Protein AF-A0A6M3JNZ2-F1 (afdb_monomer_lite)

Radius of gyration: 52.89 Å; chains: 1; bounding box: 114×83×171 Å

Secondary structure (DSSP, 8-state):
-HHHHHHHHHHHHHS---------TTHHHHHHHHHHTT--SS-SS-EEEEEEEEESS-B-TTSEE--HHHHHHHGGGGTT-EEEETTEEEEEEEEEEEEEEETTEEEEEEEE-TTT-HHHHHHHHHHHHTT--EEEEEEEEEEEE-TTS-EEEEEEEEEEEEEESSS--SSTT-BEEEEE----TTHHHHHHHHHTT------------PPEEEEEEEEEEEEE---TT---EEEEEEEEEEEEETTS-EEEEEEEEEEEE---HHHHHHHHHHHHHHHHHHHHHSS--S-HHHHHHHHHHHHHH---HHHHHHHHHHHHHHHHHHHHTPPPPHHHHHHS-GGGEEEEEEEE-TTT--EEEEEEEE-SSHHHHHHHHHHSGGGHHHHHHTT--HHHHHHHHHHHHHHTT-HHHHHHHHHHHHHHHHHHHHHHHHS-HHHHHHHHHHHHHHHHHHHHHHHHHHHHHHHHHHHHHHHHHHHHHHHHHHHHHHHHHHHHHHHHHHHHHHHHHHHHHHHHHHHHHHHHHHHHHHHHHHHHHGGGGTT--HHHHHSHHHHHHHHHHHHHHHHHHHHHH-TT-----------HHHHHHHHHHHHHHH--

Sequence (604 aa):
MQNRVKLFFEEMSVKSDYEILDYGKNKNEMEEIAKKRGLKIPSKDIAMFKCKYAMVNQTNLNGCVLPKEEVEKSLETLNLKAIDKDHLRQSAVGMWLDSKLVGDDIVAYGGFWKSNFPEEYEEIKNRMKEGKMKISFEAWGDREFNKDGSYNLKNIEFAGGALLFDTEPAFPNAEVMTFSNRTLEFAKVIEDTKLIKGCGDIASPAVSLKLIKKITEETYSTVEIPNDKGYDVEFKRHTKKISYFSDGSESVEESDSISTDRYTSAQIEDIINEEIDVFFSSIIEGEDLVDETMSIEKMEVLMNDMSDEVAKKKMMVKIDELKKKKEQCKKLDYKERQSLSDNDFAIVANVENKKTGKPRKIRMFPIKDPVNIANALVRLPQAIETLKKLDISIDTVKNKILKKARELNMTDLLKSHEEEANTLMDELLKKYSKASIEEMAKFLDVELETIKASIVTKDQELAAKVQEITTKDTELATLKTEKETILKTIEESKLIVENSKIELEKVKAELAVFQAERDKKLNEEKAVFIKSRKDEIGEYAKDMSDEDILNELKFENAKLKKERDEAVKKASEHKGLDAGAVIITEDSTTKTRKVVQEKAWQTK

Foldseek 3Di:
DVVVVVVVVVCVVPPDPDDPFDPPPCPVVLCVLCVVVVHDPPDPFKKKFKWQADFAQDQFLVLEHEHPVQCVVAVQLQAQAFAAAAPPPVRGQWGWRHWDDDPGTIMTMIIGGCVVPVPVVVVLVVCVVVQNWFKEWDWDADWDADPVRHTYGHPIRTRYIYGYDPDQYSHNRIHIDGIDDDPPPPVVVVVVVVVVVPDDDDDDDDPPPFDWDDKDKDKDWDWDDDDDPDDKTKIKMKMKMWIATPVGDIDIDIDIDIDIDDDDPVNVVVVVVVVVVVVVVCVVPVDDCPDPPVVLVVLVVVLVVDPDPVVSVVSVVVSVVSVVLVVLLDDDDPVRVVPDDLLQALDWAWDQDPVPRDIDIDGDQGQNDPSSLVNSVVCLVVCVVVCVVRVHDSVSSNVSSVVSCVVRVVPVVNVVVVVVVVVVVVVVVVVVVPDDPVRVVVVVVVVVVVVVVVVVVVVVVVVVVVVVVVVVVVVVVVVVVVVVVVVVVVVVVVVVVVVVVVVVVVVVVVVVVVVVVVVVVVVVVLVVQLVVLCVQLPPLCPPADSVLSVDPVSSVVSNVVSVVVVVVVVVVVPPDDDDDDPPPPPDPVVVVVVVVVVVVVVPD

Structure (mmCIF, N/CA/C/O backbone):
data_AF-A0A6M3JNZ2-F1
#
_entry.id   AF-A0A6M3JNZ2-F1
#
loop_
_atom_site.group_PDB
_atom_site.id
_atom_site.type_symbol
_atom_site.label_atom_id
_atom_site.label_alt_id
_atom_site.label_comp_id
_atom_site.label_asym_id
_atom_site.label_entity_id
_atom_site.label_seq_id
_atom_site.pdbx_PDB_ins_code
_atom_site.Cartn_x
_atom_site.Cartn_y
_atom_site.Cartn_z
_atom_site.occupancy
_atom_site.B_iso_or_equiv
_atom_site.auth_seq_id
_atom_site.auth_comp_id
_atom_site.auth_asym_id
_atom_site.auth_atom_id
_atom_site.pdbx_PDB_model_num
ATOM 1 N N . MET A 1 1 ? 2.707 37.950 20.168 1.00 48.12 1 MET A N 1
ATOM 2 C CA . MET A 1 1 ? 2.069 36.635 19.912 1.00 48.12 1 MET A CA 1
ATOM 3 C C . MET A 1 1 ? 0.612 36.778 19.471 1.00 48.12 1 MET A C 1
ATOM 5 O O . MET A 1 1 ? 0.292 36.301 18.394 1.00 48.12 1 MET A O 1
ATOM 9 N N . GLN A 1 2 ? -0.235 37.509 20.207 1.00 48.34 2 GLN A N 1
ATOM 10 C CA . GLN A 1 2 ? -1.659 37.703 19.870 1.00 48.34 2 GLN A CA 1
ATOM 11 C C . GLN A 1 2 ? -1.920 38.294 18.465 1.00 48.34 2 GLN A C 1
ATOM 13 O O . GLN A 1 2 ? -2.787 37.792 17.759 1.00 48.34 2 GLN A O 1
ATOM 18 N N . ASN A 1 3 ? -1.121 39.263 17.994 1.00 55.53 3 ASN A N 1
ATOM 19 C CA . ASN A 1 3 ? -1.269 39.804 16.627 1.00 55.53 3 ASN A CA 1
ATOM 20 C C . ASN A 1 3 ? -0.887 38.816 15.510 1.00 55.53 3 ASN A C 1
ATOM 22 O O . ASN A 1 3 ? -1.471 38.868 14.436 1.00 55.53 3 ASN A O 1
ATOM 26 N N . ARG A 1 4 ? 0.054 37.893 15.758 1.00 52.16 4 ARG A N 1
ATOM 27 C CA . ARG A 1 4 ? 0.423 36.844 14.789 1.00 52.16 4 ARG A CA 1
ATOM 28 C C . ARG A 1 4 ? -0.677 35.795 14.659 1.00 52.16 4 ARG A C 1
ATOM 30 O O . ARG A 1 4 ? -0.981 35.369 13.556 1.00 52.16 4 ARG A O 1
ATOM 37 N N . VAL A 1 5 ? -1.290 35.434 15.784 1.00 58.62 5 VAL A N 1
ATOM 38 C CA . VAL A 1 5 ? -2.439 34.522 15.824 1.00 58.62 5 VAL A CA 1
ATOM 39 C C . VAL A 1 5 ? -3.638 35.146 15.103 1.00 58.62 5 VAL A C 1
ATOM 41 O O . VAL A 1 5 ? -4.285 34.479 14.307 1.00 58.62 5 VAL A O 1
ATOM 44 N N . LYS A 1 6 ? -3.889 36.447 15.302 1.00 63.06 6 LYS A N 1
ATOM 45 C CA . LYS A 1 6 ? -4.979 37.163 14.627 1.00 63.06 6 LYS A CA 1
ATOM 46 C C . LYS A 1 6 ? -4.789 37.252 13.106 1.00 63.06 6 LYS A C 1
ATOM 48 O O . LYS A 1 6 ? -5.715 36.921 12.378 1.00 63.06 6 LYS A O 1
ATOM 53 N N . LEU A 1 7 ? -3.591 37.618 12.640 1.00 59.97 7 LEU A N 1
ATOM 54 C CA . LEU A 1 7 ? -3.259 37.662 11.208 1.00 59.97 7 LEU A CA 1
ATOM 55 C C . LEU A 1 7 ? -3.348 36.280 10.546 1.00 59.97 7 LEU A C 1
ATOM 57 O O . LEU A 1 7 ? -3.873 36.171 9.445 1.00 59.97 7 LEU A O 1
ATOM 61 N N . PHE A 1 8 ? -2.918 35.225 11.243 1.00 57.03 8 PHE A N 1
ATOM 62 C CA . PHE A 1 8 ? -3.055 33.844 10.774 1.00 57.03 8 PHE A CA 1
ATOM 63 C C . PHE A 1 8 ? -4.528 33.439 10.581 1.00 57.03 8 PHE A C 1
ATOM 65 O O . PHE A 1 8 ? -4.879 32.832 9.571 1.00 57.03 8 PHE A O 1
ATOM 72 N N . PHE A 1 9 ? -5.412 33.819 11.511 1.00 52.69 9 PHE A N 1
ATOM 73 C CA . PHE A 1 9 ? -6.849 33.557 11.383 1.00 52.69 9 PHE A CA 1
ATOM 74 C C . PHE A 1 9 ? -7.531 34.423 10.314 1.00 52.69 9 PHE A C 1
ATOM 76 O O . PHE A 1 9 ? -8.408 33.927 9.607 1.00 52.69 9 PHE A O 1
ATOM 83 N N . GLU A 1 10 ? -7.127 35.686 10.157 1.00 54.44 10 GLU A N 1
ATOM 84 C CA . GLU A 1 10 ? -7.645 36.570 9.105 1.00 54.44 10 GLU A CA 1
ATOM 85 C C . GLU A 1 10 ? -7.238 36.064 7.708 1.00 54.44 10 GLU A C 1
ATOM 87 O O . GLU A 1 10 ? -8.107 35.943 6.843 1.00 54.44 10 GLU A O 1
ATOM 92 N N . GLU A 1 11 ? -5.983 35.640 7.505 1.00 48.00 11 GLU A N 1
ATOM 93 C CA . GLU A 1 11 ? -5.529 35.026 6.244 1.00 48.00 11 GLU A CA 1
ATOM 94 C C . GLU A 1 11 ? -6.228 33.694 5.938 1.00 48.00 11 GLU A C 1
ATOM 96 O O . GLU A 1 11 ? -6.614 33.463 4.791 1.00 48.00 11 GLU A O 1
ATOM 101 N N . MET A 1 12 ? -6.467 32.846 6.948 1.00 44.47 12 MET A N 1
ATOM 102 C CA . MET A 1 12 ? -7.251 31.616 6.776 1.00 44.47 12 MET A CA 1
ATOM 103 C C . MET A 1 12 ? -8.710 31.890 6.391 1.00 44.47 12 MET A C 1
ATOM 105 O O . MET A 1 12 ? -9.288 31.130 5.613 1.00 44.47 12 MET A O 1
ATOM 109 N N . SER A 1 13 ? -9.319 32.950 6.932 1.00 41.31 13 SER A N 1
ATOM 110 C CA . SER A 1 13 ? -10.742 33.251 6.714 1.00 41.31 13 SER A CA 1
ATOM 111 C C . SER A 1 13 ? -11.036 33.948 5.382 1.00 41.31 13 SER A C 1
ATOM 113 O O . SER A 1 13 ? -12.140 33.807 4.866 1.00 41.31 13 SER A O 1
ATOM 115 N N . VAL A 1 14 ? -10.065 34.678 4.820 1.00 38.75 14 VAL A N 1
ATOM 116 C CA . VAL A 1 14 ? -10.251 35.494 3.604 1.00 38.75 14 VAL A CA 1
ATOM 117 C C . VAL A 1 14 ? -9.784 34.773 2.328 1.00 38.75 14 VAL A C 1
ATOM 119 O O . VAL A 1 14 ? -10.202 35.156 1.242 1.00 38.75 14 VAL A O 1
ATOM 122 N N . LYS A 1 15 ? -8.956 33.719 2.429 1.00 36.38 15 LYS A N 1
ATOM 123 C CA . LYS A 1 15 ? -8.407 32.983 1.265 1.00 36.38 15 LYS A CA 1
ATOM 124 C C . LYS A 1 15 ? -8.803 31.504 1.169 1.00 36.38 15 LYS A C 1
ATOM 126 O O . LYS A 1 15 ? -8.253 30.785 0.338 1.00 36.38 15 LYS A O 1
ATOM 131 N N . SER A 1 16 ? -9.721 31.021 2.004 1.00 30.59 16 SER A N 1
ATOM 132 C CA . SER A 1 16 ? -10.257 29.665 1.846 1.00 30.59 16 SER A CA 1
ATOM 133 C C . SER A 1 16 ? -11.454 29.685 0.896 1.00 30.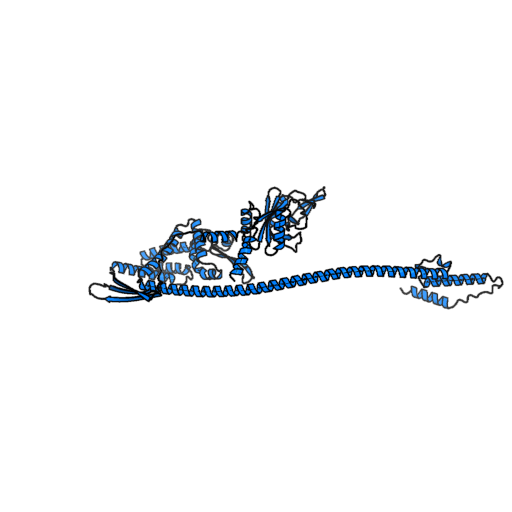59 16 SER A C 1
ATOM 135 O O . SER A 1 16 ? -12.600 29.810 1.320 1.00 30.59 16 SER A O 1
ATOM 137 N N . ASP A 1 17 ? -11.190 29.553 -0.404 1.00 28.36 17 ASP A N 1
ATOM 138 C CA . ASP A 1 17 ? -12.231 29.182 -1.361 1.00 28.36 17 ASP A CA 1
ATOM 139 C C . ASP A 1 17 ? -12.660 27.739 -1.050 1.00 28.36 17 ASP A C 1
ATOM 141 O O . ASP A 1 17 ? -11.948 26.767 -1.314 1.00 28.36 17 ASP A O 1
ATOM 145 N N . TYR A 1 18 ? -13.811 27.593 -0.391 1.00 30.05 18 TYR A N 1
ATOM 146 C CA . TYR A 1 18 ? -14.403 26.290 -0.110 1.00 30.05 18 TYR A CA 1
ATOM 147 C C . TYR A 1 18 ? -15.086 25.780 -1.368 1.00 30.05 18 TYR A C 1
ATOM 149 O O . TYR A 1 18 ? -16.200 26.180 -1.700 1.00 30.05 18 TYR A O 1
ATOM 157 N N . GLU A 1 19 ? -14.430 24.854 -2.050 1.00 36.34 19 GLU A N 1
ATOM 158 C CA . GLU A 1 19 ? -15.009 24.199 -3.210 1.00 36.34 19 GLU A CA 1
ATOM 159 C C . GLU A 1 19 ? -15.608 22.855 -2.796 1.00 36.34 19 GLU A C 1
ATOM 161 O O . GLU A 1 19 ? -14.914 21.908 -2.408 1.00 36.34 19 GLU A O 1
ATOM 166 N N . ILE A 1 20 ? -16.936 22.788 -2.833 1.00 33.81 20 ILE A N 1
ATOM 167 C CA . ILE A 1 20 ? -17.683 21.553 -2.626 1.00 33.81 20 ILE A CA 1
ATOM 168 C C . ILE A 1 20 ? -17.549 20.746 -3.917 1.00 33.81 20 ILE A C 1
ATOM 170 O O . ILE A 1 20 ? -18.271 20.979 -4.883 1.00 33.81 20 ILE A O 1
ATOM 174 N N . LEU A 1 21 ? -16.608 19.800 -3.936 1.00 43.44 21 LEU A N 1
ATOM 175 C CA . LEU A 1 21 ? -16.631 18.721 -4.919 1.00 43.44 21 LEU A CA 1
ATOM 176 C C . LEU A 1 21 ? -17.942 17.957 -4.719 1.00 43.44 21 LEU A C 1
ATOM 178 O O . LEU A 1 21 ? -18.271 17.577 -3.594 1.00 43.44 21 LEU A O 1
ATOM 182 N N . ASP A 1 22 ? -18.692 17.829 -5.809 1.00 42.56 22 ASP A N 1
ATOM 183 C CA . ASP A 1 22 ? -20.081 17.383 -5.869 1.00 42.56 22 ASP A CA 1
ATOM 184 C C . ASP A 1 22 ? -20.395 16.266 -4.855 1.00 42.56 22 ASP A C 1
ATOM 186 O O . ASP A 1 22 ? -19.725 15.227 -4.807 1.00 42.56 22 ASP A O 1
ATOM 190 N N . TYR A 1 23 ? -21.399 16.501 -4.002 1.00 41.75 23 TYR A N 1
ATOM 191 C CA . TYR A 1 23 ? -21.854 15.546 -2.993 1.00 41.75 23 TYR A CA 1
ATOM 192 C C . TYR A 1 23 ? -22.420 14.319 -3.707 1.00 41.75 23 TYR A C 1
ATOM 194 O O . TYR A 1 23 ? -23.610 14.235 -4.013 1.00 41.75 23 TYR A O 1
ATOM 202 N N . GLY A 1 24 ? -21.558 13.341 -3.976 1.00 49.06 24 GLY A N 1
ATOM 203 C CA . GLY A 1 24 ? -21.961 12.126 -4.661 1.00 49.06 24 GLY A CA 1
ATOM 204 C C . GLY A 1 24 ? -23.118 11.459 -3.916 1.00 49.06 24 GLY A C 1
ATOM 205 O O . GLY A 1 24 ? -22.983 11.092 -2.746 1.00 49.06 24 GLY A O 1
ATOM 206 N N . LYS A 1 25 ? -24.226 11.207 -4.627 1.00 57.91 25 LYS A N 1
ATOM 207 C CA . LYS A 1 25 ? -25.376 10.371 -4.206 1.00 57.91 25 LYS A CA 1
ATOM 208 C C . LYS A 1 25 ? -24.977 8.990 -3.638 1.00 57.91 25 LYS A C 1
ATOM 210 O O . LYS A 1 25 ? -25.812 8.281 -3.094 1.00 57.91 25 LYS A O 1
ATOM 215 N N . ASN A 1 26 ? -23.697 8.630 -3.740 1.00 67.50 26 ASN A N 1
ATOM 216 C CA . ASN A 1 26 ? -23.082 7.368 -3.347 1.00 67.50 26 ASN A CA 1
ATOM 217 C C . ASN A 1 26 ? -22.233 7.462 -2.061 1.00 67.50 26 ASN A C 1
ATOM 219 O O . ASN A 1 26 ? -21.418 6.578 -1.810 1.00 67.50 26 ASN A O 1
ATOM 223 N N . LYS A 1 27 ? -22.360 8.523 -1.250 1.00 75.31 27 LYS A N 1
ATOM 224 C CA . LYS A 1 27 ? -21.559 8.673 -0.020 1.00 75.31 27 LYS A CA 1
ATOM 225 C C . LYS A 1 27 ? -21.684 7.466 0.921 1.00 75.31 27 LYS A C 1
ATOM 227 O O . LYS A 1 27 ? -20.666 6.951 1.373 1.00 75.31 27 LYS A O 1
ATOM 232 N N . ASN A 1 28 ? -22.909 6.991 1.151 1.00 85.38 28 ASN A N 1
ATOM 233 C CA . ASN A 1 28 ? -23.168 5.841 2.024 1.00 85.38 28 ASN A CA 1
ATOM 234 C C . ASN A 1 28 ? -22.472 4.575 1.506 1.00 85.38 28 ASN A C 1
ATOM 236 O O . ASN A 1 28 ? -21.870 3.842 2.278 1.00 85.38 28 ASN A O 1
ATOM 240 N N . GLU A 1 29 ? -22.481 4.371 0.187 1.00 89.81 29 GLU A N 1
ATOM 241 C CA . GLU A 1 29 ? -21.832 3.227 -0.455 1.00 89.81 29 GLU A CA 1
ATOM 242 C C . GLU A 1 29 ? -20.307 3.238 -0.244 1.00 89.81 29 GLU A C 1
ATOM 244 O O . GLU A 1 29 ? -19.720 2.217 0.110 1.00 89.81 29 GLU A O 1
ATOM 249 N N . MET A 1 30 ? -19.649 4.393 -0.403 1.00 90.00 30 MET A N 1
ATOM 250 C CA . MET A 1 30 ? -18.206 4.507 -0.147 1.00 90.00 30 MET A CA 1
ATOM 251 C C . MET A 1 30 ? -17.863 4.340 1.340 1.00 90.00 30 MET A C 1
ATOM 253 O O . MET A 1 30 ? -16.862 3.701 1.661 1.00 90.00 30 MET A O 1
ATOM 257 N N . GLU A 1 31 ? -18.688 4.869 2.250 1.00 91.06 31 GLU A N 1
ATOM 258 C CA . GLU A 1 31 ? -18.511 4.689 3.698 1.00 91.06 31 GLU A CA 1
ATOM 259 C C . GLU A 1 31 ? -18.674 3.220 4.122 1.00 91.06 31 GLU A C 1
ATOM 261 O O . GLU A 1 31 ? -17.903 2.730 4.950 1.00 91.06 31 GLU A O 1
ATOM 266 N N . GLU A 1 32 ? -19.622 2.491 3.531 1.00 94.50 32 GLU A N 1
ATOM 267 C CA . GLU A 1 32 ? -19.810 1.055 3.760 1.00 94.50 32 GLU A CA 1
ATOM 268 C C . GLU A 1 32 ? -18.610 0.236 3.279 1.00 94.50 32 GLU A C 1
ATOM 270 O O . GLU A 1 32 ? -18.102 -0.606 4.026 1.00 94.50 32 GLU A O 1
ATOM 275 N N . ILE A 1 33 ? -18.107 0.520 2.073 1.00 94.88 33 ILE A N 1
ATOM 276 C CA . ILE A 1 33 ? -16.908 -0.127 1.523 1.00 94.88 33 ILE A CA 1
ATOM 277 C C . ILE A 1 33 ? -15.689 0.159 2.405 1.00 94.88 33 ILE A C 1
ATOM 279 O O . ILE A 1 33 ? -14.959 -0.764 2.775 1.00 94.88 33 ILE A O 1
ATOM 283 N N . ALA A 1 34 ? -15.489 1.416 2.805 1.00 93.19 34 ALA A N 1
ATOM 284 C CA . ALA A 1 34 ? -14.406 1.798 3.704 1.00 93.19 34 ALA A CA 1
ATOM 285 C C . ALA A 1 34 ? -14.488 1.044 5.034 1.00 93.19 34 ALA A C 1
ATOM 287 O O . ALA A 1 34 ? -13.511 0.431 5.467 1.00 93.19 34 ALA A O 1
ATOM 288 N N . LYS A 1 35 ? -15.677 1.006 5.645 1.00 94.56 35 LYS A N 1
ATOM 289 C CA . LYS A 1 35 ? -15.926 0.305 6.907 1.00 94.56 35 LYS A CA 1
ATOM 290 C C . LYS A 1 35 ? -15.675 -1.199 6.785 1.00 94.56 35 LYS A C 1
ATOM 292 O O . LYS A 1 35 ? -15.032 -1.768 7.665 1.00 94.56 35 LYS A O 1
ATOM 297 N N . LYS A 1 36 ? -16.113 -1.833 5.690 1.00 96.38 36 LYS A N 1
ATOM 298 C CA . LYS A 1 36 ? -15.844 -3.251 5.374 1.00 96.38 36 LYS A CA 1
ATOM 299 C C . LYS A 1 36 ? -14.341 -3.545 5.294 1.00 96.38 36 LYS A C 1
ATOM 301 O O . LYS A 1 36 ? -13.918 -4.644 5.642 1.00 96.38 36 LYS A O 1
ATOM 306 N N . ARG A 1 37 ? -13.531 -2.564 4.881 1.00 95.06 37 ARG A N 1
ATOM 307 C CA . ARG A 1 37 ? -12.061 -2.650 4.809 1.00 95.06 37 ARG A CA 1
ATOM 308 C C . ARG A 1 37 ? -11.335 -2.118 6.050 1.00 95.06 37 ARG A C 1
ATOM 310 O O . ARG A 1 37 ? -10.110 -2.083 6.057 1.00 95.06 37 ARG A O 1
ATOM 317 N N . GLY A 1 38 ? -12.056 -1.724 7.102 1.00 94.94 38 GLY A N 1
ATOM 318 C CA . GLY A 1 38 ? -11.458 -1.178 8.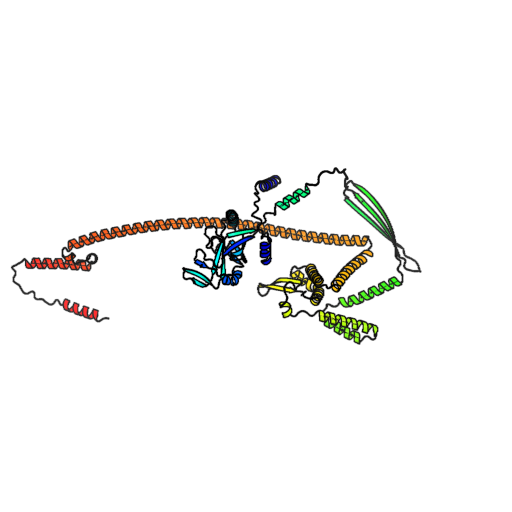325 1.00 94.94 38 GLY A CA 1
ATOM 319 C C . GLY A 1 38 ? -10.870 0.230 8.165 1.00 94.94 38 GLY A C 1
ATOM 320 O O . GLY A 1 38 ? -10.067 0.655 8.991 1.00 94.94 38 GLY A O 1
ATOM 321 N N . LEU A 1 39 ? -11.261 0.961 7.119 1.00 91.81 39 LEU A N 1
ATOM 322 C CA . LEU A 1 39 ? -10.834 2.333 6.870 1.00 91.81 39 LEU A CA 1
ATOM 323 C C . LEU A 1 39 ? -11.817 3.319 7.511 1.00 91.81 39 LEU A C 1
ATOM 325 O O . LEU A 1 39 ? -13.031 3.233 7.323 1.00 91.81 39 LEU A O 1
ATOM 329 N N . LYS A 1 40 ? -11.285 4.291 8.257 1.00 89.56 40 LYS A N 1
ATOM 330 C CA . LYS A 1 40 ? -12.068 5.389 8.836 1.00 89.56 40 LYS A CA 1
ATOM 331 C C . LYS A 1 40 ? -12.185 6.525 7.824 1.00 89.56 40 LYS A C 1
ATOM 333 O O . LYS A 1 40 ? -11.166 7.050 7.386 1.00 89.56 40 LYS A O 1
ATOM 338 N N . ILE A 1 41 ? -13.413 6.930 7.496 1.00 86.56 41 ILE A N 1
ATOM 339 C CA . ILE A 1 41 ? -13.698 8.071 6.611 1.00 86.56 41 ILE A CA 1
ATOM 340 C C . ILE A 1 41 ? -14.579 9.093 7.349 1.00 86.56 41 ILE A C 1
ATOM 342 O O . ILE A 1 41 ? -15.489 8.679 8.068 1.00 86.56 41 ILE A O 1
ATOM 346 N N . PRO A 1 42 ? -14.324 10.414 7.223 1.00 88.38 42 PRO A N 1
ATOM 347 C CA . PRO A 1 42 ? -13.234 11.027 6.458 1.00 88.38 42 PRO A CA 1
ATOM 348 C C . PRO A 1 42 ? -11.850 10.663 7.011 1.00 88.38 42 PRO A C 1
ATOM 350 O O . PRO A 1 42 ? -11.667 10.528 8.220 1.00 88.38 42 PRO A O 1
ATOM 353 N N . SER A 1 43 ? -10.894 10.472 6.099 1.00 87.06 43 SER A N 1
ATOM 354 C CA . SER A 1 43 ? -9.490 10.215 6.422 1.00 87.06 43 SER A CA 1
ATOM 355 C C . SER A 1 43 ? -8.644 11.437 6.074 1.00 87.06 43 SER A C 1
ATOM 357 O O . SER A 1 43 ? -8.899 12.127 5.078 1.00 87.06 43 SER A O 1
ATOM 359 N N . LYS A 1 44 ? -7.629 11.701 6.902 1.00 88.06 44 LYS A N 1
ATOM 360 C CA . LYS A 1 44 ? -6.604 12.715 6.624 1.00 88.06 44 LYS A CA 1
ATOM 361 C C . LYS A 1 44 ? -5.605 12.235 5.569 1.00 88.06 44 LYS A C 1
ATOM 363 O O . LYS A 1 44 ? -5.103 13.058 4.816 1.00 88.06 44 LYS A O 1
ATOM 368 N N . ASP A 1 45 ? -5.415 10.924 5.452 1.00 91.69 45 ASP A N 1
ATOM 369 C CA . ASP A 1 45 ? -4.396 10.318 4.587 1.00 91.69 45 ASP A CA 1
ATOM 370 C C . ASP A 1 45 ? -4.962 9.733 3.300 1.00 91.69 45 ASP A C 1
ATOM 372 O O . ASP A 1 45 ? -4.295 9.715 2.269 1.00 91.69 45 ASP A O 1
ATOM 376 N N . ILE A 1 46 ? -6.208 9.257 3.355 1.00 94.75 46 ILE A N 1
ATOM 377 C CA . ILE A 1 46 ? -6.841 8.535 2.254 1.00 94.75 46 ILE A CA 1
ATOM 378 C C . ILE A 1 46 ? -8.005 9.342 1.703 1.00 94.75 46 ILE A C 1
ATOM 380 O O . ILE A 1 46 ? -8.783 9.972 2.425 1.00 94.75 46 ILE A O 1
ATOM 384 N N . ALA A 1 47 ? -8.113 9.306 0.391 1.00 94.38 47 ALA A N 1
ATOM 385 C CA . ALA A 1 47 ? -9.076 10.036 -0.387 1.00 94.38 47 ALA A CA 1
ATOM 386 C C . ALA A 1 47 ? -9.790 9.008 -1.283 1.00 94.38 47 ALA A C 1
ATOM 388 O O . ALA A 1 47 ? -9.155 8.364 -2.113 1.00 94.38 47 ALA A O 1
ATOM 389 N N . MET A 1 48 ? -11.077 8.752 -1.034 1.00 94.50 48 MET A N 1
ATOM 390 C CA . MET A 1 48 ? -11.809 7.690 -1.736 1.00 94.50 48 MET A CA 1
ATOM 391 C C . MET A 1 48 ? -12.481 8.200 -3.002 1.00 94.50 48 MET A C 1
ATOM 393 O O . MET A 1 48 ? -13.005 9.314 -3.029 1.00 94.50 48 MET A O 1
ATOM 397 N N . PHE A 1 49 ? -12.521 7.347 -4.021 1.00 94.31 49 PHE A N 1
ATOM 398 C CA . PHE A 1 49 ? -13.180 7.640 -5.283 1.00 94.31 49 PHE A CA 1
ATOM 399 C C . PHE A 1 49 ? -13.883 6.419 -5.871 1.00 94.31 49 PHE A C 1
ATOM 401 O O . PHE A 1 49 ? -13.575 5.272 -5.546 1.00 94.31 49 PHE A O 1
ATOM 408 N N . LYS A 1 50 ? -14.837 6.692 -6.758 1.00 95.44 50 LYS A N 1
ATOM 409 C CA . LYS A 1 50 ? -15.591 5.707 -7.535 1.00 95.44 50 LYS A CA 1
ATOM 410 C C . LYS A 1 50 ? -15.364 5.991 -9.014 1.00 95.44 50 LYS A C 1
ATOM 412 O O . LYS A 1 50 ? -15.476 7.145 -9.426 1.00 95.44 50 LYS A O 1
ATOM 417 N N . CYS A 1 51 ? -15.089 4.968 -9.811 1.00 95.44 51 CYS A N 1
ATOM 418 C CA . CYS A 1 51 ? -14.842 5.119 -11.244 1.00 95.44 51 CYS A CA 1
ATOM 419 C C . CYS A 1 51 ? -15.542 4.044 -12.078 1.00 95.44 51 CYS A C 1
ATOM 421 O O . CYS A 1 51 ? -15.899 2.974 -11.575 1.00 95.44 51 CYS A O 1
ATOM 423 N N . LYS A 1 52 ? -15.735 4.350 -13.364 1.00 96.94 52 LYS A N 1
ATOM 424 C CA . LYS A 1 52 ? -15.960 3.336 -14.391 1.00 96.94 52 LYS A CA 1
ATOM 425 C C . LYS A 1 52 ? -14.585 2.817 -14.800 1.00 96.94 52 LYS A C 1
ATOM 427 O O . LYS A 1 52 ? -13.812 3.532 -15.424 1.00 96.94 52 LYS A O 1
ATOM 432 N N . TYR A 1 53 ? -14.271 1.603 -14.376 1.00 97.50 53 TYR A N 1
ATOM 433 C CA . TYR A 1 53 ? -12.943 1.011 -14.488 1.00 97.50 53 TYR A CA 1
ATOM 434 C C . TYR A 1 53 ? -12.701 0.388 -15.871 1.00 97.50 53 TYR A C 1
ATOM 436 O O . TYR A 1 53 ? -11.645 0.590 -16.462 1.00 97.50 53 TYR A O 1
ATOM 444 N N . ALA A 1 54 ? -13.690 -0.333 -16.404 1.00 97.75 54 ALA A N 1
ATOM 445 C CA . ALA A 1 54 ? -13.675 -0.931 -17.741 1.00 97.75 54 ALA A CA 1
ATOM 446 C C . ALA A 1 54 ? -15.107 -1.323 -18.166 1.00 97.75 54 ALA A C 1
ATOM 448 O O . ALA A 1 54 ? -16.051 -1.141 -17.396 1.00 97.75 54 ALA A O 1
ATOM 449 N N . MET A 1 55 ? -15.276 -1.851 -19.382 1.00 97.88 55 MET A N 1
ATOM 450 C CA . MET A 1 55 ? -16.563 -2.330 -19.912 1.00 97.88 55 MET A CA 1
ATOM 451 C C . MET A 1 55 ? -16.433 -3.787 -20.372 1.00 97.88 55 MET A C 1
ATOM 453 O O . MET A 1 55 ? -15.399 -4.174 -20.923 1.00 97.88 55 MET A O 1
ATOM 457 N N . VAL A 1 56 ? -17.462 -4.600 -20.128 1.00 98.31 56 VAL A N 1
ATOM 458 C CA . VAL A 1 56 ? -17.501 -6.005 -20.573 1.00 98.31 56 VAL A CA 1
ATOM 459 C C . VAL A 1 56 ? -18.063 -6.121 -21.983 1.00 98.31 56 VAL A C 1
ATOM 461 O O . VAL A 1 56 ? -18.833 -5.275 -22.427 1.00 98.31 56 VAL A O 1
ATOM 464 N N . ASN A 1 57 ? -17.687 -7.187 -22.691 1.00 97.88 57 ASN A N 1
ATOM 465 C CA . ASN A 1 57 ? -18.162 -7.517 -24.040 1.00 97.88 57 ASN A CA 1
ATOM 466 C C . ASN A 1 57 ? -17.958 -6.401 -25.089 1.00 97.88 57 ASN A C 1
ATOM 468 O O . ASN A 1 57 ? -18.580 -6.429 -26.148 1.00 97.88 57 ASN A O 1
ATOM 472 N N . GLN A 1 58 ? -17.074 -5.440 -24.814 1.00 97.25 58 GLN A N 1
ATOM 473 C CA . GLN A 1 58 ? -16.714 -4.357 -25.720 1.00 97.25 58 GLN A CA 1
ATOM 474 C C . GLN A 1 58 ? -15.220 -4.418 -26.035 1.00 97.25 58 GLN A C 1
ATOM 476 O O . GLN A 1 58 ? -14.391 -4.508 -25.130 1.00 97.25 58 GLN A O 1
ATOM 481 N N . THR A 1 59 ? -14.881 -4.331 -27.320 1.00 97.62 59 THR A N 1
ATOM 482 C CA . THR A 1 59 ? -13.492 -4.247 -27.782 1.00 97.62 59 THR A CA 1
ATOM 483 C C . THR A 1 59 ? -12.903 -2.886 -27.420 1.00 97.62 59 THR A C 1
ATOM 485 O O . THR A 1 59 ? -13.448 -1.848 -27.798 1.00 97.62 59 THR A O 1
ATOM 488 N N . ASN A 1 60 ? -11.792 -2.882 -26.685 1.00 97.00 60 ASN A N 1
ATOM 489 C CA . ASN A 1 60 ? -11.049 -1.666 -26.359 1.00 97.00 60 ASN A CA 1
ATOM 490 C C . ASN A 1 60 ? -10.100 -1.248 -27.502 1.00 97.00 60 ASN A C 1
ATOM 492 O O . ASN A 1 60 ? -9.958 -1.958 -28.498 1.00 97.00 60 ASN A O 1
ATOM 496 N N . LEU A 1 61 ? -9.403 -0.117 -27.351 1.00 95.81 61 LEU A N 1
ATOM 497 C CA . LEU A 1 61 ? -8.461 0.386 -28.366 1.00 95.81 61 LEU A CA 1
ATOM 498 C C . LEU A 1 61 ? -7.276 -0.560 -28.650 1.00 95.81 61 LEU A C 1
ATOM 500 O O . LEU A 1 61 ? -6.645 -0.449 -29.695 1.00 95.81 61 LEU A O 1
ATOM 504 N N . ASN A 1 62 ? -7.008 -1.522 -27.761 1.00 96.31 62 ASN A N 1
ATOM 505 C CA . ASN A 1 62 ? -5.968 -2.542 -27.917 1.00 96.31 62 ASN A CA 1
ATOM 506 C C . ASN A 1 62 ? -6.501 -3.865 -28.502 1.00 96.31 62 ASN A C 1
ATOM 508 O O . ASN A 1 62 ? -5.788 -4.869 -28.490 1.00 96.31 62 ASN A O 1
ATOM 512 N N . GLY A 1 63 ? -7.760 -3.908 -28.953 1.00 97.38 63 GLY A N 1
ATOM 513 C CA . GLY A 1 63 ? -8.390 -5.123 -29.472 1.00 97.38 63 GLY A CA 1
ATOM 514 C C . GLY A 1 63 ? -8.791 -6.141 -28.397 1.00 97.38 63 GLY A C 1
ATOM 515 O O . GLY A 1 63 ? -9.188 -7.247 -28.743 1.00 97.38 63 GLY A O 1
ATOM 516 N N . CYS A 1 64 ? -8.694 -5.807 -27.108 1.00 98.06 64 CYS A N 1
ATOM 517 C CA . CYS A 1 64 ? -9.076 -6.696 -26.011 1.00 98.06 64 CYS A CA 1
ATOM 518 C C . CYS A 1 64 ? -10.579 -6.598 -25.734 1.00 98.06 64 CYS A C 1
ATOM 520 O O . CYS A 1 64 ? -11.112 -5.497 -25.586 1.00 98.06 64 CYS A O 1
ATOM 522 N N . VAL A 1 65 ? -11.236 -7.747 -25.607 1.00 98.38 65 VAL A N 1
ATOM 523 C CA . VAL A 1 65 ? -12.607 -7.898 -25.116 1.00 98.38 65 VAL A CA 1
ATOM 524 C C . VAL A 1 65 ? -12.547 -8.598 -23.763 1.00 98.38 65 VAL A C 1
ATOM 526 O O . VAL A 1 65 ? -11.875 -9.620 -23.622 1.00 98.38 65 VAL A O 1
ATOM 529 N N . LEU A 1 66 ? -13.266 -8.065 -22.774 1.00 98.25 66 LEU A N 1
ATOM 530 C CA . LEU A 1 66 ? -13.437 -8.680 -21.456 1.00 98.25 66 LEU A CA 1
ATOM 531 C C . LEU A 1 66 ? -14.788 -9.413 -21.415 1.00 98.25 66 LEU A C 1
ATOM 533 O O . LEU A 1 66 ? -15.814 -8.747 -21.249 1.00 98.25 66 LEU A O 1
ATOM 537 N N . PRO A 1 67 ? -14.850 -10.749 -21.589 1.00 98.50 67 PRO A N 1
ATOM 538 C CA . PRO A 1 67 ? -16.119 -11.466 -21.556 1.00 98.50 67 PRO A CA 1
ATOM 539 C C . PRO A 1 67 ? -16.770 -11.341 -20.178 1.00 98.50 67 PRO A C 1
ATOM 541 O O . PRO A 1 67 ? -16.122 -11.583 -19.159 1.00 98.50 67 PRO A O 1
ATOM 544 N N . LYS A 1 68 ? -18.061 -10.998 -20.141 1.00 98.50 68 LYS A N 1
ATOM 545 C CA . LYS A 1 68 ? -18.800 -10.754 -18.890 1.00 98.50 68 LYS A CA 1
ATOM 546 C C . LYS A 1 68 ? -18.682 -11.894 -17.877 1.00 98.50 68 LYS A C 1
ATOM 548 O O . LYS A 1 68 ? -18.374 -11.645 -16.717 1.00 98.50 68 LYS A O 1
ATOM 553 N N . GLU A 1 69 ? -18.849 -13.132 -18.333 1.00 98.25 69 GLU A N 1
ATOM 554 C CA . GLU A 1 69 ? -18.763 -14.329 -17.484 1.00 98.25 69 GLU A CA 1
ATOM 555 C C . GLU A 1 69 ? -17.373 -14.527 -16.866 1.00 98.25 69 GLU A C 1
ATOM 557 O O . GLU A 1 69 ? -17.249 -15.031 -15.752 1.00 98.25 69 GLU A O 1
ATOM 562 N N . GLU A 1 70 ? -16.315 -14.140 -17.580 1.00 98.38 70 GLU A N 1
ATOM 563 C CA . GLU A 1 70 ? -14.945 -14.231 -17.073 1.00 98.38 70 GLU A CA 1
ATOM 564 C C . GLU A 1 70 ? -14.666 -13.119 -16.061 1.00 98.38 70 GLU A C 1
ATOM 566 O O . GLU A 1 70 ? -14.031 -13.356 -15.033 1.00 98.38 70 GLU A O 1
ATOM 571 N N . VAL A 1 71 ? -15.196 -11.917 -16.305 1.00 98.31 71 VAL A N 1
ATOM 572 C CA . VAL A 1 71 ? -15.115 -10.799 -15.358 1.00 98.31 71 VAL A CA 1
ATOM 573 C C . VAL A 1 71 ? -15.856 -11.116 -14.064 1.00 98.31 71 VAL A C 1
ATOM 575 O O . VAL A 1 71 ? -15.282 -10.938 -12.999 1.00 98.31 71 VAL A O 1
ATOM 578 N N . GLU A 1 72 ? -17.080 -11.641 -14.112 1.00 98.19 72 GLU A N 1
ATOM 579 C CA . GLU A 1 72 ? -17.852 -11.981 -12.904 1.00 98.19 72 GLU A CA 1
ATOM 580 C C . GLU A 1 72 ? -17.109 -12.957 -11.975 1.00 98.19 72 GLU A C 1
ATOM 582 O O . GLU A 1 72 ? -17.158 -12.799 -10.756 1.00 98.19 72 GLU A O 1
ATOM 587 N N . LYS A 1 73 ? -16.360 -13.917 -12.535 1.00 98.12 73 LYS A N 1
ATOM 588 C CA . LYS A 1 73 ? -15.541 -14.871 -11.763 1.00 98.12 73 LYS A CA 1
ATOM 589 C C . LYS A 1 73 ? -14.271 -14.248 -11.180 1.00 98.12 73 LYS A C 1
ATOM 591 O O . LYS A 1 73 ? -13.782 -14.702 -10.150 1.00 98.12 73 LYS A O 1
ATOM 596 N N . SER A 1 74 ? -13.705 -13.260 -11.868 1.00 98.12 74 SER A N 1
ATOM 597 C CA . SER A 1 74 ? -12.369 -12.722 -11.589 1.00 98.12 74 SER A CA 1
ATOM 598 C C . SER A 1 74 ? -12.381 -11.376 -10.879 1.00 98.12 74 SER A C 1
ATOM 600 O O . SER A 1 74 ? -11.347 -10.963 -10.360 1.00 98.12 74 SER A O 1
ATOM 602 N N . LEU A 1 75 ? -13.515 -10.679 -10.827 1.00 97.75 75 LEU A N 1
ATOM 603 C CA . LEU A 1 75 ? -13.583 -9.289 -10.382 1.00 97.75 75 LEU A CA 1
ATOM 604 C C . LEU A 1 75 ? -13.051 -9.088 -8.956 1.00 97.75 75 LEU A C 1
ATOM 606 O O . LEU A 1 75 ? -12.363 -8.107 -8.681 1.00 97.75 75 LEU A O 1
ATOM 610 N N . GLU A 1 76 ? -13.261 -10.061 -8.066 1.00 97.62 76 GLU A N 1
ATOM 611 C CA . GLU A 1 76 ? -12.734 -10.010 -6.698 1.00 97.62 76 GLU A CA 1
ATOM 612 C C . GLU A 1 76 ? -11.199 -9.955 -6.629 1.00 97.62 76 GLU A C 1
ATOM 614 O O . GLU A 1 76 ? -10.661 -9.452 -5.640 1.00 97.62 76 GLU A O 1
ATOM 619 N N . THR A 1 77 ? -10.490 -10.408 -7.672 1.00 98.38 77 THR A N 1
ATOM 620 C CA . THR A 1 77 ? -9.017 -10.364 -7.747 1.00 98.38 77 THR A CA 1
ATOM 621 C C . THR A 1 77 ? -8.464 -8.942 -7.842 1.00 98.38 77 THR A C 1
ATOM 623 O O . THR A 1 77 ? -7.308 -8.727 -7.486 1.00 98.38 77 THR A O 1
ATOM 626 N N . LEU A 1 78 ? -9.280 -7.958 -8.247 1.00 98.31 78 LEU A N 1
ATOM 627 C CA . LEU A 1 78 ? -8.893 -6.543 -8.283 1.00 98.31 78 LEU A CA 1
ATOM 628 C C . LEU A 1 78 ? -8.717 -5.957 -6.874 1.00 98.31 78 LEU A C 1
ATOM 630 O O . LEU A 1 78 ? -7.975 -4.994 -6.678 1.00 98.31 78 LEU A O 1
ATOM 634 N N . ASN A 1 79 ? -9.390 -6.528 -5.875 1.00 97.75 79 ASN A N 1
ATOM 635 C CA . ASN A 1 79 ? -9.388 -5.996 -4.520 1.00 97.75 79 ASN A CA 1
ATOM 636 C C . ASN A 1 79 ? -7.974 -5.992 -3.925 1.00 97.75 79 ASN A C 1
ATOM 638 O O . ASN A 1 79 ? -7.278 -7.004 -3.926 1.00 97.75 79 ASN A O 1
ATOM 642 N N . LEU A 1 80 ? -7.588 -4.855 -3.343 1.00 97.38 80 LEU A N 1
ATOM 643 C CA . LEU A 1 80 ? -6.279 -4.583 -2.740 1.00 97.38 80 LEU A CA 1
ATOM 644 C C . LEU A 1 80 ? -5.102 -4.549 -3.728 1.00 97.38 80 LEU A C 1
ATOM 646 O O . LEU A 1 80 ? -3.954 -4.455 -3.292 1.00 97.38 80 LEU A O 1
ATOM 650 N N . LYS A 1 81 ? -5.356 -4.588 -5.041 1.00 98.31 81 LYS A N 1
ATOM 651 C CA . LYS A 1 81 ? -4.317 -4.340 -6.047 1.00 98.31 81 LYS A CA 1
ATOM 652 C C . LYS A 1 81 ? -3.962 -2.849 -6.080 1.00 98.31 81 LYS A C 1
ATOM 654 O O . LYS A 1 81 ? -4.771 -1.995 -5.702 1.00 98.31 81 LYS A O 1
ATOM 659 N N . ALA A 1 82 ? -2.744 -2.551 -6.517 1.00 98.00 82 ALA A N 1
ATOM 660 C CA . ALA A 1 82 ? -2.234 -1.189 -6.581 1.00 98.00 82 ALA A CA 1
ATOM 661 C C . ALA A 1 82 ? -2.985 -0.344 -7.624 1.00 98.00 82 ALA A C 1
ATOM 663 O O . ALA A 1 82 ? -3.495 -0.854 -8.629 1.00 98.00 82 ALA A O 1
ATOM 664 N N . ILE A 1 83 ? -3.046 0.956 -7.345 1.00 98.38 83 ILE A N 1
ATOM 665 C CA . ILE A 1 83 ? -3.400 1.993 -8.310 1.00 98.38 83 ILE A CA 1
ATOM 666 C C . ILE A 1 83 ? -2.106 2.706 -8.676 1.00 98.38 83 ILE A C 1
ATOM 668 O O . ILE A 1 83 ? -1.516 3.351 -7.811 1.00 98.38 83 ILE A O 1
ATOM 672 N N . ASP A 1 84 ? -1.689 2.613 -9.930 1.00 98.00 84 ASP A N 1
ATOM 673 C CA . ASP A 1 84 ? -0.452 3.206 -10.432 1.00 98.00 84 ASP A CA 1
ATOM 674 C C . ASP A 1 84 ? -0.701 4.574 -11.085 1.00 98.00 84 ASP A C 1
ATOM 676 O O . ASP A 1 84 ? -1.811 4.890 -11.521 1.00 98.00 84 ASP A O 1
ATOM 680 N N . LYS A 1 85 ? 0.340 5.402 -11.167 1.00 97.19 85 LYS A N 1
ATOM 681 C CA . LYS A 1 85 ? 0.358 6.620 -11.989 1.00 97.19 85 LYS A CA 1
ATOM 682 C C . LYS A 1 85 ? 0.798 6.253 -13.409 1.00 97.19 85 LYS A C 1
ATOM 684 O O . LYS A 1 85 ? 1.900 5.741 -13.573 1.00 97.19 85 LYS A O 1
ATOM 689 N N . ASP A 1 86 ? -0.058 6.461 -14.413 1.00 96.50 86 ASP A N 1
ATOM 690 C CA . ASP A 1 86 ? 0.249 6.221 -15.841 1.00 96.50 86 ASP A CA 1
ATOM 691 C C . ASP A 1 86 ? 0.908 4.858 -16.146 1.00 96.50 86 ASP A C 1
ATOM 693 O O . ASP A 1 86 ? 1.872 4.768 -16.904 1.00 96.50 86 ASP A O 1
ATOM 697 N N . HIS A 1 87 ? 0.414 3.775 -15.534 1.00 95.25 87 HIS A N 1
ATOM 698 C CA . HIS A 1 87 ? 0.958 2.410 -15.681 1.00 95.25 87 HIS A CA 1
ATOM 699 C C . HIS A 1 87 ? 2.419 2.226 -15.230 1.00 95.25 87 HIS A C 1
ATOM 701 O O . HIS A 1 87 ? 3.053 1.200 -15.498 1.00 95.25 87 HIS A O 1
ATOM 707 N N . LEU A 1 88 ? 2.975 3.190 -14.497 1.00 95.38 88 LEU A N 1
ATOM 708 C CA . LEU A 1 88 ? 4.283 3.066 -13.875 1.00 95.38 88 LEU A CA 1
ATOM 709 C C . LEU A 1 88 ? 4.130 2.305 -12.556 1.00 95.38 88 LEU A C 1
ATOM 711 O O . LEU A 1 88 ? 3.904 2.900 -11.509 1.00 95.38 88 LEU A O 1
ATOM 715 N N . ARG A 1 89 ? 4.318 0.979 -12.584 1.00 90.06 89 ARG A N 1
ATOM 716 C CA . ARG A 1 89 ? 4.208 0.093 -11.398 1.00 90.06 89 ARG A CA 1
ATOM 717 C C . ARG A 1 89 ? 5.102 0.467 -10.208 1.00 90.06 89 ARG A C 1
ATOM 719 O O . ARG A 1 89 ? 4.901 -0.015 -9.099 1.00 90.06 89 ARG A O 1
ATOM 726 N N . GLN A 1 90 ? 6.133 1.283 -10.432 1.00 92.69 90 GLN A N 1
ATOM 727 C CA . GLN A 1 90 ? 6.994 1.817 -9.367 1.00 92.69 90 GLN A CA 1
ATOM 728 C C . GLN A 1 90 ? 6.387 3.049 -8.672 1.00 92.69 90 GLN A C 1
ATOM 730 O O . GLN A 1 90 ? 6.907 3.505 -7.657 1.00 92.69 90 GLN A O 1
ATOM 735 N N . SER A 1 91 ? 5.286 3.573 -9.205 1.00 95.12 91 SER A N 1
ATOM 736 C CA . SER A 1 91 ? 4.602 4.795 -8.790 1.00 95.12 91 SER A CA 1
ATOM 737 C C . SER A 1 91 ? 3.163 4.483 -8.378 1.00 95.12 91 SER A C 1
ATOM 739 O O . SER A 1 91 ? 2.211 5.063 -8.899 1.00 95.12 91 SER A O 1
ATOM 741 N N . ALA A 1 92 ? 3.006 3.553 -7.433 1.00 97.50 92 ALA A N 1
ATOM 742 C CA . ALA A 1 92 ? 1.718 3.258 -6.820 1.00 97.50 92 ALA A CA 1
ATOM 743 C C . ALA A 1 92 ? 1.255 4.445 -5.956 1.00 97.50 92 ALA A C 1
ATOM 745 O O . ALA A 1 92 ? 1.937 4.850 -5.013 1.00 97.50 92 ALA A O 1
ATOM 746 N N . VAL A 1 93 ? 0.077 4.978 -6.265 1.00 97.75 93 VAL A N 1
ATOM 747 C CA . VAL A 1 93 ? -0.536 6.150 -5.619 1.00 97.75 93 VAL A CA 1
ATOM 748 C C . VAL A 1 93 ? -1.772 5.800 -4.785 1.00 97.75 93 VAL A C 1
ATOM 750 O O . VAL A 1 93 ? -2.332 6.646 -4.081 1.00 97.75 93 VAL A O 1
ATOM 753 N N . GLY A 1 94 ? -2.208 4.542 -4.830 1.00 97.81 94 GLY A N 1
ATOM 754 C CA . GLY A 1 94 ? -3.354 4.077 -4.064 1.00 97.81 94 GLY A CA 1
ATOM 755 C C . GLY A 1 94 ? -3.577 2.573 -4.132 1.00 97.81 94 GLY A C 1
ATOM 756 O O . GLY A 1 94 ? -2.726 1.805 -4.582 1.00 97.81 94 GLY A O 1
ATOM 757 N N . MET A 1 95 ? -4.764 2.157 -3.698 1.00 98.31 95 MET A N 1
ATOM 758 C CA . MET A 1 95 ? -5.226 0.771 -3.776 1.00 98.31 95 MET A CA 1
ATOM 759 C C . MET A 1 95 ? -6.703 0.678 -4.160 1.00 98.31 95 MET A C 1
ATOM 761 O O . MET A 1 95 ? -7.518 1.519 -3.768 1.00 98.31 95 MET A O 1
ATOM 765 N N . TRP A 1 96 ? -7.067 -0.385 -4.870 1.00 98.19 96 TRP A N 1
ATOM 766 C CA . TRP A 1 96 ? -8.462 -0.741 -5.117 1.00 98.19 96 TRP A CA 1
ATOM 767 C C . TRP A 1 96 ? -9.082 -1.377 -3.867 1.00 98.19 96 TRP A C 1
ATOM 769 O O . TRP A 1 96 ? -8.489 -2.245 -3.232 1.00 98.19 96 TRP A O 1
ATOM 779 N N . LEU A 1 97 ? -10.279 -0.942 -3.482 1.00 97.44 97 LEU A N 1
ATOM 780 C CA . LEU A 1 97 ? -10.945 -1.332 -2.235 1.00 97.44 97 LEU A CA 1
ATOM 781 C C . LEU A 1 97 ? -12.105 -2.296 -2.465 1.00 97.44 97 LEU A C 1
ATOM 783 O O . LEU A 1 97 ? -12.303 -3.228 -1.682 1.00 97.44 97 LEU A O 1
ATOM 787 N N . ASP A 1 98 ? -12.889 -2.063 -3.507 1.00 98.12 98 ASP A N 1
ATOM 788 C CA . ASP A 1 98 ? -13.962 -2.959 -3.920 1.00 98.12 98 ASP A CA 1
ATOM 789 C C . ASP A 1 98 ? -14.236 -2.771 -5.411 1.00 98.12 98 ASP A C 1
ATOM 791 O O . ASP A 1 98 ? -13.830 -1.770 -6.015 1.00 98.12 98 ASP A O 1
ATOM 795 N N . SER A 1 99 ? -14.955 -3.713 -6.003 1.00 97.75 99 SER A N 1
ATOM 796 C CA . SER A 1 99 ? -15.424 -3.600 -7.379 1.00 97.75 99 SER A CA 1
ATOM 797 C C . SER A 1 99 ? -16.693 -4.411 -7.590 1.00 97.75 99 SER A C 1
ATOM 799 O O . SER A 1 99 ? -16.972 -5.368 -6.872 1.00 97.75 99 SER A O 1
ATOM 801 N N . LYS A 1 100 ? -17.512 -3.982 -8.548 1.00 97.69 100 LYS A N 1
ATOM 802 C CA . LYS A 1 100 ? -18.763 -4.651 -8.899 1.00 97.69 100 LYS A CA 1
ATOM 803 C C . LYS A 1 100 ? -19.131 -4.402 -10.353 1.00 97.69 100 LYS A C 1
ATOM 805 O O . LYS A 1 100 ? -18.738 -3.395 -10.939 1.00 97.69 100 LYS A O 1
ATOM 810 N N . LEU A 1 101 ? -19.937 -5.295 -10.906 1.00 97.81 101 LEU A N 1
ATOM 811 C CA . LEU A 1 101 ? -20.495 -5.139 -12.241 1.00 97.81 101 LEU A CA 1
ATOM 812 C C . LEU A 1 101 ? -21.864 -4.446 -12.160 1.00 97.81 101 LEU A C 1
ATOM 814 O O . LEU A 1 101 ? -22.720 -4.845 -11.370 1.00 97.81 101 LEU A O 1
ATOM 818 N N . VAL A 1 102 ? -22.073 -3.398 -12.957 1.00 96.75 102 VAL A N 1
ATOM 819 C CA . VAL A 1 102 ? -23.341 -2.658 -13.055 1.00 96.75 102 VAL A CA 1
ATOM 820 C C . VAL A 1 102 ? -23.744 -2.591 -14.525 1.00 96.75 102 VAL A C 1
ATOM 822 O O . VAL A 1 102 ? -23.260 -1.750 -15.276 1.00 96.75 102 VAL A O 1
ATOM 825 N N . GLY A 1 103 ? -24.626 -3.497 -14.951 1.00 96.75 103 GLY A N 1
ATOM 826 C CA . GLY A 1 103 ? -24.945 -3.657 -16.373 1.00 96.75 103 GLY A CA 1
ATOM 827 C C . GLY A 1 103 ? -23.745 -4.219 -17.136 1.00 96.75 103 GLY A C 1
ATOM 828 O O . GLY A 1 103 ? -23.354 -5.362 -16.883 1.00 96.75 103 GLY A O 1
ATOM 829 N N . ASP A 1 104 ? -23.182 -3.411 -18.036 1.00 97.75 104 ASP A N 1
ATOM 830 C CA . ASP A 1 104 ? -21.962 -3.731 -18.792 1.00 97.75 104 ASP A CA 1
ATOM 831 C C . ASP A 1 104 ? -20.726 -2.961 -18.290 1.00 97.75 104 ASP A C 1
ATOM 833 O O . ASP A 1 104 ? -19.617 -3.143 -18.794 1.00 97.75 104 ASP A O 1
ATOM 837 N N . ASP A 1 105 ? -20.896 -2.128 -17.260 1.00 97.69 105 ASP A N 1
ATOM 838 C CA . ASP A 1 105 ? -19.818 -1.348 -16.666 1.00 97.69 105 ASP A CA 1
ATOM 839 C C . ASP A 1 105 ? -19.193 -2.084 -15.480 1.00 97.69 105 ASP A C 1
ATOM 841 O O . ASP A 1 105 ? -19.881 -2.501 -14.542 1.00 97.69 105 ASP A O 1
ATOM 845 N N . ILE A 1 106 ? -17.866 -2.160 -15.469 1.00 97.94 106 ILE A N 1
ATOM 846 C CA . ILE A 1 106 ? -17.098 -2.530 -14.285 1.00 97.94 106 ILE A CA 1
ATOM 847 C C . ILE A 1 106 ? -16.904 -1.258 -13.465 1.00 97.94 106 ILE A C 1
ATOM 849 O O . ILE A 1 106 ? -16.213 -0.329 -13.884 1.00 97.94 106 ILE A O 1
ATOM 853 N N . VAL A 1 107 ? -17.520 -1.203 -12.288 1.00 97.75 107 VAL A N 1
ATOM 854 C CA . VAL A 1 107 ? -17.404 -0.083 -11.353 1.00 97.75 107 VAL A CA 1
ATOM 855 C C . VAL A 1 107 ? -16.420 -0.464 -10.256 1.00 97.75 107 VAL A C 1
ATOM 857 O O . VAL A 1 107 ? -16.622 -1.462 -9.566 1.00 97.75 107 VAL A O 1
ATOM 860 N N . ALA A 1 108 ? -15.379 0.345 -10.067 1.00 97.81 108 ALA A N 1
ATOM 861 C CA . ALA A 1 108 ? -14.381 0.135 -9.023 1.00 97.81 108 ALA A CA 1
ATOM 862 C C . ALA A 1 108 ? -14.354 1.296 -8.024 1.00 97.81 108 ALA A C 1
ATOM 864 O O . ALA A 1 108 ? -14.709 2.438 -8.336 1.00 97.81 108 ALA A O 1
ATOM 865 N N . TYR A 1 109 ? -13.925 0.980 -6.806 1.00 97.75 109 TYR A N 1
ATOM 866 C CA . TYR A 1 109 ? -13.779 1.914 -5.699 1.00 97.75 109 TYR A CA 1
ATOM 867 C C . TYR A 1 109 ? -12.314 1.931 -5.290 1.00 97.75 109 TYR A C 1
ATOM 869 O O . TYR A 1 109 ? -11.772 0.900 -4.897 1.00 97.75 109 TYR A O 1
ATOM 877 N N . GLY A 1 110 ? -11.670 3.087 -5.400 1.00 97.12 110 GLY A N 1
ATOM 878 C CA . GLY A 1 110 ? -10.257 3.269 -5.087 1.00 97.12 110 GLY A CA 1
ATOM 879 C C . GLY A 1 110 ? -10.050 4.132 -3.848 1.00 97.12 110 GLY A C 1
ATOM 880 O O . GLY A 1 110 ? -10.865 5.000 -3.529 1.00 97.12 110 GLY A O 1
ATOM 881 N N . GLY A 1 111 ? -8.947 3.896 -3.145 1.00 96.75 111 GLY A N 1
ATOM 882 C CA . GLY A 1 111 ? -8.404 4.789 -2.128 1.00 96.75 111 GLY A CA 1
ATOM 883 C C . GLY A 1 111 ? -7.076 5.368 -2.603 1.00 96.75 111 GLY A C 1
ATOM 884 O O . GLY A 1 111 ? -6.147 4.615 -2.877 1.00 96.75 111 GLY A O 1
ATOM 885 N N . PHE A 1 112 ? -6.987 6.691 -2.682 1.00 97.38 112 PHE A N 1
ATOM 886 C CA . PHE A 1 112 ? -5.789 7.443 -3.048 1.00 97.38 112 PHE A CA 1
ATOM 887 C C . PHE A 1 112 ? -5.052 7.942 -1.796 1.00 97.38 112 PHE A C 1
ATOM 889 O O . PHE A 1 112 ? -5.686 8.493 -0.890 1.00 97.38 112 PHE A O 1
ATOM 896 N N . TRP A 1 113 ? -3.729 7.779 -1.734 1.00 97.69 113 TRP A N 1
ATOM 897 C CA . TRP A 1 113 ? -2.895 8.185 -0.593 1.00 97.69 113 TRP A CA 1
ATOM 898 C C . TRP A 1 113 ? -2.519 9.676 -0.653 1.00 97.69 113 TRP A C 1
ATOM 900 O O . TRP A 1 113 ? -1.363 10.037 -0.869 1.00 97.69 113 TRP A O 1
ATOM 910 N N . LYS A 1 114 ? -3.496 10.568 -0.446 1.00 94.75 114 LYS A N 1
ATOM 911 C CA . LYS A 1 114 ? -3.316 12.027 -0.598 1.00 94.75 114 LYS A CA 1
ATOM 912 C C . LYS A 1 114 ? -2.254 12.652 0.307 1.00 94.75 114 LYS A C 1
ATOM 914 O O . LYS A 1 114 ? -1.704 13.681 -0.063 1.00 94.75 114 LYS A O 1
ATOM 919 N N . SER A 1 115 ? -1.958 12.075 1.474 1.00 91.12 115 SER A N 1
ATOM 920 C CA . SER A 1 115 ? -0.889 12.604 2.336 1.00 91.12 115 SER A CA 1
ATOM 921 C C . SER A 1 115 ? 0.511 12.281 1.813 1.00 91.12 115 SER A C 1
ATOM 923 O O . SER A 1 115 ? 1.441 13.043 2.073 1.00 91.12 115 SER A O 1
ATOM 925 N N . ASN A 1 116 ? 0.658 11.199 1.043 1.00 95.25 116 ASN A N 1
ATOM 926 C CA . ASN A 1 116 ? 1.917 10.829 0.398 1.00 95.25 116 ASN A CA 1
ATOM 927 C C . ASN A 1 116 ? 2.109 11.541 -0.947 1.00 95.25 116 ASN A C 1
ATOM 929 O O . ASN A 1 116 ? 3.248 11.781 -1.336 1.00 95.25 116 ASN A O 1
ATOM 933 N N . PHE A 1 117 ? 1.007 11.869 -1.628 1.00 96.19 117 PHE A N 1
ATOM 934 C CA . PHE A 1 117 ? 0.987 12.436 -2.980 1.00 96.19 117 PHE A CA 1
ATOM 935 C C . PHE A 1 117 ? 0.095 13.689 -3.052 1.00 96.19 117 PHE A C 1
ATOM 937 O O . PHE A 1 117 ? -0.958 13.665 -3.697 1.00 96.19 117 PHE A O 1
ATOM 944 N N . PRO A 1 118 ? 0.440 14.776 -2.333 1.00 94.25 118 PRO A N 1
ATOM 945 C CA . PRO A 1 118 ? -0.402 15.970 -2.269 1.00 94.25 118 PRO A CA 1
ATOM 946 C C . PRO A 1 118 ? -0.478 16.715 -3.609 1.00 94.25 118 PRO A C 1
ATOM 948 O O . PRO A 1 118 ? -1.538 17.234 -3.944 1.00 94.25 118 PRO A O 1
ATOM 951 N N . GLU A 1 119 ? 0.602 16.740 -4.393 1.00 95.12 119 GLU A N 1
ATOM 952 C CA . GLU A 1 119 ? 0.635 17.406 -5.703 1.00 95.12 119 GLU A CA 1
ATOM 953 C C . GLU A 1 119 ? -0.242 16.667 -6.719 1.00 95.12 119 GLU A C 1
ATOM 955 O O . GLU A 1 119 ? -1.141 17.267 -7.311 1.00 95.12 119 GLU A O 1
ATOM 960 N N . GLU A 1 120 ? -0.081 15.344 -6.835 1.00 95.94 120 GLU A N 1
ATOM 961 C CA . GLU A 1 120 ? -0.961 14.514 -7.661 1.00 95.94 120 GLU A CA 1
ATOM 962 C C . GLU A 1 120 ? -2.416 14.588 -7.199 1.00 95.94 120 GLU A C 1
ATOM 964 O O . GLU A 1 120 ? -3.325 14.528 -8.022 1.00 95.94 120 GLU A O 1
ATOM 969 N N . TYR A 1 121 ? -2.668 14.725 -5.895 1.00 95.06 121 TYR A N 1
ATOM 970 C CA . TYR A 1 121 ? -4.025 14.883 -5.386 1.00 95.06 121 TYR A CA 1
ATOM 971 C C . TYR A 1 121 ? -4.690 16.166 -5.895 1.00 95.06 121 TYR A C 1
ATOM 973 O O . TYR A 1 121 ? -5.848 16.138 -6.319 1.00 95.06 121 TYR A O 1
ATOM 981 N N . GLU A 1 122 ? -3.975 17.293 -5.860 1.00 93.50 122 GLU A N 1
ATOM 982 C CA . GLU A 1 122 ? -4.460 18.559 -6.415 1.00 93.50 122 GLU A CA 1
ATOM 983 C C . GLU A 1 122 ? -4.686 18.451 -7.927 1.00 93.50 122 GLU A C 1
ATOM 985 O O . GLU A 1 122 ? -5.725 18.884 -8.433 1.00 93.50 122 GLU A O 1
ATOM 990 N N . GLU A 1 123 ? -3.774 17.793 -8.640 1.00 95.06 123 GLU A N 1
ATOM 991 C CA . GLU A 1 123 ? -3.910 17.557 -10.073 1.00 95.06 123 GLU A CA 1
ATOM 992 C C . GLU A 1 123 ? -5.122 16.673 -10.411 1.00 95.06 123 GLU A C 1
ATOM 994 O O . GLU A 1 123 ? -5.909 17.025 -11.292 1.00 95.06 123 GLU A O 1
ATOM 999 N N . ILE A 1 124 ? -5.342 15.578 -9.673 1.00 93.12 124 ILE A N 1
ATOM 1000 C CA . ILE A 1 124 ? -6.523 14.713 -9.822 1.00 93.12 124 ILE A CA 1
ATOM 1001 C C . ILE A 1 124 ? -7.798 15.528 -9.638 1.00 93.12 124 ILE A C 1
ATOM 1003 O O . ILE A 1 124 ? -8.719 15.407 -10.446 1.00 93.12 124 ILE A O 1
ATOM 1007 N N . LYS A 1 125 ? -7.870 16.381 -8.607 1.00 90.69 125 LYS A N 1
ATOM 1008 C CA . LYS A 1 125 ? -9.044 17.240 -8.390 1.00 90.69 125 LYS A CA 1
ATOM 1009 C C . LYS A 1 125 ? -9.286 18.165 -9.579 1.00 90.69 125 LYS A C 1
ATOM 1011 O O . LYS A 1 125 ? -10.430 18.289 -10.011 1.00 90.69 125 LYS A O 1
ATOM 1016 N N . ASN A 1 126 ? -8.240 18.789 -10.116 1.00 91.75 126 ASN A N 1
ATOM 1017 C CA . ASN A 1 126 ? -8.359 19.683 -11.268 1.00 91.75 126 ASN A CA 1
ATOM 1018 C C . ASN A 1 126 ? -8.828 18.922 -12.515 1.00 91.75 126 ASN A C 1
ATOM 1020 O O . ASN A 1 126 ? -9.834 19.286 -13.122 1.00 91.75 126 ASN A O 1
ATOM 1024 N N . ARG A 1 127 ? -8.192 17.791 -12.833 1.00 93.12 127 ARG A N 1
ATOM 1025 C CA . ARG A 1 127 ? -8.567 16.938 -13.972 1.00 93.12 127 ARG A CA 1
ATOM 1026 C C . ARG A 1 127 ? -9.973 16.364 -13.838 1.00 93.12 127 ARG A C 1
ATOM 1028 O O . ARG A 1 127 ? -10.675 16.238 -14.837 1.00 93.12 127 ARG A O 1
ATOM 1035 N N . MET A 1 128 ? -10.414 16.037 -12.624 1.00 87.00 128 MET A N 1
ATOM 1036 C CA . MET A 1 128 ? -11.782 15.585 -12.375 1.00 87.00 128 MET A CA 1
ATOM 1037 C C . MET A 1 128 ? -12.816 16.669 -12.672 1.00 87.00 128 MET A C 1
ATOM 1039 O O . MET A 1 128 ? -13.814 16.371 -13.322 1.00 87.00 128 MET A O 1
ATOM 1043 N N . LYS A 1 129 ? -12.582 17.917 -12.244 1.00 85.69 129 LYS A N 1
ATOM 1044 C CA . LYS A 1 129 ? -13.481 19.042 -12.561 1.00 85.69 129 LYS A CA 1
ATOM 1045 C C . LYS A 1 129 ? -13.600 19.272 -14.065 1.00 85.69 129 LYS A C 1
ATOM 1047 O O . LYS A 1 129 ? -14.661 19.649 -14.547 1.00 85.69 129 LYS A O 1
ATOM 1052 N N . GLU A 1 130 ? -12.522 19.017 -14.797 1.00 90.00 130 GLU A N 1
ATOM 1053 C CA . GLU A 1 130 ? -12.482 19.121 -16.255 1.00 90.00 130 GLU A CA 1
ATOM 1054 C C . GLU A 1 130 ? -13.046 17.884 -16.980 1.00 90.00 130 GLU A C 1
ATOM 1056 O O . GLU A 1 130 ? -13.104 17.882 -18.208 1.00 90.00 130 GLU A O 1
ATOM 1061 N N . GLY A 1 131 ? -13.427 16.816 -16.264 1.00 87.12 131 GLY A N 1
ATOM 1062 C CA . GLY A 1 131 ? -13.843 15.544 -16.872 1.00 87.12 131 GLY A CA 1
ATOM 1063 C C . GLY A 1 131 ? -12.713 14.807 -17.607 1.00 87.12 131 GLY A C 1
ATOM 1064 O O . GLY A 1 131 ? -12.961 13.940 -18.444 1.00 87.12 131 GLY A O 1
ATOM 1065 N N . LYS A 1 132 ? -11.456 15.158 -17.312 1.00 92.94 132 LYS A N 1
ATOM 1066 C CA . LYS A 1 132 ? -10.247 14.614 -17.948 1.00 92.94 132 LYS A CA 1
ATOM 1067 C C . LYS A 1 132 ? -9.564 13.520 -17.135 1.00 92.94 132 LYS A C 1
ATOM 1069 O O . LYS A 1 132 ? -8.585 12.951 -17.600 1.00 92.94 132 LYS A O 1
ATOM 1074 N N . MET A 1 133 ? -10.041 13.226 -15.925 1.00 95.06 133 MET A N 1
ATOM 1075 C CA . MET A 1 133 ? -9.444 12.173 -15.105 1.00 95.06 133 MET A CA 1
ATOM 1076 C C . MET A 1 133 ? -9.871 10.789 -15.604 1.00 95.06 133 MET A C 1
ATOM 1078 O O . MET A 1 133 ? -10.998 10.345 -15.356 1.00 95.06 133 MET A O 1
ATOM 1082 N N . LYS A 1 134 ? -8.961 10.107 -16.304 1.00 95.94 134 LYS A N 1
ATOM 1083 C CA . LYS A 1 134 ? -9.207 8.803 -16.928 1.00 95.94 134 LYS A CA 1
ATOM 1084 C C . LYS A 1 134 ? -8.586 7.655 -16.136 1.00 95.94 134 LYS A C 1
ATOM 1086 O O . LYS A 1 134 ? -7.689 7.847 -15.312 1.00 95.94 134 LYS A O 1
ATOM 1091 N N . ILE A 1 135 ? -9.121 6.458 -16.367 1.00 96.62 135 ILE A N 1
ATOM 1092 C CA . ILE A 1 135 ? -8.687 5.210 -15.733 1.00 96.62 135 ILE A CA 1
ATOM 1093 C C . ILE A 1 135 ? -8.289 4.209 -16.808 1.00 96.62 135 ILE A C 1
ATOM 1095 O O . ILE A 1 135 ? -8.921 4.125 -17.859 1.00 96.62 135 ILE A O 1
ATOM 1099 N N . SER A 1 136 ? -7.283 3.400 -16.508 1.00 96.88 136 SER A N 1
ATOM 1100 C CA . SER A 1 136 ? -6.980 2.195 -17.273 1.00 96.88 136 SER A CA 1
ATOM 1101 C C . SER A 1 136 ? -6.881 0.981 -16.359 1.00 96.88 136 SER A C 1
ATOM 1103 O O . SER A 1 136 ? -6.567 1.097 -15.171 1.00 96.88 136 SER A O 1
ATOM 1105 N N . PHE A 1 137 ? -7.146 -0.193 -16.920 1.00 97.06 137 PHE A N 1
ATOM 1106 C CA . PHE A 1 137 ? -7.088 -1.466 -16.214 1.00 97.06 137 PHE A CA 1
ATOM 1107 C C . PHE A 1 137 ? -5.827 -2.244 -16.591 1.00 97.06 137 PHE A C 1
ATOM 1109 O O . PHE A 1 137 ? -5.324 -2.138 -17.710 1.00 97.06 137 PHE A O 1
ATOM 1116 N N . GLU A 1 138 ? -5.353 -3.082 -15.673 1.00 96.69 138 GLU A N 1
ATOM 1117 C CA . GLU A 1 138 ? -4.346 -4.099 -15.955 1.00 96.69 138 GLU A CA 1
ATOM 1118 C C . GLU A 1 138 ? -4.903 -5.471 -15.593 1.00 96.69 138 GLU A C 1
ATOM 1120 O O . GLU A 1 138 ? -5.385 -5.684 -14.479 1.00 96.69 138 GLU A O 1
ATOM 1125 N N . ALA A 1 139 ? -4.828 -6.416 -16.526 1.00 97.44 139 ALA A N 1
ATOM 1126 C CA . ALA A 1 139 ? -5.293 -7.780 -16.320 1.00 97.44 139 ALA A CA 1
ATOM 1127 C C . ALA A 1 139 ? -4.402 -8.784 -17.053 1.00 97.44 139 ALA A C 1
ATOM 1129 O O . ALA A 1 139 ? -3.819 -8.485 -18.097 1.00 97.44 139 ALA A O 1
ATOM 1130 N N . TRP A 1 140 ? -4.279 -9.966 -16.463 1.00 97.88 140 TRP A N 1
ATOM 1131 C CA . TRP A 1 140 ? -3.552 -11.113 -16.986 1.00 97.88 140 TRP A CA 1
ATOM 1132 C C . TRP A 1 140 ? -4.588 -12.154 -17.412 1.00 97.88 140 TRP A C 1
ATOM 1134 O O . TRP A 1 140 ? -5.681 -12.200 -16.852 1.00 97.88 140 TRP A O 1
ATOM 1144 N N . GLY A 1 141 ? -4.270 -12.958 -18.422 1.00 97.62 141 GLY A N 1
ATOM 1145 C CA . GLY A 1 141 ? -5.175 -13.990 -18.916 1.00 97.62 141 GLY A CA 1
ATOM 1146 C C . GLY A 1 141 ? -4.741 -14.550 -20.264 1.00 97.62 141 GLY A C 1
ATOM 1147 O O . GLY A 1 141 ? -3.854 -14.005 -20.931 1.00 97.62 141 GLY A O 1
ATOM 1148 N N . ASP A 1 142 ? -5.394 -15.633 -20.664 1.00 98.19 142 ASP A N 1
ATOM 1149 C CA . ASP A 1 142 ? -5.179 -16.285 -21.950 1.00 98.19 142 ASP A CA 1
ATOM 1150 C C . ASP A 1 142 ? -5.911 -15.519 -23.054 1.00 98.19 142 ASP A C 1
ATOM 1152 O O . ASP A 1 142 ? -7.053 -15.088 -22.885 1.00 98.19 142 ASP A O 1
ATOM 1156 N N . ARG A 1 143 ? -5.254 -15.335 -24.202 1.00 98.44 143 ARG A N 1
ATOM 1157 C CA . ARG A 1 143 ? -5.825 -14.601 -25.338 1.00 98.44 143 ARG A CA 1
ATOM 1158 C C . ARG A 1 143 ? -6.434 -15.567 -26.343 1.00 98.44 143 ARG A C 1
ATOM 1160 O O . ARG A 1 143 ? -5.718 -16.349 -26.964 1.00 98.44 143 ARG A O 1
ATOM 1167 N N . GLU A 1 144 ? -7.737 -15.454 -26.555 1.00 98.31 144 GLU A N 1
ATOM 1168 C CA . GLU A 1 144 ? -8.460 -16.170 -27.604 1.00 98.31 144 GLU A CA 1
ATOM 1169 C C . GLU A 1 144 ? -8.769 -15.206 -28.757 1.00 98.31 144 GLU A C 1
ATOM 1171 O O . GLU A 1 144 ? -9.677 -14.380 -28.664 1.00 98.31 144 GLU A O 1
ATOM 1176 N N . PHE A 1 145 ? -7.969 -15.269 -29.826 1.00 98.25 145 PHE A N 1
ATOM 1177 C CA . PHE A 1 145 ? -8.073 -14.351 -30.963 1.00 98.25 145 PHE A CA 1
ATOM 1178 C C . PHE A 1 145 ? -9.301 -14.632 -31.836 1.00 98.25 145 PHE A C 1
ATOM 1180 O O . PHE A 1 145 ? -9.549 -15.759 -32.266 1.00 98.25 145 PHE A O 1
ATOM 1187 N N . ASN A 1 146 ? -10.026 -13.565 -32.155 1.00 97.50 146 ASN A N 1
ATOM 1188 C CA . ASN A 1 146 ? -11.152 -13.540 -33.074 1.00 97.50 146 ASN A CA 1
ATOM 1189 C C . ASN A 1 146 ? -10.670 -13.323 -34.521 1.00 97.50 146 ASN A C 1
ATOM 1191 O O . ASN A 1 146 ? -9.544 -12.896 -34.782 1.00 97.50 146 ASN A O 1
ATOM 1195 N N . LYS A 1 147 ? -11.552 -13.580 -35.497 1.00 97.62 147 LYS A N 1
ATOM 1196 C CA . LYS A 1 147 ? -11.236 -13.436 -36.934 1.00 97.62 147 LYS A CA 1
ATOM 1197 C C . LYS A 1 147 ? -10.926 -11.997 -37.366 1.00 97.62 147 LYS A C 1
ATOM 1199 O O . LYS A 1 147 ? -10.292 -11.809 -38.397 1.00 97.62 147 LYS A O 1
ATOM 1204 N N . ASP A 1 148 ? -11.396 -11.008 -36.614 1.00 96.44 148 ASP A N 1
ATOM 1205 C CA . ASP A 1 148 ? -11.200 -9.578 -36.875 1.00 96.44 148 ASP A CA 1
ATOM 1206 C C . ASP A 1 148 ? -9.906 -9.015 -36.254 1.00 96.44 148 ASP A C 1
ATOM 1208 O O . ASP A 1 148 ? -9.630 -7.825 -36.384 1.00 96.44 148 ASP A O 1
ATOM 1212 N N . GLY A 1 149 ? -9.106 -9.858 -35.589 1.00 97.12 149 GLY A N 1
ATOM 1213 C CA . GLY A 1 149 ? -7.867 -9.468 -34.914 1.00 97.12 149 GLY A CA 1
ATOM 1214 C C . GLY A 1 149 ? -8.047 -9.006 -33.464 1.00 97.12 149 GLY A C 1
ATOM 1215 O O . GLY A 1 149 ? -7.046 -8.839 -32.766 1.00 97.12 149 GLY A O 1
ATOM 1216 N N . SER A 1 150 ? -9.285 -8.851 -32.981 1.00 97.88 150 SER A N 1
ATOM 1217 C CA . SER A 1 150 ? -9.553 -8.686 -31.548 1.00 97.88 150 SER A CA 1
ATOM 1218 C C . SER A 1 150 ? -9.298 -9.997 -30.791 1.00 97.88 150 SER A C 1
ATOM 1220 O O . SER A 1 150 ? -9.120 -11.053 -31.399 1.00 97.88 150 SER A O 1
ATOM 1222 N N . TYR A 1 151 ? -9.264 -9.966 -29.462 1.00 98.38 151 TYR A N 1
ATOM 1223 C CA . TYR A 1 151 ? -9.142 -11.172 -28.646 1.00 98.38 151 TYR A CA 1
ATOM 1224 C C . TYR A 1 151 ? -9.988 -11.095 -27.381 1.00 98.38 151 TYR A C 1
ATOM 1226 O O . TYR A 1 151 ? -10.072 -10.054 -26.731 1.00 98.38 151 TYR A O 1
ATOM 1234 N N . ASN A 1 152 ? -10.582 -12.226 -27.011 1.00 98.44 152 ASN A N 1
ATOM 1235 C CA . ASN A 1 152 ? -11.225 -12.404 -25.718 1.00 98.44 152 ASN A CA 1
ATOM 1236 C C . ASN A 1 152 ? -10.164 -12.769 -24.678 1.00 98.44 152 ASN A C 1
ATOM 1238 O O . ASN A 1 152 ? -9.365 -13.680 -24.904 1.00 98.44 152 ASN A O 1
ATOM 1242 N N . LEU A 1 153 ? -10.166 -12.080 -23.539 1.00 98.31 153 LEU A N 1
ATOM 1243 C CA . LEU A 1 153 ? -9.320 -12.441 -22.405 1.00 98.31 153 LEU A CA 1
ATOM 1244 C C . LEU A 1 153 ? -10.033 -13.500 -21.546 1.00 98.31 153 LEU A C 1
ATOM 1246 O O . LEU A 1 153 ? -11.111 -13.244 -21.012 1.00 98.31 153 LEU A O 1
ATOM 1250 N N . LYS A 1 154 ? -9.454 -14.697 -21.441 1.00 98.38 154 LYS A N 1
ATOM 1251 C CA . LYS A 1 154 ? -9.940 -15.824 -20.625 1.00 98.38 154 LYS A CA 1
ATOM 1252 C C . LYS A 1 154 ? -9.082 -15.987 -19.374 1.00 98.38 154 LYS A C 1
ATOM 1254 O O . LYS A 1 154 ? -7.937 -15.540 -19.368 1.00 98.38 154 LYS A O 1
ATOM 1259 N N . ASN A 1 155 ? -9.607 -16.652 -18.339 1.00 97.81 155 ASN A N 1
ATOM 1260 C CA . ASN A 1 155 ? -8.874 -16.909 -17.090 1.00 97.81 155 ASN A CA 1
ATOM 1261 C C . ASN A 1 155 ? -8.312 -15.611 -16.482 1.00 97.81 155 ASN A C 1
ATOM 1263 O O . ASN A 1 155 ? -7.131 -15.516 -16.153 1.00 97.81 155 ASN A O 1
ATOM 1267 N N . ILE A 1 156 ? -9.167 -14.587 -16.414 1.00 98.50 156 ILE A N 1
ATOM 1268 C CA . ILE A 1 156 ? -8.771 -13.228 -16.045 1.00 98.50 156 ILE A CA 1
ATOM 1269 C C . ILE A 1 156 ? -8.258 -13.190 -14.597 1.00 98.50 156 ILE A C 1
ATOM 1271 O O . ILE A 1 156 ? -8.926 -13.661 -13.678 1.00 98.50 156 ILE A O 1
ATOM 1275 N N . GLU A 1 157 ? -7.114 -12.544 -14.384 1.00 98.38 157 GLU A N 1
ATOM 1276 C CA . GLU A 1 157 ? -6.675 -12.040 -13.081 1.00 98.38 157 GLU A CA 1
ATOM 1277 C C . GLU A 1 157 ? -6.396 -10.538 -13.198 1.00 98.38 157 GLU A C 1
ATOM 1279 O O . GLU A 1 157 ? -5.513 -10.113 -13.947 1.00 98.38 157 GLU A O 1
ATOM 1284 N N . PHE A 1 158 ? -7.128 -9.708 -12.454 1.00 98.31 158 PHE A N 1
ATOM 1285 C CA . PHE A 1 158 ? -6.861 -8.273 -12.426 1.00 98.31 158 PHE A CA 1
ATOM 1286 C C . PHE A 1 158 ? -5.563 -7.994 -11.659 1.00 98.31 158 PHE A C 1
ATOM 1288 O O . PHE A 1 158 ? -5.378 -8.406 -10.513 1.00 98.31 158 PHE A O 1
ATOM 1295 N N . ALA A 1 159 ? -4.650 -7.265 -12.294 1.00 97.44 159 ALA A N 1
ATOM 1296 C CA . ALA A 1 159 ? -3.336 -6.940 -11.748 1.00 97.44 159 ALA A CA 1
ATOM 1297 C C . ALA A 1 159 ? -3.279 -5.566 -11.071 1.00 97.44 159 ALA A C 1
ATOM 1299 O O . ALA A 1 159 ? -2.303 -5.270 -10.386 1.00 97.44 159 ALA A O 1
ATOM 1300 N N . GLY A 1 160 ? -4.322 -4.752 -11.224 1.00 97.31 160 GLY A N 1
ATOM 1301 C CA . GLY A 1 160 ? -4.380 -3.385 -10.722 1.00 97.31 160 GLY A CA 1
ATOM 1302 C C . GLY A 1 160 ? -4.941 -2.457 -11.782 1.00 97.31 160 GLY A C 1
ATOM 1303 O O . GLY A 1 160 ? -5.669 -2.878 -12.673 1.00 97.31 160 GLY A O 1
ATOM 1304 N N . GLY A 1 161 ? -4.632 -1.178 -11.700 1.00 97.06 161 GLY A N 1
ATOM 1305 C CA . GLY A 1 161 ? -5.032 -0.215 -12.719 1.00 97.06 161 GLY A CA 1
ATOM 1306 C C . GLY A 1 161 ? -4.295 1.087 -12.518 1.00 97.06 161 GLY A C 1
ATOM 1307 O O . GLY A 1 161 ? -3.585 1.239 -11.529 1.00 97.06 161 GLY A O 1
ATOM 1308 N N . ALA A 1 162 ? -4.481 2.024 -13.434 1.00 97.94 162 ALA A N 1
ATOM 1309 C CA . ALA A 1 162 ? -3.791 3.297 -13.382 1.00 97.94 162 ALA A CA 1
ATOM 1310 C C . ALA A 1 162 ? -4.758 4.479 -13.407 1.00 97.94 162 ALA A C 1
ATOM 1312 O O . ALA A 1 162 ? -5.780 4.461 -14.099 1.00 97.94 162 ALA A O 1
ATOM 1313 N N . LEU A 1 163 ? -4.395 5.508 -12.645 1.00 97.56 163 LEU A N 1
ATOM 1314 C CA . LEU A 1 163 ? -4.873 6.871 -12.819 1.00 97.56 163 LEU A CA 1
ATOM 1315 C C . LEU A 1 163 ? -4.022 7.501 -13.923 1.00 97.56 163 LEU A C 1
ATOM 1317 O O . LEU A 1 163 ? -2.796 7.544 -13.798 1.00 97.56 163 LEU A O 1
ATOM 1321 N N . LEU A 1 164 ? -4.664 7.930 -15.008 1.00 97.06 164 LEU A N 1
ATOM 1322 C CA . LEU A 1 164 ? -3.956 8.445 -16.176 1.00 97.06 164 LEU A CA 1
ATOM 1323 C C . LEU A 1 164 ? -3.899 9.967 -16.121 1.00 97.06 164 LEU A C 1
ATOM 1325 O O . LEU A 1 164 ? -4.938 10.635 -16.082 1.00 97.06 164 LEU A O 1
ATOM 1329 N N . PHE A 1 165 ? -2.683 10.496 -16.117 1.00 94.75 165 PHE A N 1
ATOM 1330 C CA . PHE A 1 165 ? -2.417 11.924 -16.182 1.00 94.75 165 PHE A CA 1
ATOM 1331 C C . PHE A 1 165 ? -1.991 12.278 -17.605 1.00 94.75 165 PHE A C 1
ATOM 1333 O O . PHE A 1 165 ? -2.572 13.163 -18.227 1.00 94.75 165 PHE A O 1
ATOM 1340 N N . ASP A 1 166 ? -1.060 11.532 -18.181 1.00 93.31 166 ASP A N 1
ATOM 1341 C CA . ASP A 1 166 ? -0.488 11.891 -19.483 1.00 93.31 166 ASP A CA 1
ATOM 1342 C C . ASP A 1 166 ? -0.820 10.879 -20.583 1.00 93.31 166 ASP A C 1
ATOM 1344 O O . ASP A 1 166 ? -0.515 11.098 -21.756 1.00 93.31 166 ASP A O 1
ATOM 1348 N N . THR A 1 167 ? -1.463 9.770 -20.217 1.00 92.75 167 THR A N 1
ATOM 1349 C CA . THR A 1 167 ? -1.765 8.662 -21.125 1.00 92.75 167 THR A CA 1
ATOM 1350 C C . THR A 1 167 ? -3.252 8.567 -21.470 1.00 92.75 167 THR A C 1
ATOM 1352 O O . THR A 1 167 ? -4.134 8.833 -20.655 1.00 92.75 167 THR A O 1
ATOM 1355 N N . GLU A 1 168 ? -3.544 8.169 -22.708 1.00 92.62 168 GLU A N 1
ATOM 1356 C CA . GLU A 1 168 ? -4.918 7.934 -23.161 1.00 92.62 168 GLU A CA 1
ATOM 1357 C C . GLU A 1 168 ? -5.411 6.553 -22.692 1.00 92.62 168 GLU A C 1
ATOM 1359 O O . GLU A 1 168 ? -4.679 5.562 -22.809 1.00 92.62 168 GLU A O 1
ATOM 1364 N N . PRO A 1 169 ? -6.649 6.436 -22.180 1.00 93.44 169 PRO A N 1
ATOM 1365 C CA . PRO A 1 169 ? -7.177 5.160 -21.720 1.00 93.44 169 PRO A CA 1
ATOM 1366 C C . PRO A 1 169 ? -7.501 4.235 -22.897 1.00 93.44 169 PRO A C 1
ATOM 1368 O O . PRO A 1 169 ? -8.073 4.648 -23.905 1.00 93.44 169 PRO A O 1
ATOM 1371 N N . ALA A 1 170 ? -7.262 2.931 -22.727 1.00 91.31 170 ALA A N 1
ATOM 1372 C CA . ALA A 1 170 ? -7.687 1.932 -23.713 1.00 91.31 170 ALA A CA 1
ATOM 1373 C C . ALA A 1 170 ? -9.219 1.890 -23.887 1.00 91.31 170 ALA A C 1
ATOM 1375 O O . ALA A 1 170 ? -9.718 1.505 -24.945 1.00 91.31 170 ALA A O 1
ATOM 1376 N N . PHE A 1 171 ? -9.964 2.286 -22.852 1.00 90.69 171 PHE A N 1
ATOM 1377 C CA . PHE A 1 171 ? -11.401 2.533 -22.898 1.00 90.69 171 PHE A CA 1
ATOM 1378 C C . PHE A 1 171 ? -11.662 4.042 -22.737 1.00 90.69 171 PHE A C 1
ATOM 1380 O O . PHE A 1 171 ? -11.609 4.533 -21.613 1.00 90.69 171 PHE A O 1
ATOM 1387 N N . PRO A 1 172 ? -12.014 4.783 -23.804 1.00 89.25 172 PRO A N 1
ATOM 1388 C CA . PRO A 1 172 ? -12.232 6.239 -23.738 1.00 89.25 172 PRO A CA 1
ATOM 1389 C C . PRO A 1 172 ? -13.260 6.699 -22.687 1.00 89.25 172 PRO A C 1
ATOM 1391 O O . PRO A 1 172 ? -13.171 7.801 -22.140 1.00 89.25 172 PRO A O 1
ATOM 1394 N N . ASN A 1 173 ? -14.222 5.825 -22.378 1.00 87.56 173 ASN A N 1
ATOM 1395 C CA . ASN A 1 173 ? -15.287 6.076 -21.407 1.00 87.56 173 ASN A CA 1
ATOM 1396 C C . ASN A 1 173 ? -14.921 5.657 -19.969 1.00 87.56 173 ASN A C 1
ATOM 1398 O O . ASN A 1 173 ? -15.763 5.774 -19.082 1.00 87.56 173 ASN A O 1
ATOM 1402 N N . ALA A 1 174 ? -13.716 5.133 -19.720 1.00 88.38 174 ALA A N 1
ATOM 1403 C CA . ALA A 1 174 ? -13.260 4.795 -18.375 1.00 88.38 174 ALA A CA 1
ATOM 1404 C C . ALA A 1 174 ? -12.777 6.060 -17.649 1.00 88.38 174 ALA A C 1
ATOM 1406 O O . ALA A 1 174 ? -11.766 6.666 -18.009 1.00 88.38 174 ALA A O 1
ATOM 1407 N N . GLU A 1 175 ? -13.523 6.484 -16.632 1.00 90.25 175 GLU A N 1
ATOM 1408 C CA . GLU A 1 175 ? -13.307 7.762 -15.952 1.00 90.25 175 GLU A CA 1
ATOM 1409 C C . GLU A 1 175 ? -13.715 7.733 -14.479 1.00 90.25 175 GLU A C 1
ATOM 1411 O O . GLU A 1 175 ? -14.480 6.874 -14.018 1.00 90.25 175 GLU A O 1
ATOM 1416 N N . VAL A 1 176 ? -13.186 8.692 -13.719 1.00 81.81 176 VAL A N 1
ATOM 1417 C CA . VAL A 1 176 ? -13.537 8.873 -12.308 1.00 81.81 176 VAL A CA 1
ATOM 1418 C C . VAL A 1 176 ? -14.881 9.588 -12.203 1.00 81.81 176 VAL A C 1
ATOM 1420 O O . VAL A 1 176 ? -15.028 10.718 -12.652 1.00 81.81 176 VAL A O 1
ATOM 1423 N N . MET A 1 177 ? -15.860 8.939 -11.570 1.00 82.88 177 MET A N 1
ATOM 1424 C CA . MET A 1 177 ? -17.229 9.451 -11.466 1.00 82.88 177 MET A CA 1
ATOM 1425 C C . MET A 1 177 ? -17.407 10.392 -10.274 1.00 82.88 177 MET A C 1
ATOM 1427 O O . MET A 1 177 ? -18.057 11.423 -10.390 1.00 82.88 177 MET A O 1
ATOM 1431 N N . THR A 1 178 ? -16.880 10.024 -9.100 1.00 78.38 178 THR A N 1
ATOM 1432 C CA . THR A 1 178 ? -17.063 10.812 -7.868 1.00 78.38 178 THR A CA 1
ATOM 1433 C C . THR A 1 178 ? -15.896 10.644 -6.908 1.00 78.38 178 THR A C 1
ATOM 1435 O O . THR A 1 178 ? -15.327 9.556 -6.819 1.00 78.38 178 THR A O 1
ATOM 1438 N N . PHE A 1 179 ? -15.632 11.680 -6.112 1.00 73.19 179 PHE A N 1
ATOM 1439 C CA . PHE A 1 179 ? -14.620 11.693 -5.062 1.00 73.19 179 PHE A CA 1
ATOM 1440 C C . PHE A 1 179 ? -15.271 12.027 -3.714 1.00 73.19 179 PHE A C 1
ATOM 1442 O O . PHE A 1 179 ? -16.009 13.003 -3.614 1.00 73.19 179 PHE A O 1
ATOM 1449 N N . SER A 1 180 ? -15.020 11.248 -2.660 1.00 57.09 180 SER A N 1
ATOM 1450 C CA . SER A 1 180 ? -15.457 11.618 -1.311 1.00 57.09 180 SER A CA 1
ATOM 1451 C C . SER A 1 180 ? -14.335 12.359 -0.595 1.00 57.09 180 SER A C 1
ATOM 1453 O O . SER A 1 180 ? -13.329 11.754 -0.216 1.00 57.09 180 SER A O 1
ATOM 1455 N N . ASN A 1 181 ? -14.515 13.656 -0.350 1.00 53.38 181 ASN A N 1
ATOM 1456 C CA . ASN A 1 181 ? -13.694 14.373 0.615 1.00 53.38 181 ASN A CA 1
ATOM 1457 C C . ASN A 1 181 ? -14.563 15.309 1.455 1.00 53.38 181 ASN A C 1
ATOM 1459 O O . ASN A 1 181 ? -15.427 16.014 0.939 1.00 53.38 181 ASN A O 1
ATOM 1463 N N . ARG A 1 182 ? -14.344 15.298 2.770 1.00 40.66 182 ARG A N 1
ATOM 1464 C CA . ARG A 1 182 ? -15.071 16.142 3.718 1.00 40.66 182 ARG A CA 1
ATOM 1465 C C . ARG A 1 182 ? -14.121 17.226 4.219 1.00 40.66 182 ARG A C 1
ATOM 1467 O O . ARG A 1 182 ? -13.497 17.061 5.260 1.00 40.66 182 ARG A O 1
ATOM 1474 N N . THR A 1 183 ? -14.029 18.345 3.510 1.00 43.88 183 THR A N 1
ATOM 1475 C CA . THR A 1 183 ? -13.369 19.560 4.024 1.00 43.88 183 THR A CA 1
ATOM 1476 C C . THR A 1 183 ? -14.355 20.349 4.901 1.00 43.88 183 THR A C 1
ATOM 1478 O O . THR A 1 183 ? -14.664 21.498 4.621 1.00 43.88 183 THR A O 1
ATOM 1481 N N . LEU A 1 184 ? -14.940 19.715 5.929 1.00 40.47 184 LEU A N 1
ATOM 1482 C CA . LEU A 1 184 ? -15.936 20.354 6.816 1.00 40.47 184 LEU A CA 1
ATOM 1483 C C . LEU A 1 184 ? -15.473 20.529 8.267 1.00 40.47 184 LEU A C 1
ATOM 1485 O O . LEU A 1 184 ? -16.251 21.000 9.093 1.00 40.47 184 LEU A O 1
ATOM 1489 N N . GLU A 1 185 ? -14.223 20.203 8.604 1.00 39.72 185 GLU A N 1
ATOM 1490 C CA . GLU A 1 185 ? -13.749 20.355 9.990 1.00 39.72 185 GLU A CA 1
ATOM 1491 C C . GLU A 1 185 ? -13.584 21.824 10.434 1.00 39.72 185 GLU A C 1
ATOM 1493 O O . GLU A 1 185 ? -13.517 22.072 11.631 1.00 39.72 185 GLU A O 1
ATOM 1498 N N . PHE A 1 186 ? -13.644 22.811 9.527 1.00 38.56 186 PHE A N 1
ATOM 1499 C CA . PHE A 1 186 ? -13.587 24.236 9.899 1.00 38.56 186 PHE A CA 1
ATOM 1500 C C . PHE A 1 186 ? -14.951 24.937 10.011 1.00 38.56 186 PHE A C 1
ATOM 1502 O O . PHE A 1 186 ? -15.105 25.820 10.852 1.00 38.56 186 PHE A O 1
ATOM 1509 N N . ALA A 1 187 ? -15.969 24.525 9.246 1.00 37.88 187 ALA A N 1
ATOM 1510 C CA . ALA A 1 187 ? -17.286 25.176 9.288 1.00 37.88 187 ALA A CA 1
ATOM 1511 C C . ALA A 1 187 ? -18.016 24.939 10.625 1.00 37.88 187 ALA A C 1
ATOM 1513 O O . ALA A 1 187 ? -18.631 25.855 11.165 1.00 37.88 187 ALA A O 1
ATOM 1514 N N . LYS A 1 188 ? -17.866 23.742 11.212 1.00 39.94 188 LYS A N 1
ATOM 1515 C CA . LYS A 1 188 ? -18.512 23.391 12.488 1.00 39.94 188 LYS A CA 1
ATOM 1516 C C . LYS A 1 188 ? -17.902 24.123 13.691 1.00 39.94 188 LYS A C 1
ATOM 1518 O O . LYS A 1 188 ? -18.625 24.556 14.576 1.00 39.94 188 LYS A O 1
ATOM 1523 N N . VAL A 1 189 ? -16.583 24.347 13.676 1.00 40.69 189 VAL A N 1
ATOM 1524 C CA . VAL A 1 189 ? -15.882 25.116 14.722 1.00 40.69 189 VAL A CA 1
ATOM 1525 C C . VAL A 1 189 ? -16.304 26.591 14.707 1.00 40.69 189 VAL A C 1
ATOM 1527 O O . VAL A 1 189 ? -16.399 27.204 15.769 1.00 40.69 189 VAL A O 1
ATOM 1530 N N . ILE A 1 190 ? -16.611 27.151 13.529 1.00 42.75 190 ILE A N 1
ATOM 1531 C CA . ILE A 1 190 ? -17.083 28.539 13.368 1.00 42.75 190 ILE A CA 1
ATOM 1532 C C . ILE A 1 190 ? -18.572 28.689 13.740 1.00 42.75 190 ILE A C 1
ATOM 1534 O O . ILE A 1 190 ? -18.959 29.720 14.294 1.00 42.75 190 ILE A O 1
ATOM 1538 N N . GLU A 1 191 ? -19.414 27.682 13.487 1.00 42.06 191 GLU A N 1
ATOM 1539 C CA . GLU A 1 191 ? -20.814 27.685 13.948 1.00 42.06 191 GLU A CA 1
ATOM 1540 C C . GLU A 1 191 ? -20.921 27.559 15.476 1.00 42.06 191 GLU A C 1
ATOM 1542 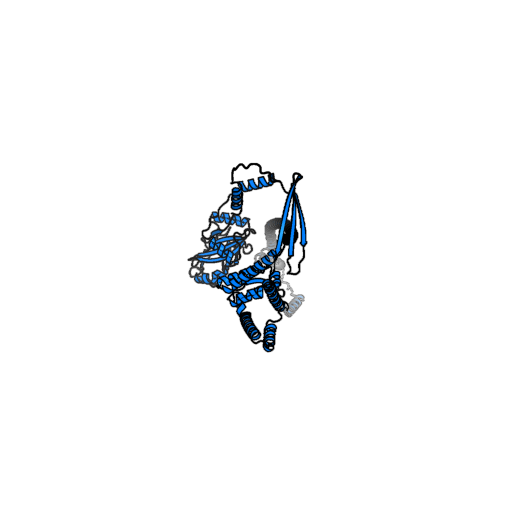O O . GLU A 1 191 ? -21.653 28.334 16.098 1.00 42.06 191 GLU A O 1
ATOM 1547 N N . ASP A 1 192 ? -20.109 26.701 16.102 1.00 41.00 192 ASP A N 1
ATOM 1548 C CA . ASP A 1 192 ? -20.101 26.533 17.562 1.00 41.00 192 ASP A CA 1
ATOM 1549 C C . ASP A 1 192 ? -19.552 27.780 18.293 1.00 41.00 192 ASP A C 1
ATOM 1551 O O . ASP A 1 192 ? -19.994 28.102 19.397 1.00 41.00 192 ASP A O 1
ATOM 1555 N N . THR A 1 193 ? -18.663 28.571 17.668 1.00 43.69 193 THR A N 1
ATOM 1556 C CA . THR A 1 193 ? -18.224 29.865 18.241 1.00 43.69 193 THR A CA 1
ATOM 1557 C C . THR A 1 193 ? -19.242 30.993 18.065 1.00 43.69 193 THR A C 1
ATOM 1559 O O . THR A 1 193 ? -19.241 31.938 18.860 1.00 43.69 193 THR A O 1
ATOM 1562 N N . LYS A 1 194 ? -20.133 30.921 17.067 1.00 42.72 194 LYS A N 1
ATOM 1563 C CA . LYS A 1 194 ? -21.220 31.902 16.897 1.00 42.72 194 LYS A CA 1
ATOM 1564 C C . LYS A 1 194 ? -22.370 31.674 17.882 1.00 42.72 194 LYS A C 1
ATOM 1566 O O . LYS A 1 194 ? -22.974 32.653 18.314 1.00 42.72 194 LYS A O 1
ATOM 1571 N N . LEU A 1 195 ? -22.608 30.435 18.318 1.00 40.03 195 LEU A N 1
ATOM 1572 C CA . LEU A 1 195 ? -23.626 30.105 19.328 1.00 40.03 195 LEU A CA 1
ATOM 1573 C C . LEU A 1 195 ? -23.308 30.645 20.736 1.00 40.03 195 LEU A C 1
ATOM 1575 O O . LEU A 1 195 ? -24.230 30.930 21.493 1.00 40.03 195 LEU A O 1
ATOM 1579 N N . ILE A 1 196 ? -22.036 30.893 21.072 1.00 43.44 196 ILE A N 1
ATOM 1580 C CA . ILE A 1 196 ? -21.645 31.456 22.384 1.00 43.44 196 ILE A CA 1
ATOM 1581 C C . ILE A 1 196 ? -21.770 32.995 22.426 1.00 43.44 196 ILE A C 1
ATOM 1583 O O . ILE A 1 196 ? -21.869 33.583 23.499 1.00 43.44 196 ILE A O 1
ATOM 1587 N N . LYS A 1 197 ? -21.836 33.677 21.274 1.00 41.56 197 LYS A N 1
ATOM 1588 C CA . LYS A 1 197 ? -22.011 35.145 21.202 1.00 41.56 197 LYS A CA 1
ATOM 1589 C C . LYS A 1 197 ? -23.456 35.600 20.959 1.00 41.56 197 LYS A C 1
ATOM 1591 O O . LYS A 1 197 ? -23.690 36.789 20.771 1.00 41.56 197 LYS A O 1
ATOM 1596 N N . GLY A 1 198 ? -24.411 34.670 20.970 1.00 39.25 198 GLY A N 1
ATOM 1597 C CA . GLY A 1 198 ? -25.806 34.902 20.590 1.00 39.25 198 GLY A CA 1
ATOM 1598 C C . GLY A 1 198 ? -26.823 34.961 21.733 1.00 39.25 198 GLY A C 1
ATOM 1599 O O . GLY A 1 198 ? -27.994 34.724 21.465 1.00 39.25 198 GLY A O 1
ATOM 1600 N N . CYS A 1 199 ? -26.430 35.257 22.976 1.00 34.25 199 CYS A N 1
ATOM 1601 C CA . CYS A 1 199 ? -27.385 35.581 24.045 1.00 34.25 199 CYS A CA 1
ATOM 1602 C C . CYS A 1 199 ? -27.134 37.013 24.526 1.00 34.25 199 CYS A C 1
ATOM 1604 O O . CYS A 1 199 ? -26.194 37.275 25.275 1.00 34.25 199 CYS A O 1
ATOM 1606 N N . GLY A 1 200 ? -27.947 37.936 24.012 1.00 38.91 200 GLY A N 1
ATOM 1607 C CA . GLY A 1 200 ? -27.913 39.355 24.347 1.00 38.91 200 GLY A CA 1
ATOM 1608 C C . GLY A 1 200 ? -28.535 39.689 25.706 1.00 38.91 200 GLY A C 1
ATOM 1609 O O . GLY A 1 200 ? -29.397 38.975 26.212 1.00 38.91 200 GLY A O 1
ATOM 1610 N N . ASP A 1 201 ? -28.059 40.810 26.245 1.00 46.03 201 ASP A N 1
ATOM 1611 C CA . ASP A 1 201 ? -28.794 41.850 26.971 1.00 46.03 201 ASP A CA 1
ATOM 1612 C C . ASP A 1 201 ? -29.877 41.422 27.975 1.00 46.03 201 ASP A C 1
ATOM 1614 O O . ASP A 1 201 ? -31.072 41.531 27.708 1.00 46.03 201 ASP A O 1
ATOM 1618 N N . ILE A 1 202 ? -29.460 41.100 29.205 1.00 38.94 202 ILE A N 1
ATOM 1619 C CA . ILE A 1 202 ? -30.255 41.402 30.405 1.00 38.94 202 ILE A CA 1
ATOM 1620 C C . ILE A 1 202 ? -29.322 42.005 31.461 1.00 38.94 202 ILE A C 1
ATOM 1622 O O . ILE A 1 202 ? -28.350 41.388 31.894 1.00 38.94 202 ILE A O 1
ATOM 1626 N N . ALA A 1 203 ? -29.625 43.238 31.863 1.00 48.25 203 ALA A N 1
ATOM 1627 C CA . ALA A 1 203 ? -28.985 43.925 32.975 1.00 48.25 203 ALA A CA 1
ATOM 1628 C C . ALA A 1 203 ? -29.196 43.146 34.289 1.00 48.25 203 ALA A C 1
ATOM 1630 O O . ALA A 1 203 ? -30.333 42.866 34.661 1.00 48.25 203 ALA A O 1
ATOM 1631 N N . SER A 1 204 ? -28.113 42.837 35.011 1.00 33.00 204 SER A N 1
ATOM 1632 C CA . SER A 1 204 ? -28.167 42.262 36.363 1.00 33.00 204 SER A CA 1
ATOM 1633 C C . SER A 1 204 ? -27.560 43.230 37.385 1.00 33.00 204 SER A C 1
ATOM 1635 O O . SER A 1 204 ? -26.472 43.759 37.135 1.00 33.00 204 SER A O 1
ATOM 1637 N N . PRO A 1 205 ? -28.206 43.442 38.549 1.00 41.62 205 PRO A N 1
ATOM 1638 C CA . PRO A 1 205 ? -27.625 44.179 39.658 1.00 41.62 205 PRO A CA 1
ATOM 1639 C C . PRO A 1 205 ? -26.488 43.378 40.303 1.00 41.62 205 PRO A C 1
ATOM 1641 O O . PRO A 1 205 ? -26.472 42.146 40.282 1.00 41.62 205 PRO A O 1
ATOM 1644 N N . ALA A 1 206 ? -25.523 44.105 40.860 1.00 42.28 206 ALA A N 1
ATOM 1645 C CA . ALA A 1 206 ? -24.319 43.573 41.479 1.00 42.28 206 ALA A CA 1
ATOM 1646 C C . ALA A 1 206 ? -24.643 42.711 42.713 1.00 42.28 206 ALA A C 1
ATOM 1648 O O . ALA A 1 206 ? -24.826 43.228 43.813 1.00 42.28 206 ALA A O 1
ATOM 1649 N N . VAL A 1 207 ? -24.666 41.389 42.537 1.00 37.81 207 VAL A N 1
ATOM 1650 C CA . VAL A 1 207 ? -24.522 40.431 43.637 1.00 37.81 207 VAL A CA 1
ATOM 1651 C C . VAL A 1 207 ? -23.032 40.158 43.792 1.00 37.81 207 VAL A C 1
ATOM 1653 O O . VAL A 1 207 ? -22.426 39.404 43.032 1.00 37.81 207 VAL A O 1
ATOM 1656 N N . SER A 1 208 ? -22.417 40.832 44.758 1.00 41.69 208 SER A N 1
ATOM 1657 C CA . SER A 1 208 ? -21.046 40.580 45.184 1.00 41.69 208 SER A CA 1
ATOM 1658 C C . SER A 1 208 ? -20.989 39.245 45.928 1.00 41.69 208 SER A C 1
ATOM 1660 O O . SER A 1 208 ? -21.233 39.164 47.130 1.00 41.69 208 SER A O 1
ATOM 1662 N N . LEU A 1 209 ? -20.670 38.176 45.196 1.00 37.91 209 LEU A N 1
ATOM 1663 C CA . LEU A 1 209 ? -20.312 36.878 45.765 1.00 37.91 209 LEU A CA 1
ATOM 1664 C C . LEU A 1 209 ? -19.060 37.050 46.640 1.00 37.91 209 LEU A C 1
ATOM 1666 O O . LEU A 1 209 ? -17.946 37.171 46.129 1.00 37.91 209 LEU A O 1
ATOM 1670 N N . LYS A 1 210 ? -19.240 37.101 47.965 1.00 48.62 210 LYS A N 1
ATOM 1671 C CA . LYS A 1 210 ? -18.124 37.061 48.917 1.00 48.62 210 LYS A CA 1
ATOM 1672 C C . LYS A 1 210 ? -17.591 35.634 48.979 1.00 48.62 210 LYS A C 1
ATOM 1674 O O . LYS A 1 210 ? -18.320 34.704 49.314 1.00 48.62 210 LYS A O 1
ATOM 1679 N N . LEU A 1 211 ? -16.318 35.474 48.638 1.00 40.16 211 LEU A N 1
ATOM 1680 C CA . LEU A 1 211 ? -15.647 34.182 48.634 1.00 40.16 211 LEU A CA 1
ATOM 1681 C C . LEU A 1 211 ? -15.338 33.770 50.084 1.00 40.16 211 LEU A C 1
ATOM 1683 O O . LEU A 1 211 ? -14.687 34.518 50.820 1.00 40.16 211 LEU A O 1
ATOM 1687 N N . ILE A 1 212 ? -15.808 32.596 50.507 1.00 45.16 212 ILE A N 1
ATOM 1688 C CA . ILE A 1 212 ? -15.484 32.032 51.825 1.00 45.16 212 ILE A CA 1
ATOM 1689 C C . ILE A 1 212 ? -14.014 31.609 51.814 1.00 45.16 212 ILE A C 1
ATOM 1691 O O . ILE A 1 212 ? -13.577 30.876 50.929 1.00 45.16 212 ILE A O 1
ATOM 1695 N N . LYS A 1 213 ? -13.244 32.094 52.788 1.00 47.44 213 LYS A N 1
ATOM 1696 C CA . LYS A 1 213 ? -11.795 31.880 52.872 1.00 47.44 213 LYS A CA 1
ATOM 1697 C C . LYS A 1 213 ? -11.438 30.687 53.755 1.00 47.44 213 LYS A C 1
ATOM 1699 O O . LYS A 1 213 ? -10.443 30.017 53.490 1.00 47.44 213 LYS A O 1
ATOM 1704 N N . LYS A 1 214 ? -12.207 30.448 54.819 1.00 47.69 214 LYS A N 1
ATOM 1705 C CA . LYS A 1 214 ? -11.954 29.372 55.785 1.00 47.69 214 LYS A CA 1
ATOM 1706 C C . LYS A 1 214 ? -13.236 29.030 56.544 1.00 47.69 214 LYS A C 1
ATOM 1708 O O . LYS A 1 214 ? -13.999 29.934 56.864 1.00 47.69 214 LYS A O 1
ATOM 1713 N N . ILE A 1 215 ? -13.448 27.756 56.853 1.00 50.12 215 ILE A N 1
ATOM 1714 C CA . ILE A 1 215 ? -14.502 27.288 57.764 1.00 50.12 215 ILE A CA 1
ATOM 1715 C C . ILE A 1 215 ? -13.821 26.457 58.853 1.00 50.12 215 ILE A C 1
ATOM 1717 O O . ILE A 1 215 ? -12.907 25.690 58.551 1.00 50.12 215 ILE A O 1
ATOM 1721 N N . THR A 1 216 ? -14.230 26.633 60.105 1.00 52.84 216 THR A N 1
ATOM 1722 C CA . THR A 1 216 ? -13.820 25.787 61.234 1.00 52.84 216 THR A CA 1
ATOM 1723 C C . THR A 1 216 ? -15.058 25.285 61.960 1.00 52.84 216 THR A C 1
ATOM 1725 O O . THR A 1 216 ? -15.971 26.066 62.222 1.00 52.84 216 THR A O 1
ATOM 1728 N N . GLU A 1 217 ? -15.089 23.994 62.270 1.00 60.38 217 GLU A N 1
ATOM 1729 C CA . GLU A 1 217 ? -16.218 23.322 62.911 1.00 60.38 217 GLU A CA 1
ATOM 1730 C C . GLU A 1 217 ? -15.709 22.540 64.123 1.00 60.38 217 GLU A C 1
ATOM 1732 O O . GLU A 1 217 ? -14.710 21.824 64.027 1.00 60.38 217 GLU A O 1
ATOM 1737 N N . GLU A 1 218 ? -16.362 22.725 65.268 1.00 55.06 218 GLU A N 1
ATOM 1738 C CA . GLU A 1 218 ? -16.059 22.031 66.517 1.00 55.06 218 GLU A CA 1
ATOM 1739 C C . GLU A 1 218 ? -17.296 21.258 66.978 1.00 55.06 218 GLU A C 1
ATOM 1741 O O . GLU A 1 218 ? -18.382 21.835 67.100 1.00 55.06 218 GLU A O 1
ATOM 1746 N N . THR A 1 219 ? -17.119 19.965 67.259 1.00 48.00 219 THR A N 1
ATOM 1747 C CA . THR A 1 219 ? -18.183 19.092 67.761 1.00 48.00 219 THR A CA 1
ATOM 1748 C C . THR A 1 219 ? -17.725 18.359 69.008 1.00 48.00 219 THR A C 1
ATOM 1750 O O . THR A 1 219 ? -16.619 17.816 69.050 1.00 48.00 219 THR A O 1
ATOM 1753 N N . TYR A 1 220 ? -18.604 18.293 70.004 1.00 55.59 220 TYR A N 1
ATOM 1754 C CA . TYR A 1 220 ? -18.378 17.534 71.229 1.00 55.59 220 TYR A CA 1
ATOM 1755 C C . TYR A 1 220 ? -19.600 16.663 71.531 1.00 55.59 220 TYR A C 1
ATOM 1757 O O . TYR A 1 220 ? -20.743 17.076 71.314 1.00 55.59 220 TYR A O 1
ATOM 1765 N N . SER A 1 221 ? -19.350 15.455 72.035 1.00 49.19 221 SER A N 1
ATOM 1766 C CA . SER A 1 221 ? -20.382 14.472 72.368 1.00 49.19 221 SER A CA 1
ATOM 1767 C C . SER A 1 221 ? -20.207 13.945 73.788 1.00 49.19 221 SER A C 1
ATOM 1769 O O . SER A 1 221 ? -19.096 13.579 74.178 1.00 49.19 221 SER A O 1
ATOM 1771 N N . THR A 1 222 ? -21.301 13.858 74.542 1.00 47.78 222 THR A N 1
ATOM 1772 C CA . THR A 1 222 ? -21.344 13.232 75.870 1.00 47.78 222 THR A CA 1
ATOM 1773 C C . THR A 1 222 ? -22.261 12.012 75.855 1.00 47.78 222 THR A C 1
ATOM 1775 O O . THR A 1 222 ? -23.325 12.030 75.239 1.00 47.78 222 THR A O 1
ATOM 1778 N N . VAL A 1 223 ? -21.822 10.942 76.528 1.00 49.12 223 VAL A N 1
ATOM 1779 C CA . VAL A 1 223 ? -22.580 9.697 76.716 1.00 49.12 223 VAL A CA 1
ATOM 1780 C C . VAL A 1 223 ? -22.919 9.587 78.199 1.00 49.12 223 VAL A C 1
ATOM 1782 O O . VAL A 1 223 ? -22.016 9.526 79.034 1.00 49.12 223 VAL A O 1
ATOM 1785 N N . GLU A 1 224 ? -24.207 9.581 78.532 1.00 47.94 224 GLU A N 1
ATOM 1786 C CA . GLU A 1 224 ? -24.692 9.350 79.898 1.00 47.94 224 GLU A CA 1
ATOM 1787 C C . GLU A 1 224 ? -25.214 7.904 80.014 1.00 47.94 224 GLU A C 1
ATOM 1789 O O . GLU A 1 224 ? -25.947 7.433 79.150 1.00 47.94 224 GLU A O 1
ATOM 1794 N N . ILE A 1 225 ? -24.822 7.183 81.071 1.00 55.53 225 ILE A N 1
ATOM 1795 C CA . ILE A 1 225 ? -25.284 5.815 81.392 1.00 55.53 225 ILE A CA 1
ATOM 1796 C C . ILE A 1 225 ? -25.702 5.838 82.870 1.00 55.53 225 ILE A C 1
ATOM 1798 O O . ILE A 1 225 ? -24.816 6.128 83.686 1.00 55.53 225 ILE A O 1
ATOM 1802 N N . PRO A 1 226 ? -26.990 5.632 83.266 1.00 50.97 226 PRO A N 1
ATOM 1803 C CA . PRO A 1 226 ? -27.452 4.284 83.713 1.00 50.97 226 PRO A CA 1
ATOM 1804 C C . PRO A 1 226 ? -28.996 4.010 83.802 1.00 50.97 226 PRO A C 1
ATOM 1806 O O . PRO A 1 226 ? -29.790 4.946 83.815 1.00 50.97 226 PRO A O 1
ATOM 1809 N N . ASN A 1 227 ? -29.426 2.735 83.991 1.00 44.88 227 ASN A N 1
ATOM 1810 C CA . ASN A 1 227 ? -30.219 2.193 85.146 1.00 44.88 227 ASN A CA 1
ATOM 1811 C C . ASN A 1 227 ? -30.699 0.721 84.920 1.00 44.88 227 ASN A C 1
ATOM 1813 O O . ASN A 1 227 ? -30.831 0.251 83.794 1.00 44.88 227 ASN A O 1
ATOM 1817 N N . ASP A 1 228 ? -31.027 0.016 86.008 1.00 51.56 228 ASP A N 1
ATOM 1818 C CA . ASP A 1 228 ? -31.287 -1.422 86.231 1.00 51.56 228 ASP A CA 1
ATOM 1819 C C . ASP A 1 228 ? -32.430 -2.087 85.419 1.00 51.56 228 ASP A C 1
ATOM 1821 O O . ASP A 1 228 ? -32.843 -3.207 85.726 1.00 51.56 228 ASP A O 1
ATOM 1825 N N . LYS A 1 229 ? -32.993 -1.415 84.406 1.00 47.88 229 LYS A N 1
ATOM 1826 C CA . LYS A 1 229 ? -34.143 -1.905 83.615 1.00 47.88 229 LYS A CA 1
ATOM 1827 C C . LYS A 1 229 ? -33.896 -2.015 82.105 1.00 47.88 229 LYS A C 1
ATOM 1829 O O . LYS A 1 229 ? -34.823 -2.377 81.385 1.00 47.88 229 LYS A O 1
ATOM 1834 N N . GLY A 1 230 ? -32.677 -1.758 81.629 1.00 54.03 230 GLY A N 1
ATOM 1835 C CA . GLY A 1 230 ? -32.295 -1.933 80.222 1.00 54.03 230 GLY A CA 1
ATOM 1836 C C . GLY A 1 230 ? -31.160 -1.006 79.782 1.00 54.03 230 GLY A C 1
ATOM 1837 O O . GLY A 1 230 ? -30.736 -0.136 80.538 1.00 54.03 230 GLY A O 1
ATOM 1838 N N . TYR A 1 231 ? -30.669 -1.205 78.554 1.00 52.06 231 TYR A N 1
ATOM 1839 C CA . TYR A 1 231 ? -29.631 -0.378 77.930 1.00 52.06 231 TYR A CA 1
ATOM 1840 C C . TYR A 1 231 ? -30.280 0.770 77.139 1.00 52.06 231 TYR A C 1
ATOM 1842 O O . TYR A 1 231 ? -30.557 0.616 75.953 1.00 52.06 231 TYR A O 1
ATOM 1850 N N . ASP A 1 232 ? -30.538 1.906 77.788 1.00 52.78 232 ASP A N 1
ATOM 1851 C CA . ASP A 1 232 ? -30.829 3.164 77.086 1.00 52.78 232 ASP A CA 1
ATOM 1852 C C . ASP A 1 232 ? -29.485 3.894 76.873 1.00 52.78 232 ASP A C 1
ATOM 1854 O O . ASP A 1 232 ? -28.779 4.179 77.843 1.00 52.78 232 ASP A O 1
ATOM 1858 N N . VAL A 1 233 ? -29.101 4.160 75.617 1.00 53.62 233 VAL A N 1
ATOM 1859 C CA . VAL A 1 233 ? -27.920 4.979 75.283 1.00 53.62 233 VAL A CA 1
ATOM 1860 C C . VAL A 1 233 ? -28.413 6.315 74.738 1.00 53.62 233 VAL A C 1
ATOM 1862 O O . VAL A 1 233 ? -29.023 6.370 73.671 1.00 53.62 233 VAL A O 1
ATOM 1865 N N . GLU A 1 234 ? -28.172 7.391 75.483 1.00 49.03 234 GLU A N 1
ATOM 1866 C CA . GLU A 1 234 ? -28.508 8.753 75.065 1.00 49.03 234 GLU A CA 1
ATOM 1867 C C . GLU A 1 234 ? -27.254 9.442 74.511 1.00 49.03 234 GLU A C 1
ATOM 1869 O O . GLU A 1 234 ? -26.251 9.599 75.212 1.00 49.03 234 GLU A O 1
ATOM 1874 N N . PHE A 1 235 ? -27.309 9.844 73.239 1.00 49.47 235 PHE A N 1
ATOM 1875 C CA . PHE A 1 235 ? -26.255 10.606 72.572 1.00 49.47 235 PHE A CA 1
ATOM 1876 C C . PHE A 1 235 ? -26.673 12.068 72.452 1.00 49.47 235 PHE A C 1
ATOM 1878 O O . PHE A 1 235 ? -27.642 12.383 71.758 1.00 49.47 235 PHE A O 1
ATOM 1885 N N . LYS A 1 236 ? -25.911 12.969 73.079 1.00 60.44 236 LYS A N 1
ATOM 1886 C CA . LYS A 1 236 ? -26.048 14.422 72.898 1.00 60.44 236 LYS A CA 1
ATOM 1887 C C . LYS A 1 236 ? -24.860 14.932 72.084 1.00 60.44 236 LYS A C 1
ATOM 1889 O O . LYS A 1 236 ? -23.714 14.671 72.451 1.00 60.44 236 LYS A O 1
ATOM 1894 N N . ARG A 1 237 ? -25.123 15.634 70.978 1.00 53.12 237 ARG A N 1
ATOM 1895 C CA . ARG A 1 237 ? -24.110 16.197 70.071 1.00 53.12 237 ARG A CA 1
ATOM 1896 C C . ARG A 1 237 ? -24.361 17.687 69.866 1.00 53.12 237 ARG A C 1
ATOM 1898 O O . ARG A 1 237 ? -25.428 18.062 69.383 1.00 53.12 237 ARG A O 1
ATOM 1905 N N . HIS A 1 238 ? -23.360 18.497 70.206 1.00 58.84 238 HIS A N 1
ATOM 1906 C CA . HIS A 1 238 ? -23.344 19.946 69.992 1.00 58.84 238 HIS A CA 1
ATOM 1907 C C . HIS A 1 238 ? -22.333 20.293 68.897 1.00 58.84 238 HIS A C 1
ATOM 1909 O O . HIS A 1 238 ? -21.174 19.886 69.002 1.00 58.84 238 HIS A O 1
ATOM 1915 N N . THR A 1 239 ? -22.745 21.059 67.886 1.00 60.66 239 THR A N 1
ATOM 1916 C CA . THR A 1 239 ? -21.903 21.470 66.753 1.00 60.66 239 THR A CA 1
ATOM 1917 C C . THR A 1 239 ? -21.875 22.988 66.620 1.00 60.66 239 THR A C 1
ATOM 1919 O O . THR A 1 239 ? -22.923 23.628 66.508 1.00 60.66 239 THR A O 1
ATOM 1922 N N . LYS A 1 240 ? -20.666 23.555 66.564 1.00 72.69 240 LYS A N 1
ATOM 1923 C CA . LYS A 1 240 ? -20.401 24.981 66.346 1.00 72.69 240 LYS A CA 1
ATOM 1924 C C . LYS A 1 240 ? -19.592 25.189 65.070 1.00 72.69 240 LYS A C 1
ATOM 1926 O O . LYS A 1 240 ? -18.461 24.719 64.967 1.00 72.69 240 LYS A O 1
ATOM 1931 N N . LYS A 1 241 ? -20.135 25.949 64.119 1.00 74.19 241 LYS A N 1
ATOM 1932 C CA . LYS A 1 241 ? -19.523 26.266 62.824 1.00 74.19 241 LYS A CA 1
ATOM 1933 C C . LYS A 1 241 ? -19.193 27.749 62.722 1.00 74.19 241 LYS A C 1
ATOM 1935 O O . LYS A 1 241 ? -20.052 28.601 62.923 1.00 74.19 241 LYS A O 1
ATOM 1940 N N . ILE A 1 242 ? -17.956 28.067 62.351 1.00 73.56 242 ILE A N 1
ATOM 1941 C CA . ILE A 1 242 ? -17.473 29.437 62.143 1.00 73.56 242 ILE A CA 1
ATOM 1942 C C . ILE A 1 242 ? -16.987 29.572 60.699 1.00 73.56 242 ILE A C 1
ATOM 1944 O O . ILE A 1 242 ? -16.132 28.809 60.251 1.00 73.56 242 ILE A O 1
ATOM 1948 N N . SER A 1 243 ? -17.523 30.544 59.961 1.00 73.31 243 SER A N 1
ATOM 1949 C CA . SER A 1 243 ? -17.127 30.852 58.582 1.00 73.31 243 SER A CA 1
ATOM 1950 C C . SER A 1 243 ? -16.417 32.199 58.514 1.00 73.31 243 SER A C 1
ATOM 1952 O O . SER A 1 243 ? -16.936 33.194 59.008 1.00 73.31 243 SER A O 1
ATOM 1954 N N . TYR A 1 244 ? -15.257 32.231 57.861 1.00 68.50 244 TYR A N 1
ATOM 1955 C CA . TYR A 1 244 ? -14.431 33.417 57.645 1.00 68.50 244 TYR A CA 1
ATOM 1956 C C . TYR A 1 244 ? -14.496 33.829 56.171 1.00 68.50 244 TYR A C 1
ATOM 1958 O O . TYR A 1 244 ? -14.169 33.036 55.278 1.00 68.50 244 TYR A O 1
ATOM 1966 N N . PHE A 1 245 ? -14.869 35.076 55.896 1.00 74.50 245 PHE A N 1
ATOM 1967 C CA . PHE A 1 245 ? -15.003 35.609 54.540 1.00 74.50 245 PHE A CA 1
ATOM 1968 C C . PHE A 1 245 ? -13.745 36.357 54.084 1.00 74.50 245 PHE A C 1
ATOM 1970 O O . PHE A 1 245 ? -12.913 36.795 54.881 1.00 74.50 245 PHE A O 1
ATOM 1977 N N . SER A 1 246 ? -13.581 36.510 52.767 1.00 62.50 246 SER A N 1
ATOM 1978 C CA . SER A 1 246 ? -12.421 37.180 52.163 1.00 62.50 246 SER A CA 1
ATOM 1979 C C . SER A 1 246 ? -12.236 38.641 52.592 1.00 62.50 246 SER A C 1
ATOM 1981 O O . SER A 1 246 ? -11.128 39.160 52.492 1.00 62.50 246 SER A O 1
ATOM 1983 N N . ASP A 1 247 ? -13.301 39.296 53.056 1.00 73.62 247 ASP A N 1
ATOM 1984 C CA . ASP A 1 247 ? -13.288 40.674 53.562 1.00 73.62 247 ASP A CA 1
ATOM 1985 C C . ASP A 1 247 ? -12.951 40.782 55.060 1.00 73.62 247 ASP A C 1
ATOM 1987 O O . ASP A 1 247 ? -12.937 41.883 55.604 1.00 73.62 247 ASP A O 1
ATOM 1991 N N . GLY A 1 248 ? -12.665 39.656 55.719 1.00 76.56 248 GLY A N 1
ATOM 1992 C CA . GLY A 1 248 ? -12.344 39.598 57.142 1.00 76.56 248 GLY A CA 1
ATOM 1993 C C . GLY A 1 248 ? -13.560 39.528 58.067 1.00 76.56 248 GLY A C 1
ATOM 1994 O O . GLY A 1 248 ? -13.371 39.557 59.278 1.00 76.56 248 GLY A O 1
ATOM 1995 N N . SER A 1 249 ? -14.786 39.433 57.538 1.00 75.12 249 SER A N 1
ATOM 1996 C CA . SER A 1 249 ? -15.976 39.181 58.360 1.00 75.12 249 SER A CA 1
ATOM 1997 C C . SER A 1 249 ? -16.102 37.706 58.760 1.00 75.12 249 SER A C 1
ATOM 1999 O O . SER A 1 249 ? -15.597 36.816 58.070 1.00 75.12 249 SER A O 1
ATOM 2001 N N . GLU A 1 250 ? -16.783 37.453 59.880 1.00 83.50 250 GLU A N 1
ATOM 2002 C CA . GLU A 1 250 ? -17.005 36.116 60.443 1.00 83.50 250 GLU A CA 1
ATOM 2003 C C . GLU A 1 250 ? -18.499 35.875 60.700 1.00 83.50 250 GLU A C 1
ATOM 2005 O O . GLU A 1 250 ? -19.219 36.794 61.095 1.00 83.50 250 GLU A O 1
ATOM 2010 N N . SER A 1 251 ? -18.968 34.642 60.496 1.00 80.12 251 SER A N 1
ATOM 2011 C CA . SER A 1 251 ? -20.315 34.200 60.885 1.00 80.12 251 SER A CA 1
ATOM 2012 C C . SER A 1 251 ? -20.252 32.906 61.692 1.00 80.12 251 SER A C 1
ATOM 2014 O O . SER A 1 251 ? -19.561 31.973 61.284 1.00 80.12 251 SER A O 1
ATOM 2016 N N . VAL A 1 252 ? -20.999 32.837 62.796 1.00 79.81 252 VAL A N 1
ATOM 2017 C CA . VAL A 1 252 ? -21.046 31.678 63.703 1.00 79.81 252 VAL A CA 1
ATOM 2018 C C . VAL A 1 252 ? -22.451 31.075 63.704 1.00 79.81 252 VAL A C 1
ATOM 2020 O O . VAL A 1 252 ? -23.428 31.810 63.828 1.00 79.81 252 VAL A O 1
ATOM 2023 N N . GLU A 1 253 ? -22.540 29.754 63.589 1.00 74.94 253 GLU A N 1
ATOM 2024 C CA . GLU A 1 253 ? -23.775 28.969 63.624 1.00 74.94 253 GLU A CA 1
ATOM 2025 C C . GLU A 1 253 ? -23.604 27.810 64.621 1.00 74.94 253 GLU A C 1
ATOM 2027 O O . GLU A 1 253 ? -22.625 27.070 64.542 1.00 74.94 253 GLU A O 1
ATOM 2032 N N . GLU A 1 254 ? -24.514 27.672 65.588 1.00 73.44 254 GLU A N 1
ATOM 2033 C CA . GLU A 1 254 ? -24.477 26.636 66.635 1.00 73.44 254 GLU A CA 1
ATOM 2034 C C . GLU A 1 254 ? -25.759 25.792 66.588 1.00 73.44 254 GLU A C 1
ATOM 2036 O O . GLU A 1 254 ? -26.846 26.328 66.366 1.00 73.44 254 GLU A O 1
ATOM 2041 N N . SER A 1 255 ? -25.643 24.475 66.790 1.00 68.88 255 SER A N 1
ATOM 2042 C CA . SER A 1 255 ? -26.784 23.551 66.807 1.00 68.88 255 SER A CA 1
ATOM 2043 C C . SER A 1 255 ? -26.583 22.380 67.773 1.00 68.88 255 SER A C 1
ATOM 2045 O O . SER A 1 255 ? -25.474 21.868 67.917 1.00 68.88 255 SER A O 1
ATOM 2047 N N . ASP A 1 256 ? -27.677 21.947 68.405 1.00 64.94 256 ASP A N 1
ATOM 2048 C CA . ASP A 1 256 ? -27.740 20.807 69.325 1.00 64.94 256 ASP A CA 1
ATOM 2049 C C . ASP A 1 256 ? -28.628 19.697 68.757 1.00 64.94 256 ASP A C 1
ATOM 2051 O O . ASP A 1 256 ? -29.713 19.961 68.236 1.00 64.94 256 ASP A O 1
ATOM 2055 N N . SER A 1 257 ? -28.203 18.441 68.907 1.00 59.25 257 SER A N 1
ATOM 2056 C CA . SER A 1 257 ? -29.007 17.265 68.562 1.00 59.25 257 SER A CA 1
ATOM 2057 C C . SER A 1 257 ? -28.910 16.186 69.642 1.00 59.25 257 SER A C 1
ATOM 2059 O O . SER A 1 257 ? -27.837 15.929 70.190 1.00 59.25 257 SER A O 1
ATOM 2061 N N . ILE A 1 258 ? -30.048 15.564 69.963 1.00 50.19 258 ILE A N 1
ATOM 2062 C CA . ILE A 1 258 ? -30.157 14.472 70.938 1.00 50.19 258 ILE A CA 1
ATOM 2063 C C . ILE A 1 258 ? -30.806 13.276 70.240 1.00 50.19 258 ILE A C 1
ATOM 2065 O O . ILE A 1 258 ? -31.881 13.423 69.657 1.00 50.19 258 ILE A O 1
ATOM 2069 N N . SER A 1 259 ? -30.165 12.107 70.304 1.00 49.75 259 SER A N 1
ATOM 2070 C CA . SER A 1 259 ? -30.703 10.834 69.806 1.00 49.75 259 SER A CA 1
ATOM 2071 C C . SER A 1 259 ? -30.767 9.803 70.934 1.00 49.75 259 SER A C 1
ATOM 2073 O O . SER A 1 259 ? -29.826 9.677 71.719 1.00 49.75 259 SER A O 1
ATOM 2075 N N . THR A 1 260 ? -31.876 9.066 71.008 1.00 44.94 260 THR A N 1
ATOM 2076 C CA . THR A 1 260 ? -32.066 7.929 71.922 1.00 44.94 260 THR A CA 1
ATOM 2077 C C . THR A 1 260 ? -32.526 6.723 71.113 1.00 44.94 260 THR A C 1
ATOM 2079 O O . THR A 1 260 ? -33.656 6.699 70.629 1.00 44.94 260 THR A O 1
ATOM 2082 N N . ASP A 1 261 ? -31.659 5.720 70.973 1.00 49.69 261 ASP A N 1
ATOM 2083 C CA . ASP A 1 261 ? -32.000 4.471 70.287 1.00 49.69 261 ASP A CA 1
ATOM 2084 C C . ASP A 1 261 ? -32.355 3.386 71.306 1.00 49.69 261 ASP A C 1
ATOM 2086 O O . ASP A 1 261 ? -31.595 3.103 72.234 1.00 49.69 261 ASP A O 1
ATOM 2090 N N . ARG A 1 262 ? -33.520 2.756 71.113 1.00 47.91 262 ARG A N 1
ATOM 2091 C CA . ARG A 1 262 ? -33.988 1.611 71.903 1.00 47.91 262 ARG A CA 1
ATOM 2092 C C . ARG A 1 262 ? -34.079 0.373 71.027 1.00 47.91 262 ARG A C 1
ATOM 2094 O O . ARG A 1 262 ? -34.849 0.357 70.070 1.00 47.91 262 ARG A O 1
ATOM 2101 N N . TYR A 1 263 ? -33.358 -0.679 71.402 1.00 53.66 263 TYR A N 1
ATOM 2102 C CA . TYR A 1 263 ? -33.433 -1.979 70.739 1.00 53.66 263 TYR A CA 1
ATOM 2103 C C . TYR A 1 263 ? -34.302 -2.943 71.550 1.00 53.66 263 TYR A C 1
ATOM 2105 O O . TYR A 1 263 ? -34.093 -3.152 72.744 1.00 53.66 263 TYR A O 1
ATOM 2113 N N . THR A 1 264 ? -35.299 -3.530 70.893 1.00 56.47 264 THR A N 1
ATOM 2114 C CA . THR A 1 264 ? -36.151 -4.587 71.454 1.00 56.47 264 THR A CA 1
ATOM 2115 C C . THR A 1 264 ? -35.473 -5.954 71.335 1.00 56.47 264 THR A C 1
ATOM 2117 O O . THR A 1 264 ? -34.626 -6.165 70.470 1.00 56.47 264 THR A O 1
ATOM 2120 N N . SER A 1 265 ? -35.872 -6.921 72.166 1.00 48.12 265 SER A N 1
ATOM 2121 C CA . SER A 1 265 ? -35.319 -8.285 72.130 1.00 48.12 265 SER A CA 1
ATOM 2122 C C . SER A 1 265 ? -35.475 -8.974 70.767 1.00 48.12 265 SER A C 1
ATOM 2124 O O . SER A 1 265 ? -34.585 -9.713 70.370 1.00 48.12 265 SER A O 1
ATOM 2126 N N . ALA A 1 266 ? -36.545 -8.675 70.021 1.00 57.09 266 ALA A N 1
ATOM 2127 C CA . ALA A 1 266 ? -36.752 -9.193 68.666 1.00 57.09 266 ALA A CA 1
ATOM 2128 C C . ALA A 1 266 ? -35.725 -8.639 67.662 1.00 57.09 266 ALA A C 1
ATOM 2130 O O . ALA A 1 266 ? -35.207 -9.375 66.835 1.00 57.09 266 ALA A O 1
ATOM 2131 N N . GLN A 1 267 ? -35.357 -7.359 67.784 1.00 57.41 267 GLN A N 1
ATOM 2132 C CA . GLN A 1 267 ? -34.334 -6.753 66.924 1.00 57.41 267 GLN A CA 1
ATOM 2133 C C . GLN A 1 267 ? -32.936 -7.312 67.213 1.00 57.41 267 GLN A C 1
ATOM 2135 O O . GLN A 1 267 ? -32.107 -7.382 66.314 1.00 57.41 267 GLN A O 1
ATOM 2140 N N . ILE A 1 268 ? -32.673 -7.728 68.454 1.00 51.31 268 ILE A N 1
ATOM 2141 C CA . ILE A 1 268 ? -31.426 -8.414 68.819 1.00 51.31 268 ILE A CA 1
ATOM 2142 C C . ILE A 1 268 ? -31.395 -9.825 68.213 1.00 51.31 268 ILE A C 1
ATOM 2144 O O . ILE A 1 268 ? -30.354 -10.264 67.737 1.00 51.31 268 ILE A O 1
ATOM 2148 N N . GLU A 1 269 ? -32.531 -10.519 68.185 1.00 52.28 269 GLU A N 1
ATOM 2149 C CA . GLU A 1 269 ? -32.657 -11.853 67.587 1.00 52.28 269 GLU A CA 1
ATOM 2150 C C . GLU A 1 269 ? -32.486 -11.819 66.055 1.00 52.28 269 GLU A C 1
ATOM 2152 O O . GLU A 1 269 ? -31.800 -12.672 65.492 1.00 52.28 269 GLU A O 1
ATOM 2157 N N . ASP A 1 270 ? -32.996 -10.778 65.390 1.00 58.75 270 ASP A N 1
ATOM 2158 C CA . ASP A 1 270 ? -32.761 -10.534 63.961 1.00 58.75 270 ASP A CA 1
ATOM 2159 C C . ASP A 1 270 ? -31.277 -10.268 63.653 1.00 58.75 270 ASP A C 1
ATOM 2161 O O . ASP A 1 270 ? -30.744 -10.807 62.684 1.00 58.75 270 ASP A O 1
ATOM 2165 N N . ILE A 1 271 ? -30.580 -9.506 64.506 1.00 56.03 271 ILE A N 1
ATOM 2166 C CA . ILE A 1 271 ? -29.134 -9.247 64.366 1.00 56.03 271 ILE A CA 1
ATOM 2167 C C . ILE A 1 271 ? -28.323 -10.544 64.519 1.00 56.03 271 ILE A C 1
ATOM 2169 O O . ILE A 1 271 ? -27.371 -10.768 63.775 1.00 56.03 271 ILE A O 1
ATOM 2173 N N . ILE A 1 272 ? -28.711 -11.423 65.449 1.00 53.31 272 ILE A N 1
ATOM 2174 C CA . ILE A 1 272 ? -28.044 -12.719 65.657 1.00 53.31 272 ILE A CA 1
ATOM 2175 C C . ILE A 1 272 ? -28.229 -13.636 64.440 1.00 53.31 272 ILE A C 1
ATOM 2177 O O . ILE A 1 272 ? -27.278 -14.293 64.018 1.00 53.31 272 ILE A O 1
ATOM 2181 N N . ASN A 1 273 ? -29.426 -13.673 63.851 1.00 59.66 273 ASN A N 1
ATOM 2182 C CA . ASN A 1 273 ? -29.681 -14.469 62.648 1.00 59.66 273 ASN A CA 1
ATOM 2183 C C . ASN A 1 273 ? -28.911 -13.932 61.427 1.00 59.66 273 ASN A C 1
ATOM 2185 O O . ASN A 1 273 ? -28.385 -14.725 60.648 1.00 59.66 273 ASN A O 1
ATOM 2189 N N . GLU A 1 274 ? -28.780 -12.607 61.301 1.00 59.81 274 GLU A N 1
ATOM 2190 C CA . GLU A 1 274 ? -27.983 -11.964 60.247 1.00 59.81 274 GLU A CA 1
ATOM 2191 C C . GLU A 1 274 ? -26.485 -12.326 60.380 1.00 59.81 274 GLU A C 1
ATOM 2193 O O . GLU A 1 274 ? -25.838 -12.653 59.385 1.00 59.81 274 GLU A O 1
ATOM 2198 N N . GLU A 1 275 ? -25.934 -12.385 61.601 1.00 52.78 275 GLU A N 1
ATOM 2199 C CA . GLU A 1 275 ? -24.542 -12.822 61.815 1.00 52.78 275 GLU A CA 1
ATOM 2200 C C . GLU A 1 275 ? -24.308 -14.318 61.542 1.00 52.78 275 GLU A C 1
ATOM 2202 O O . GLU A 1 275 ? -23.235 -14.695 61.060 1.00 52.78 275 GLU A O 1
ATOM 2207 N N . ILE A 1 276 ? -25.298 -15.181 61.793 1.00 51.56 276 ILE A N 1
ATOM 2208 C CA . ILE A 1 276 ? -25.206 -16.616 61.472 1.00 51.56 276 ILE A CA 1
ATOM 2209 C C . ILE A 1 276 ? -25.108 -16.825 59.951 1.00 51.56 276 ILE A C 1
ATOM 2211 O O . ILE A 1 276 ? -24.285 -17.623 59.493 1.00 51.56 276 ILE A O 1
ATOM 2215 N N . ASP A 1 277 ? -25.883 -16.085 59.156 1.00 57.12 277 ASP A N 1
ATOM 2216 C CA . ASP A 1 277 ? -25.831 -16.162 57.689 1.00 57.12 277 ASP A CA 1
ATOM 2217 C C . ASP A 1 277 ? -24.506 -15.622 57.116 1.00 57.12 277 ASP A C 1
ATOM 2219 O O . ASP A 1 277 ? -23.945 -16.195 56.171 1.00 57.12 277 ASP A O 1
ATOM 2223 N N . VAL A 1 278 ? -23.940 -14.577 57.731 1.00 54.12 278 VAL A N 1
ATOM 2224 C CA . VAL A 1 278 ? -22.595 -14.073 57.404 1.00 54.12 278 VAL A CA 1
ATOM 2225 C C . VAL A 1 278 ? -21.522 -15.123 57.718 1.00 54.12 278 VAL A C 1
ATOM 2227 O O . VAL A 1 278 ? -20.627 -15.360 56.901 1.00 54.12 278 VAL A O 1
ATOM 2230 N N . PHE A 1 279 ? -21.632 -15.825 58.851 1.00 48.56 279 PHE A N 1
ATOM 2231 C CA . PHE A 1 279 ? -20.711 -16.901 59.220 1.00 48.56 279 PHE A CA 1
ATOM 2232 C C . PHE A 1 279 ? -20.731 -18.053 58.202 1.00 48.56 279 PHE A C 1
ATOM 2234 O O . PHE A 1 279 ? -19.671 -18.493 57.750 1.00 48.56 279 PHE A O 1
ATOM 2241 N N . PHE A 1 280 ? -21.909 -18.496 57.750 1.00 52.03 280 PHE A N 1
ATOM 2242 C CA . PHE A 1 280 ? -22.007 -19.527 56.708 1.00 52.03 280 PHE A CA 1
ATOM 2243 C C . PHE A 1 280 ? -21.474 -19.072 55.344 1.00 52.03 280 PHE A C 1
ATOM 2245 O O . PHE A 1 280 ? -20.877 -19.877 54.628 1.00 52.03 280 PHE A O 1
ATOM 2252 N N . SER A 1 281 ? -21.637 -17.795 55.000 1.00 54.84 281 SER A N 1
ATOM 2253 C CA . SER A 1 281 ? -21.088 -17.223 53.764 1.00 54.84 281 SER A CA 1
ATOM 2254 C C . SER A 1 281 ? -19.554 -17.170 53.802 1.00 54.84 281 SER A C 1
ATOM 2256 O O . SER A 1 281 ? -18.896 -17.547 52.834 1.00 54.84 281 SER A O 1
ATOM 2258 N N . SER A 1 282 ? -18.968 -16.854 54.962 1.00 46.09 282 SER A N 1
ATOM 2259 C CA . SER A 1 282 ? -17.509 -16.826 55.156 1.00 46.09 282 SER A CA 1
ATOM 2260 C C . SER A 1 282 ? -16.831 -18.199 55.021 1.00 46.09 282 SER A C 1
ATOM 2262 O O . SER A 1 282 ? -15.694 -18.290 54.558 1.00 46.09 282 SER A O 1
ATOM 2264 N N . ILE A 1 283 ? -17.539 -19.286 55.354 1.00 47.50 283 ILE A N 1
ATOM 2265 C CA . ILE A 1 283 ? -17.057 -20.666 55.163 1.00 47.50 283 ILE A CA 1
ATOM 2266 C C . ILE A 1 283 ? -17.030 -21.039 53.671 1.00 47.50 283 ILE A C 1
ATOM 2268 O O . ILE A 1 283 ? -16.206 -21.850 53.254 1.00 47.50 283 ILE A O 1
ATOM 2272 N N . ILE A 1 284 ? -17.908 -20.445 52.860 1.00 52.28 284 ILE A N 1
ATOM 2273 C CA . ILE A 1 284 ? -17.999 -20.698 51.415 1.00 52.28 284 ILE A CA 1
ATOM 2274 C C . ILE A 1 284 ? -16.956 -19.879 50.638 1.00 52.28 284 ILE A C 1
ATOM 2276 O O . ILE A 1 284 ? -16.449 -20.349 49.622 1.00 52.28 284 ILE A O 1
ATOM 2280 N N . GLU A 1 285 ? -16.614 -18.683 51.114 1.00 47.41 285 GLU A N 1
ATOM 2281 C CA . GLU A 1 285 ? -15.692 -17.765 50.429 1.00 47.41 285 GLU A CA 1
ATOM 2282 C C . GLU A 1 285 ? -14.216 -17.927 50.849 1.00 47.41 285 GLU A C 1
ATOM 2284 O O . GLU A 1 285 ? -13.327 -17.410 50.174 1.00 47.41 285 GLU A O 1
ATOM 2289 N N . GLY A 1 286 ? -13.937 -18.654 51.939 1.00 36.97 286 GLY A N 1
ATOM 2290 C CA . GLY A 1 286 ? -12.599 -18.784 52.534 1.00 36.97 286 GLY A CA 1
ATOM 2291 C C . GLY A 1 286 ? -11.686 -19.893 51.985 1.00 36.97 286 GLY A C 1
ATOM 2292 O O . GLY A 1 286 ? -10.502 -19.908 52.321 1.00 36.97 286 GLY A O 1
ATOM 2293 N N . GLU A 1 287 ? -12.178 -20.813 51.151 1.00 39.72 287 GLU A N 1
ATOM 2294 C CA . GLU A 1 287 ? -11.327 -21.770 50.426 1.00 39.72 287 GLU A CA 1
ATOM 2295 C C . GLU A 1 287 ? -11.195 -21.305 48.970 1.00 39.72 287 GLU A C 1
ATOM 2297 O O . GLU A 1 287 ? -12.190 -21.224 48.248 1.00 39.72 287 GLU A O 1
ATOM 2302 N N . ASP A 1 288 ? -9.964 -21.015 48.524 1.00 40.69 288 ASP A N 1
ATOM 2303 C CA . ASP A 1 288 ? -9.642 -20.911 47.098 1.00 40.69 288 ASP A CA 1
ATOM 2304 C C . ASP A 1 288 ? -10.342 -22.065 46.367 1.00 40.69 288 ASP A C 1
ATOM 2306 O O . ASP A 1 288 ? -10.134 -23.224 46.728 1.00 40.69 288 ASP A O 1
ATOM 2310 N N . LEU A 1 289 ? -11.181 -21.733 45.374 1.00 45.53 289 LEU A N 1
ATOM 2311 C CA . LEU A 1 289 ? -11.979 -22.627 44.517 1.00 45.53 289 LEU A CA 1
ATOM 2312 C C . LEU A 1 289 ? -11.093 -23.580 43.686 1.00 45.53 289 LEU A C 1
ATOM 2314 O O . LEU A 1 289 ? -11.127 -23.613 42.452 1.00 45.53 289 LEU A O 1
ATOM 2318 N N . VAL A 1 290 ? -10.275 -24.376 44.362 1.00 39.66 290 VAL A N 1
ATOM 2319 C CA . VAL A 1 290 ? -9.653 -25.578 43.847 1.00 39.66 290 VAL A CA 1
ATOM 2320 C C . VAL A 1 290 ? -10.761 -26.622 43.821 1.00 39.66 290 VAL A C 1
ATOM 2322 O O . VAL A 1 290 ? -11.067 -27.274 44.812 1.00 39.66 290 VAL A O 1
ATOM 2325 N N . ASP A 1 291 ? -11.355 -26.739 42.637 1.00 48.34 291 ASP A N 1
ATOM 2326 C CA . ASP A 1 291 ? -12.250 -27.816 42.225 1.00 48.34 291 ASP A CA 1
ATOM 2327 C C . ASP A 1 291 ? -13.632 -27.816 42.924 1.00 48.34 291 ASP A C 1
ATOM 2329 O O . ASP A 1 291 ? -13.848 -28.420 43.970 1.00 48.34 291 ASP A O 1
ATOM 2333 N N . GLU A 1 292 ? -14.642 -27.206 42.284 1.00 53.56 292 GLU A N 1
ATOM 2334 C CA . GLU A 1 292 ? -16.072 -27.341 42.656 1.00 53.56 292 GLU A CA 1
ATOM 2335 C C . GLU A 1 292 ? -16.541 -28.818 42.751 1.00 53.56 292 GLU A C 1
ATOM 2337 O O . GLU A 1 292 ? -17.597 -29.123 43.299 1.00 53.56 292 GLU A O 1
ATOM 2342 N N . THR A 1 293 ? -15.778 -29.771 42.208 1.00 52.19 293 THR A N 1
ATOM 2343 C CA . THR A 1 293 ? -15.919 -31.224 42.436 1.00 52.19 293 THR A CA 1
ATOM 2344 C C . THR A 1 293 ? -15.678 -31.610 43.892 1.00 52.19 293 THR A C 1
ATOM 2346 O O . THR A 1 293 ? -16.488 -32.353 44.442 1.00 52.19 293 THR A O 1
ATOM 2349 N N . MET A 1 294 ? -14.629 -31.077 44.527 1.00 50.97 294 MET A N 1
ATOM 2350 C CA . MET A 1 294 ? -14.317 -31.352 45.929 1.00 50.97 294 MET A CA 1
ATOM 2351 C C . MET A 1 294 ? -15.393 -30.797 46.866 1.00 50.97 294 MET A C 1
ATOM 2353 O O . MET A 1 294 ? -15.638 -31.400 47.907 1.00 50.97 294 MET A O 1
ATOM 2357 N N . SER A 1 295 ? -16.072 -29.698 46.514 1.00 72.69 295 SER A N 1
ATOM 2358 C CA . SER A 1 295 ? -17.131 -29.136 47.366 1.00 72.69 295 SER A CA 1
ATOM 2359 C C . SER A 1 295 ? -18.433 -29.941 47.306 1.00 72.69 295 SER A C 1
ATOM 2361 O O . SER A 1 295 ? -19.026 -30.187 48.352 1.00 72.69 295 SER A O 1
ATOM 2363 N N . ILE A 1 296 ? -18.848 -30.429 46.128 1.00 81.50 296 ILE A N 1
ATOM 2364 C CA . ILE A 1 296 ? -20.050 -31.275 46.007 1.00 81.50 296 ILE A CA 1
ATOM 2365 C C . ILE A 1 296 ? -19.828 -32.629 46.689 1.00 81.50 296 ILE A C 1
ATOM 2367 O O . ILE A 1 296 ? -20.683 -33.053 47.459 1.00 81.50 296 ILE A O 1
ATOM 2371 N N . GLU A 1 297 ? -18.679 -33.277 46.471 1.00 82.25 297 GLU A N 1
ATOM 2372 C CA . GLU A 1 297 ? -18.365 -34.562 47.114 1.00 82.25 297 GLU A CA 1
ATOM 2373 C C . GLU A 1 297 ? -18.250 -34.417 48.641 1.00 82.25 297 GLU A C 1
ATOM 2375 O O . GLU A 1 297 ? -18.823 -35.219 49.376 1.00 82.25 297 GLU A O 1
ATOM 2380 N N . LYS A 1 298 ? -17.599 -33.354 49.146 1.00 83.25 298 LYS A N 1
ATOM 2381 C CA . LYS A 1 298 ? -17.576 -33.053 50.590 1.00 83.25 298 LYS A CA 1
ATOM 2382 C C . LYS A 1 298 ? -18.982 -32.799 51.141 1.00 83.25 298 LYS A C 1
ATOM 2384 O O . LYS A 1 298 ? -19.291 -33.289 52.221 1.00 83.25 298 LYS A O 1
ATOM 2389 N N . MET A 1 299 ? -19.834 -32.060 50.423 1.00 83.69 299 MET A N 1
ATOM 2390 C CA . MET A 1 299 ? -21.222 -31.811 50.833 1.00 83.69 299 MET A CA 1
ATOM 2391 C C . MET A 1 299 ? -22.059 -33.093 50.852 1.00 83.69 299 MET A C 1
ATOM 2393 O O . MET A 1 299 ? -22.862 -33.270 51.762 1.00 83.69 299 MET A O 1
ATOM 2397 N N . GLU A 1 300 ? -21.862 -34.002 49.896 1.00 89.75 300 GLU A N 1
ATOM 2398 C CA . GLU A 1 300 ? -22.519 -35.314 49.877 1.00 89.75 300 GLU A CA 1
ATOM 2399 C C . GLU A 1 300 ? -22.081 -36.194 51.051 1.00 89.75 300 GLU A C 1
ATOM 2401 O O . GLU A 1 300 ? -22.920 -36.847 51.672 1.00 89.75 300 GLU A O 1
ATOM 2406 N N . VAL A 1 301 ? -20.787 -36.184 51.389 1.00 88.56 301 VAL A N 1
ATOM 2407 C CA . VAL A 1 301 ? -20.261 -36.872 52.577 1.00 88.56 301 VAL A CA 1
ATOM 2408 C C . VAL A 1 301 ? -20.865 -36.273 53.848 1.00 88.56 301 VAL A C 1
ATOM 2410 O O . VAL A 1 301 ? -21.443 -37.008 54.643 1.00 88.56 301 VAL A O 1
ATOM 2413 N N . LEU A 1 302 ? -20.836 -34.944 53.997 1.00 86.50 302 LEU A N 1
ATOM 2414 C CA . LEU A 1 302 ? -21.397 -34.257 55.164 1.00 86.50 302 LEU A CA 1
ATOM 2415 C C . LEU A 1 302 ? -22.896 -34.553 55.322 1.00 86.50 302 LEU A C 1
ATOM 2417 O O . LEU A 1 302 ? -23.354 -34.866 56.414 1.00 86.50 302 LEU A O 1
ATOM 2421 N N . MET A 1 303 ? -23.653 -34.513 54.222 1.00 92.00 303 MET A N 1
ATOM 2422 C CA . MET A 1 303 ? -25.084 -34.818 54.196 1.00 92.00 303 MET A CA 1
ATOM 2423 C C . MET A 1 303 ? -25.375 -36.247 54.678 1.00 92.00 303 MET A C 1
ATOM 2425 O O . MET A 1 303 ? -26.394 -36.484 55.331 1.00 92.00 303 MET A O 1
ATOM 2429 N N . ASN A 1 304 ? -24.505 -37.209 54.359 1.00 90.44 304 ASN A N 1
ATOM 2430 C CA . ASN A 1 304 ? -24.658 -38.591 54.810 1.00 90.44 304 ASN A CA 1
ATOM 2431 C C . ASN A 1 304 ? -24.423 -38.747 56.318 1.00 90.44 304 ASN A C 1
ATOM 2433 O O . ASN A 1 304 ? -25.096 -39.576 56.930 1.00 90.44 304 ASN A O 1
ATOM 2437 N N . ASP A 1 305 ? -23.565 -37.910 56.904 1.00 88.50 305 ASP A N 1
ATOM 2438 C CA . ASP A 1 305 ? -23.233 -37.918 58.334 1.00 88.50 305 ASP A CA 1
ATOM 2439 C C . ASP A 1 305 ? -24.220 -37.106 59.203 1.00 88.50 305 ASP A C 1
ATOM 2441 O O . ASP A 1 305 ? -24.205 -37.205 60.432 1.00 88.50 305 ASP A O 1
ATOM 2445 N N . MET A 1 306 ? -25.113 -36.315 58.595 1.00 89.25 306 MET A N 1
ATOM 2446 C CA . MET A 1 306 ? -26.113 -35.520 59.318 1.00 89.25 306 MET A CA 1
ATOM 2447 C C . MET A 1 306 ? -27.278 -36.371 59.842 1.00 89.25 306 MET A C 1
ATOM 2449 O O . MET A 1 306 ? -27.918 -37.113 59.093 1.00 89.25 306 MET A O 1
ATOM 2453 N N . SER A 1 307 ? -27.599 -36.200 61.130 1.00 82.81 307 SER A N 1
ATOM 2454 C CA . SER A 1 307 ? -28.713 -36.874 61.813 1.00 82.81 307 SER A CA 1
ATOM 2455 C C . SER A 1 307 ? -30.055 -36.131 61.729 1.00 82.81 307 SER A C 1
ATOM 2457 O O . SER A 1 307 ? -31.100 -36.743 61.942 1.00 82.81 307 SER A O 1
ATOM 2459 N N . ASP A 1 308 ? -30.051 -34.832 61.414 1.00 90.25 308 ASP A N 1
ATOM 2460 C CA . ASP A 1 308 ? -31.264 -34.021 61.244 1.00 90.25 308 ASP A CA 1
ATOM 2461 C C . ASP A 1 308 ? -31.798 -34.126 59.803 1.00 90.25 308 ASP A C 1
ATOM 2463 O O . ASP A 1 308 ? -31.206 -33.602 58.856 1.00 90.25 308 ASP A O 1
ATOM 2467 N N . GLU A 1 309 ? -32.950 -34.781 59.643 1.00 82.38 309 GLU A N 1
ATOM 2468 C CA . GLU A 1 309 ? -33.626 -34.994 58.355 1.00 82.38 309 GLU A CA 1
ATOM 2469 C C . GLU A 1 309 ? -34.044 -33.694 57.645 1.00 82.38 309 GLU A C 1
ATOM 2471 O O . GLU A 1 309 ? -34.045 -33.624 56.412 1.00 82.38 309 GLU A O 1
ATOM 2476 N N . VAL A 1 310 ? -34.379 -32.632 58.386 1.00 79.62 310 VAL A N 1
ATOM 2477 C CA . VAL A 1 310 ? -34.765 -31.345 57.785 1.00 79.62 310 VAL A CA 1
ATOM 2478 C C . VAL A 1 310 ? -33.539 -30.669 57.186 1.00 79.62 310 VAL A C 1
ATOM 2480 O O . VAL A 1 310 ? -33.583 -30.182 56.050 1.00 79.62 310 VAL A O 1
ATOM 2483 N N . ALA A 1 311 ? -32.433 -30.670 57.925 1.00 75.38 311 ALA A N 1
ATOM 2484 C CA . ALA A 1 311 ? -31.171 -30.119 57.461 1.00 75.38 311 ALA A CA 1
ATOM 2485 C C . ALA A 1 311 ? -30.606 -30.931 56.280 1.00 75.38 311 ALA A C 1
ATOM 2487 O O . ALA A 1 311 ? -30.206 -30.352 55.267 1.00 75.38 311 ALA A O 1
ATOM 2488 N N . LYS A 1 312 ? -30.703 -32.265 56.341 1.00 84.25 312 LYS A N 1
ATOM 2489 C CA . LYS A 1 312 ? -30.319 -33.180 55.259 1.00 84.25 312 LYS A CA 1
ATOM 2490 C C . LYS A 1 312 ? -31.108 -32.927 53.974 1.00 84.25 312 LYS A C 1
ATOM 2492 O O . LYS A 1 312 ? -30.520 -32.801 52.901 1.00 84.25 312 LYS A O 1
ATOM 2497 N N . LYS A 1 313 ? -32.433 -32.758 54.068 1.00 83.75 313 LYS A N 1
ATOM 2498 C CA . LYS A 1 313 ? -33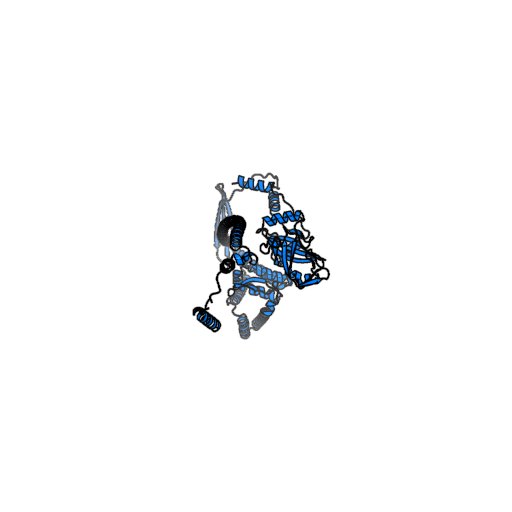.290 -32.443 52.912 1.00 83.75 313 LYS A CA 1
ATOM 2499 C C . LYS A 1 313 ? -32.952 -31.087 52.286 1.00 83.75 313 LYS A C 1
ATOM 2501 O O . LYS A 1 313 ? -32.921 -30.981 51.061 1.00 83.75 313 LYS A O 1
ATOM 2506 N N . LYS A 1 314 ? -32.667 -30.062 53.100 1.00 79.00 314 LYS A N 1
ATOM 2507 C CA . LYS A 1 314 ? -32.199 -28.753 52.604 1.00 79.00 314 LYS A CA 1
ATOM 2508 C C . LYS A 1 314 ? -30.850 -28.871 51.888 1.00 79.00 314 LYS A C 1
ATOM 2510 O O . LYS A 1 314 ? -30.678 -28.290 50.818 1.00 79.00 314 LYS A O 1
ATOM 2515 N N . MET A 1 315 ? -29.924 -29.655 52.438 1.00 83.19 315 MET A N 1
ATOM 2516 C CA . MET A 1 315 ? -28.611 -29.885 51.835 1.00 83.19 315 MET A CA 1
ATOM 2517 C C . MET A 1 315 ? -28.713 -30.642 50.504 1.00 83.19 315 MET A C 1
ATOM 2519 O O . MET A 1 315 ? -28.064 -30.253 49.537 1.00 83.19 315 MET A O 1
ATOM 2523 N N . MET A 1 316 ? -29.600 -31.640 50.409 1.00 86.12 316 MET A N 1
ATOM 2524 C CA . MET A 1 316 ? -29.849 -32.397 49.175 1.00 86.12 316 MET A CA 1
ATOM 2525 C C . MET A 1 316 ? -30.350 -31.505 48.031 1.00 86.12 316 MET A C 1
ATOM 2527 O O . MET A 1 316 ? -29.838 -31.587 46.918 1.00 86.12 316 MET A O 1
ATOM 2531 N N . VAL A 1 317 ? -31.299 -30.602 48.311 1.00 81.31 317 VAL A N 1
ATOM 2532 C CA . VAL A 1 317 ? -31.788 -29.628 47.316 1.00 81.31 317 VAL A CA 1
ATOM 2533 C C . VAL A 1 317 ? -30.644 -28.738 46.823 1.00 81.31 317 VAL A C 1
ATOM 2535 O O . VAL A 1 317 ? -30.495 -28.539 45.619 1.00 81.31 317 VAL A O 1
ATOM 2538 N N . LYS A 1 318 ? -29.788 -28.264 47.735 1.00 81.19 318 LYS A N 1
ATOM 2539 C CA . LYS A 1 318 ? -28.645 -27.408 47.391 1.00 81.19 318 LYS A CA 1
ATOM 2540 C C . LYS A 1 318 ? -27.583 -28.156 46.571 1.00 81.19 318 LYS A C 1
ATOM 2542 O O . LYS A 1 318 ? -27.040 -27.592 45.624 1.00 81.19 318 LYS A O 1
ATOM 2547 N N . ILE A 1 319 ? -27.338 -29.436 46.864 1.00 80.75 319 ILE A N 1
ATOM 2548 C CA . ILE A 1 319 ? -26.459 -30.310 46.067 1.00 80.75 319 ILE A CA 1
ATOM 2549 C C . ILE A 1 319 ? -27.014 -30.503 44.648 1.00 80.75 319 ILE A C 1
ATOM 2551 O O . ILE A 1 319 ? -26.266 -30.372 43.678 1.00 80.75 319 ILE A O 1
ATOM 2555 N N . ASP A 1 320 ? -28.314 -30.764 44.497 1.00 81.00 320 ASP A N 1
ATOM 2556 C CA . ASP A 1 320 ? -28.945 -30.928 43.181 1.00 81.00 320 ASP A CA 1
ATOM 2557 C C . ASP A 1 320 ? -28.911 -29.635 42.350 1.00 81.00 320 ASP A C 1
ATOM 2559 O O . ASP A 1 320 ? -28.675 -29.672 41.137 1.00 81.00 320 ASP A O 1
ATOM 2563 N N . GLU A 1 321 ? -29.091 -28.477 42.988 1.00 78.69 321 GLU A N 1
ATOM 2564 C CA . GLU A 1 321 ? -28.919 -27.167 42.353 1.00 78.69 321 GLU A CA 1
ATOM 2565 C C . GLU A 1 321 ? -27.475 -26.938 41.888 1.00 78.69 321 GLU A C 1
ATOM 2567 O O . GLU A 1 321 ? -27.255 -26.508 40.751 1.00 78.69 321 GLU A O 1
ATOM 2572 N N . LEU A 1 322 ? -26.483 -27.277 42.718 1.00 78.00 322 LEU A N 1
ATOM 2573 C CA . LEU A 1 322 ? -25.062 -27.176 42.369 1.00 78.00 322 LEU A CA 1
ATOM 2574 C C . LEU A 1 322 ? -24.683 -28.126 41.228 1.00 78.00 322 LEU A C 1
ATOM 2576 O O . LEU A 1 322 ? -23.976 -27.721 40.304 1.00 78.00 322 LEU A O 1
ATOM 2580 N N . LYS A 1 323 ? -25.204 -29.358 41.218 1.00 81.50 323 LYS A N 1
ATOM 2581 C CA . LYS A 1 323 ? -25.013 -30.305 40.107 1.00 81.50 323 LYS A CA 1
ATOM 2582 C C . LYS A 1 323 ? -25.611 -29.781 38.805 1.00 81.50 323 LYS A C 1
ATOM 2584 O O . LYS A 1 323 ? -24.952 -29.849 37.768 1.00 81.50 323 LYS A O 1
ATOM 2589 N N . LYS A 1 324 ? -26.819 -29.206 38.844 1.00 78.00 324 LYS A N 1
ATOM 2590 C CA . LYS A 1 324 ? -27.434 -28.563 37.669 1.00 78.00 324 LYS A CA 1
ATOM 2591 C C . LYS A 1 324 ? -26.609 -27.376 37.172 1.00 78.00 324 LYS A C 1
ATOM 2593 O O . LYS A 1 324 ? -26.373 -27.285 35.969 1.00 78.00 324 LYS A O 1
ATOM 2598 N N . LYS A 1 325 ? -26.118 -26.515 38.073 1.00 73.44 325 LYS A N 1
ATOM 2599 C CA . LYS A 1 325 ? -25.215 -25.404 37.720 1.00 73.44 325 LYS A CA 1
ATOM 2600 C C . LYS A 1 325 ? -23.917 -25.914 37.090 1.00 73.44 325 LYS A C 1
ATOM 2602 O O . LYS A 1 325 ? -23.512 -25.415 36.049 1.00 73.44 325 LYS A O 1
ATOM 2607 N N . LYS A 1 326 ? -23.305 -26.961 37.647 1.00 77.88 326 LYS A N 1
ATOM 2608 C CA . LYS A 1 326 ? -22.081 -27.577 37.112 1.00 77.88 326 LYS A CA 1
ATOM 2609 C C . LYS A 1 326 ? -22.270 -28.146 35.706 1.00 77.88 326 LYS A C 1
ATOM 2611 O O . LYS A 1 326 ? -21.418 -27.943 34.840 1.00 77.88 326 LYS A O 1
ATOM 2616 N N . GLU A 1 327 ? -23.384 -28.835 35.469 1.00 76.06 327 GLU A N 1
ATOM 2617 C CA . GLU A 1 327 ? -23.726 -29.389 34.156 1.00 76.06 327 GLU A CA 1
ATOM 2618 C C . GLU A 1 327 ? -23.932 -28.266 33.123 1.00 76.06 327 GLU A C 1
ATOM 2620 O O . GLU A 1 327 ? -23.443 -28.359 31.995 1.00 76.06 327 GLU A O 1
ATOM 2625 N N . GLN A 1 328 ? -24.564 -27.162 33.536 1.00 69.44 328 GLN A N 1
ATOM 2626 C CA . GLN A 1 328 ? -24.703 -25.944 32.733 1.00 69.44 328 GLN A CA 1
ATOM 2627 C C . GLN A 1 328 ? -23.352 -25.240 32.508 1.00 69.44 328 GLN A C 1
ATOM 2629 O O . GLN A 1 328 ? -23.133 -24.688 31.436 1.00 69.44 328 GLN A O 1
ATOM 2634 N N . CYS A 1 329 ? -22.391 -25.350 33.430 1.00 68.44 329 CYS A N 1
ATOM 2635 C CA . CYS A 1 329 ? -21.055 -24.742 33.359 1.00 68.44 329 CYS A CA 1
ATOM 2636 C C . CYS A 1 329 ? -20.038 -25.431 32.429 1.00 68.44 329 CYS A C 1
ATOM 2638 O O . CYS A 1 329 ? -18.873 -24.990 32.349 1.00 68.44 329 CYS A O 1
ATOM 2640 N N . LYS A 1 330 ? -20.426 -26.493 31.706 1.00 80.19 330 LYS A N 1
ATOM 2641 C CA . LYS A 1 330 ? -19.521 -27.202 30.788 1.00 80.19 330 LYS A CA 1
ATOM 2642 C C . LYS A 1 330 ? -18.953 -26.245 29.733 1.00 80.19 330 LYS A C 1
ATOM 2644 O O . LYS A 1 330 ? -19.664 -25.519 29.043 1.00 80.19 330 LYS A O 1
ATOM 2649 N N . LYS A 1 331 ? -17.617 -26.207 29.641 1.00 83.69 331 LYS A N 1
ATOM 2650 C CA . LYS A 1 331 ? -16.905 -25.444 28.606 1.00 83.69 331 LYS A CA 1
ATOM 2651 C C . LYS A 1 331 ? -17.242 -26.054 27.249 1.00 83.69 331 LYS A C 1
ATOM 2653 O O . LYS A 1 331 ? -17.114 -27.264 27.103 1.00 83.69 331 LYS A O 1
ATOM 2658 N N . LEU A 1 332 ? -17.575 -25.209 26.272 1.00 89.44 332 LEU A N 1
ATOM 2659 C CA . LEU A 1 332 ? -17.569 -25.625 24.871 1.00 89.44 332 LEU A CA 1
ATOM 2660 C C . LEU A 1 332 ? -16.217 -26.248 24.535 1.00 89.44 332 LEU A C 1
ATOM 2662 O O . LEU A 1 332 ? -15.164 -25.713 24.926 1.00 89.44 332 LEU A O 1
ATOM 2666 N N . ASP A 1 333 ? -16.253 -27.350 23.799 1.00 91.38 333 ASP A N 1
ATOM 2667 C CA . ASP A 1 333 ? -15.035 -27.990 23.344 1.00 91.38 333 ASP A CA 1
ATOM 2668 C C . ASP A 1 333 ? -14.299 -27.101 22.320 1.00 91.38 333 ASP A C 1
ATOM 2670 O O . ASP A 1 333 ? -14.782 -26.061 21.852 1.00 91.38 333 ASP A O 1
ATOM 2674 N N . TYR A 1 334 ? -13.062 -27.468 21.993 1.00 90.69 334 TYR A N 1
ATOM 2675 C CA . TYR A 1 334 ? -12.254 -26.670 21.076 1.00 90.69 334 TYR A CA 1
ATOM 2676 C C . TYR A 1 334 ? -12.847 -26.589 19.656 1.00 90.69 334 TYR A C 1
ATOM 2678 O O . TYR A 1 334 ? -12.752 -25.533 19.027 1.00 90.69 334 TYR A O 1
ATOM 2686 N N . LYS A 1 335 ? -13.469 -27.667 19.159 1.00 93.50 335 LYS A N 1
ATOM 2687 C CA . LYS A 1 335 ? -14.068 -27.728 17.816 1.00 93.50 335 LYS A CA 1
ATOM 2688 C C . LYS A 1 335 ? -15.324 -26.865 17.747 1.00 93.50 335 LYS A C 1
ATOM 2690 O O . LYS A 1 335 ? -15.470 -26.069 16.822 1.00 93.50 335 LYS A O 1
ATOM 2695 N N . GLU A 1 336 ? -16.174 -26.941 18.764 1.00 94.38 336 GLU A N 1
ATOM 2696 C CA . GLU A 1 336 ? -17.345 -26.086 18.917 1.00 94.38 336 GLU A CA 1
ATOM 2697 C C . GLU A 1 336 ? -16.934 -24.616 18.951 1.00 94.38 336 GLU A C 1
ATOM 2699 O O . GLU A 1 336 ? -17.481 -23.812 18.202 1.00 94.38 336 GLU A O 1
ATOM 2704 N N . ARG A 1 337 ? -15.909 -24.248 19.733 1.00 94.38 337 ARG A N 1
ATOM 2705 C CA . ARG A 1 337 ? -15.412 -22.861 19.780 1.00 94.38 337 ARG A CA 1
ATOM 2706 C C . ARG A 1 337 ? -14.870 -22.357 18.444 1.00 94.38 337 ARG A C 1
ATOM 2708 O O . ARG A 1 337 ? -14.958 -21.160 18.190 1.00 94.38 337 ARG A O 1
ATOM 2715 N N . GLN A 1 338 ? -14.291 -23.223 17.613 1.00 93.81 338 GLN A N 1
ATOM 2716 C CA . GLN A 1 338 ? -13.812 -22.834 16.283 1.00 93.81 338 GLN A CA 1
ATOM 2717 C C . GLN A 1 338 ? -14.946 -22.591 15.282 1.00 93.81 338 GLN A C 1
ATOM 2719 O O . GLN A 1 338 ? -14.768 -21.780 14.378 1.00 93.81 338 GLN A O 1
ATOM 2724 N N . SER A 1 339 ? -16.094 -23.253 15.455 1.00 95.94 339 SER A N 1
ATOM 2725 C CA . SER A 1 339 ? -17.274 -23.062 14.599 1.00 95.94 339 SER A CA 1
ATOM 2726 C C . SER A 1 339 ? -18.040 -21.757 14.857 1.00 95.94 339 SER A C 1
ATOM 2728 O O . SER A 1 339 ? -18.877 -21.371 14.046 1.00 95.94 339 SER A O 1
ATOM 2730 N N . LEU A 1 340 ? -17.760 -21.068 15.969 1.00 96.31 340 LEU A N 1
ATOM 2731 C CA . LEU A 1 340 ? -18.446 -19.836 16.355 1.00 96.31 340 LEU A CA 1
ATOM 2732 C C . LEU A 1 340 ? -17.854 -18.596 15.689 1.00 96.31 340 LEU A C 1
ATOM 2734 O O . LEU A 1 340 ? -16.637 -18.479 15.511 1.00 96.31 340 LEU A O 1
ATOM 2738 N N . SER A 1 341 ? -18.724 -17.634 15.380 1.00 97.25 341 SER A N 1
ATOM 2739 C CA . SER A 1 341 ? -18.310 -16.348 14.832 1.00 97.25 341 SER A CA 1
ATOM 2740 C C . SER A 1 341 ? -17.674 -15.470 15.913 1.00 97.25 341 SER A C 1
ATOM 2742 O O . SER A 1 341 ? -17.887 -15.663 17.109 1.00 97.25 341 SER A O 1
ATOM 2744 N N . ASP A 1 342 ? -16.910 -14.453 15.514 1.00 97.38 342 ASP A N 1
ATOM 2745 C CA . ASP A 1 342 ? -16.305 -13.506 16.463 1.00 97.38 342 ASP A CA 1
ATOM 2746 C C . ASP A 1 342 ? -17.365 -12.732 17.287 1.00 97.38 342 ASP A C 1
ATOM 2748 O O . ASP A 1 342 ? -17.089 -12.313 18.412 1.00 97.38 342 ASP A O 1
ATOM 2752 N N . ASN A 1 343 ? -18.590 -12.584 16.770 1.00 96.44 343 ASN A N 1
ATOM 2753 C CA . ASN A 1 343 ? -19.700 -11.937 17.480 1.00 96.44 343 ASN A CA 1
ATOM 2754 C C . ASN A 1 343 ? -20.279 -12.807 18.605 1.00 96.44 343 ASN A C 1
ATOM 2756 O O . ASN A 1 343 ? -20.914 -12.277 19.516 1.00 96.44 343 ASN A O 1
ATOM 2760 N N . ASP A 1 344 ? -20.010 -14.112 18.576 1.00 97.69 344 ASP A N 1
ATOM 2761 C CA . ASP A 1 344 ? -20.457 -15.073 19.586 1.00 97.69 344 ASP A CA 1
ATOM 2762 C C . ASP A 1 344 ? -19.495 -15.163 20.777 1.00 97.69 344 ASP A C 1
ATOM 2764 O O . ASP A 1 344 ? -19.632 -16.048 21.620 1.00 97.69 344 ASP A O 1
ATOM 2768 N N . PHE A 1 345 ? -18.523 -14.251 20.867 1.00 98.00 345 PHE A N 1
ATOM 2769 C CA . PHE A 1 345 ? -17.610 -14.122 21.997 1.00 98.00 345 PHE A CA 1
ATOM 2770 C C . PHE A 1 345 ? -17.684 -12.723 22.600 1.00 98.00 345 PHE A C 1
ATOM 2772 O O . PHE A 1 345 ? -17.694 -11.710 21.890 1.00 98.00 345 PHE A O 1
ATOM 2779 N N . ALA A 1 346 ? -17.657 -12.645 23.930 1.00 97.38 346 ALA A N 1
ATOM 2780 C CA . ALA A 1 346 ? -17.557 -11.361 24.612 1.00 97.38 346 ALA A CA 1
ATOM 2781 C C . ALA A 1 346 ? -16.203 -10.696 24.308 1.00 97.38 346 ALA A C 1
ATOM 2783 O O . ALA A 1 346 ? -16.150 -9.491 24.068 1.00 97.38 346 ALA A O 1
ATOM 2784 N N . ILE A 1 347 ? -15.127 -11.481 24.192 1.00 97.31 347 ILE A N 1
ATOM 2785 C CA . ILE A 1 347 ? -13.776 -10.970 23.932 1.00 97.31 347 ILE A CA 1
ATOM 2786 C C . ILE A 1 347 ? -13.214 -11.570 22.654 1.00 97.31 347 ILE A C 1
ATOM 2788 O O . ILE A 1 347 ? -13.119 -12.792 22.521 1.00 97.31 347 ILE A O 1
ATOM 2792 N N . VAL A 1 348 ? -12.754 -10.687 21.770 1.00 96.81 348 VAL A N 1
ATOM 2793 C CA . VAL A 1 348 ? -11.961 -11.027 20.592 1.00 96.81 348 VAL A CA 1
ATOM 2794 C C . VAL A 1 348 ? -10.783 -10.064 20.535 1.00 96.81 348 VAL A C 1
ATOM 2796 O O . VAL A 1 348 ? -10.970 -8.879 20.280 1.00 96.81 348 VAL A O 1
ATOM 2799 N N . ALA A 1 349 ? -9.578 -10.566 20.797 1.00 96.56 349 ALA A N 1
ATOM 2800 C CA . ALA A 1 349 ? -8.355 -9.766 20.816 1.00 96.56 349 ALA A CA 1
ATOM 2801 C C . ALA A 1 349 ? -7.302 -10.385 19.894 1.00 96.56 349 ALA A C 1
ATOM 2803 O O . ALA A 1 349 ? -7.081 -11.597 19.924 1.00 96.56 349 ALA A O 1
ATOM 2804 N N . ASN A 1 350 ? -6.639 -9.565 19.080 1.00 96.50 350 ASN A N 1
ATOM 2805 C CA . ASN A 1 350 ? -5.486 -10.003 18.299 1.00 96.50 350 ASN A CA 1
ATOM 2806 C C . ASN A 1 350 ? -4.230 -9.775 19.137 1.00 96.50 350 ASN A C 1
ATOM 2808 O O . ASN A 1 350 ? -3.946 -8.648 19.525 1.00 96.50 350 ASN A O 1
ATOM 2812 N N . VAL A 1 351 ? -3.490 -10.842 19.420 1.00 95.81 351 VAL A N 1
ATOM 2813 C CA . VAL A 1 351 ? -2.233 -10.778 20.169 1.00 95.81 351 VAL A CA 1
ATOM 2814 C C . VAL A 1 351 ? -1.123 -11.445 19.383 1.00 95.81 351 VAL A C 1
ATOM 2816 O O . VAL A 1 351 ? -1.358 -12.380 18.619 1.00 95.81 351 VAL A O 1
ATOM 2819 N N . GLU A 1 352 ? 0.110 -11.025 19.610 1.00 95.56 352 GLU A N 1
ATOM 2820 C CA . GLU A 1 352 ? 1.267 -11.689 19.032 1.00 95.56 352 GLU A CA 1
ATOM 2821 C C . GLU A 1 352 ? 1.565 -13.002 19.770 1.00 95.56 352 GLU A C 1
ATOM 2823 O O . GLU A 1 352 ? 1.565 -13.084 21.004 1.00 95.56 352 GLU A O 1
ATOM 2828 N N . ASN A 1 353 ? 1.791 -14.082 19.025 1.00 94.88 353 ASN A N 1
ATOM 2829 C CA . ASN A 1 353 ? 2.233 -15.332 19.622 1.00 94.88 353 ASN A CA 1
ATOM 2830 C C . ASN A 1 353 ? 3.721 -15.235 19.977 1.00 94.88 353 ASN A C 1
ATOM 2832 O O . ASN A 1 353 ? 4.569 -15.311 19.091 1.00 94.88 353 ASN A O 1
ATOM 2836 N N . LYS A 1 354 ? 4.029 -15.176 21.279 1.00 93.06 354 LYS A N 1
ATOM 2837 C CA . LYS A 1 354 ? 5.396 -15.054 21.820 1.00 93.06 354 LYS A CA 1
ATOM 2838 C C . LYS A 1 354 ? 6.418 -16.047 21.251 1.00 93.06 354 LYS A C 1
ATOM 2840 O O . LYS A 1 354 ? 7.599 -15.735 21.235 1.00 93.06 354 LYS A O 1
ATOM 2845 N N . LYS A 1 355 ? 5.997 -17.244 20.818 1.00 94.81 355 LYS A N 1
ATOM 2846 C CA . LYS A 1 355 ? 6.915 -18.246 20.243 1.00 94.81 355 LYS A CA 1
ATOM 2847 C C . LYS A 1 355 ? 7.189 -18.030 18.758 1.00 94.81 355 LYS A C 1
ATOM 2849 O O . LYS A 1 355 ? 8.246 -18.412 18.281 1.00 94.81 355 LYS A O 1
ATOM 2854 N N . THR A 1 356 ? 6.216 -17.502 18.017 1.00 95.00 356 THR A N 1
ATOM 2855 C CA . THR A 1 356 ? 6.261 -17.476 16.546 1.00 95.00 356 THR A CA 1
ATOM 2856 C C . THR A 1 356 ? 6.315 -16.072 15.952 1.00 95.00 356 THR A C 1
ATOM 2858 O O . THR A 1 356 ? 6.434 -15.963 14.739 1.00 95.00 356 THR A O 1
ATOM 2861 N N . GLY A 1 357 ? 6.093 -15.016 16.740 1.00 95.62 357 GLY A N 1
ATOM 2862 C CA . GLY A 1 357 ? 5.943 -13.626 16.274 1.00 95.62 357 GLY A CA 1
ATOM 2863 C C . GLY A 1 357 ? 4.690 -13.356 15.421 1.00 95.62 357 GLY A C 1
ATOM 2864 O O . GLY A 1 357 ? 4.345 -12.226 15.109 1.00 95.62 357 GLY A O 1
ATOM 2865 N N . LYS A 1 358 ? 3.965 -14.404 15.014 1.00 95.25 358 LYS A N 1
ATOM 2866 C CA . LYS A 1 358 ? 2.753 -14.271 14.200 1.00 95.25 358 LYS A CA 1
ATOM 2867 C C . LYS A 1 358 ? 1.558 -13.782 15.029 1.00 95.25 358 LYS A C 1
ATOM 2869 O O . LYS A 1 358 ? 1.369 -14.263 16.156 1.00 95.25 358 LYS A O 1
ATOM 2874 N N . PRO A 1 359 ? 0.705 -12.903 14.472 1.00 94.81 359 PRO A N 1
ATOM 2875 C CA . PRO A 1 359 ? -0.543 -12.513 15.112 1.00 94.81 359 PRO A CA 1
ATOM 2876 C C . PRO A 1 359 ? -1.471 -13.726 15.249 1.00 94.81 359 PRO A C 1
ATOM 2878 O O . PRO A 1 359 ? -1.606 -14.542 14.335 1.00 94.81 359 PRO A O 1
ATOM 2881 N N . ARG A 1 360 ? -2.129 -13.850 16.402 1.00 95.88 360 ARG A N 1
ATOM 2882 C CA . ARG A 1 360 ? -3.169 -14.844 16.676 1.00 95.88 360 ARG A CA 1
ATOM 2883 C C . ARG A 1 360 ? -4.373 -14.187 17.341 1.00 95.88 360 ARG A C 1
ATOM 2885 O O . ARG A 1 360 ? -4.233 -13.275 18.149 1.00 95.88 360 ARG A O 1
ATOM 2892 N N . LYS A 1 361 ? -5.563 -14.701 17.050 1.00 96.38 361 LYS A N 1
ATOM 2893 C CA . LYS A 1 361 ? -6.816 -14.220 17.634 1.00 96.38 361 LYS A CA 1
ATOM 2894 C C . LYS A 1 361 ? -7.164 -15.031 18.884 1.00 96.38 361 LYS A C 1
ATOM 2896 O O . LYS A 1 361 ? -7.299 -16.252 18.814 1.00 96.38 361 LYS A O 1
ATOM 2901 N N . ILE A 1 362 ? -7.298 -14.364 20.025 1.00 95.69 362 ILE A N 1
ATOM 2902 C CA . ILE A 1 362 ? -7.821 -14.931 21.270 1.00 95.69 362 ILE A CA 1
ATOM 2903 C C . ILE A 1 362 ? -9.321 -14.656 21.323 1.00 95.69 362 ILE A C 1
ATOM 2905 O O . ILE A 1 362 ? -9.752 -13.516 21.173 1.00 95.69 362 ILE A O 1
ATOM 2909 N N . ARG A 1 363 ? -10.102 -15.710 21.563 1.00 96.94 363 ARG A N 1
ATOM 2910 C CA . ARG A 1 363 ? -11.555 -15.646 21.753 1.00 96.94 363 ARG A CA 1
ATOM 2911 C C . ARG A 1 363 ? -11.899 -16.147 23.145 1.00 96.94 363 ARG A C 1
ATOM 2913 O O . ARG A 1 363 ? -11.577 -17.295 23.455 1.00 96.94 363 ARG A O 1
ATOM 2920 N N . MET A 1 364 ? -12.528 -15.331 23.984 1.00 96.38 364 MET A N 1
ATOM 2921 C CA . MET A 1 364 ? -12.924 -15.717 25.348 1.00 96.38 364 MET A CA 1
ATOM 2922 C C . MET A 1 364 ? -14.406 -15.438 25.585 1.00 96.38 364 MET A C 1
ATOM 2924 O O . MET A 1 364 ? -14.976 -14.553 24.951 1.00 96.38 364 MET A O 1
ATOM 2928 N N . PHE A 1 365 ? -14.993 -16.206 26.508 1.00 96.62 365 PHE A N 1
ATOM 2929 C CA . PHE A 1 365 ? -16.398 -16.123 26.919 1.00 96.62 365 PHE A CA 1
ATOM 2930 C C . PHE A 1 365 ? -17.382 -16.239 25.748 1.00 96.62 365 PHE A C 1
ATOM 2932 O O . PHE A 1 365 ? -17.837 -15.223 25.223 1.00 96.62 365 PHE A O 1
ATOM 2939 N N . PRO A 1 366 ? -17.693 -17.471 25.306 1.00 97.38 366 PRO A N 1
ATOM 2940 C CA . PRO A 1 366 ? -18.785 -17.689 24.367 1.00 97.38 366 PRO A CA 1
ATOM 2941 C C . PRO A 1 366 ? -20.084 -17.093 24.926 1.00 97.38 366 PRO A C 1
ATOM 2943 O O . PRO A 1 366 ? -20.349 -17.224 26.115 1.00 97.38 366 PRO A O 1
ATOM 2946 N N . ILE A 1 367 ? -20.882 -16.453 24.077 1.00 97.38 367 ILE A N 1
ATOM 2947 C CA . ILE A 1 367 ? -22.162 -15.809 24.421 1.00 97.38 367 ILE A CA 1
ATOM 2948 C C . ILE A 1 367 ? -23.254 -16.151 23.393 1.00 97.38 367 ILE A C 1
ATOM 2950 O O . ILE A 1 367 ? -24.164 -15.365 23.150 1.00 97.38 367 ILE A O 1
ATOM 2954 N N . LYS A 1 368 ? -23.144 -17.318 22.744 1.00 96.56 368 LYS A N 1
ATOM 2955 C CA . LYS A 1 368 ? -24.047 -17.735 21.657 1.00 96.56 368 LYS A CA 1
ATOM 2956 C C . LYS A 1 368 ? -25.459 -18.096 22.134 1.00 96.56 368 LYS A C 1
ATOM 2958 O O . LYS A 1 368 ? -26.423 -17.919 21.400 1.00 96.56 368 LYS A O 1
ATOM 2963 N N . ASP A 1 369 ? -25.563 -18.642 23.342 1.00 95.31 369 ASP A N 1
ATOM 2964 C CA . ASP A 1 369 ? -26.787 -19.205 23.908 1.00 95.31 369 ASP A CA 1
ATOM 2965 C C . ASP A 1 369 ? -26.888 -18.875 25.409 1.00 95.31 369 ASP A C 1
ATOM 2967 O O . ASP A 1 369 ? -25.897 -18.434 26.008 1.00 95.31 369 ASP A O 1
ATOM 2971 N N . PRO A 1 370 ? -28.065 -19.073 26.031 1.00 94.94 370 PRO A N 1
ATOM 2972 C CA . PRO A 1 370 ? -28.297 -18.688 27.421 1.00 94.94 370 PRO A CA 1
ATOM 2973 C C . PRO A 1 370 ? -27.339 -19.336 28.425 1.00 94.94 370 PRO A C 1
ATOM 2975 O O . PRO A 1 370 ? -26.895 -18.691 29.375 1.00 94.94 370 PRO A O 1
ATOM 2978 N N . VAL A 1 371 ? -26.973 -20.597 28.190 1.00 91.81 371 VAL A N 1
ATOM 2979 C CA . VAL A 1 371 ? -26.070 -21.357 29.063 1.00 91.81 371 VAL A CA 1
ATOM 2980 C C . VAL A 1 371 ? -24.673 -20.739 29.030 1.00 91.81 371 VAL A C 1
ATOM 2982 O O . VAL A 1 371 ? -24.059 -20.480 30.064 1.00 91.81 371 VAL A O 1
ATOM 2985 N N . ASN A 1 372 ? -24.187 -20.419 27.834 1.00 94.19 372 ASN A N 1
ATOM 2986 C CA . ASN A 1 372 ? -22.893 -19.782 27.640 1.00 94.19 372 ASN A CA 1
ATOM 2987 C C . ASN A 1 372 ? -22.827 -18.361 28.226 1.00 94.19 372 ASN A C 1
ATOM 2989 O O . ASN A 1 372 ? -21.799 -17.991 28.790 1.00 94.19 372 ASN A O 1
ATOM 2993 N N . ILE A 1 373 ? -23.920 -17.595 28.169 1.00 95.06 373 ILE A N 1
ATOM 2994 C CA . ILE A 1 373 ? -24.016 -16.262 28.787 1.00 95.06 373 ILE A CA 1
ATOM 2995 C C . ILE A 1 373 ? -23.907 -16.342 30.313 1.00 95.06 373 ILE A C 1
ATOM 2997 O O . ILE A 1 373 ? -23.102 -15.616 30.899 1.00 95.06 373 ILE A O 1
ATOM 3001 N N . ALA A 1 374 ? -24.661 -17.240 30.954 1.00 91.44 374 ALA A N 1
ATOM 3002 C CA . ALA A 1 374 ? -24.576 -17.443 32.400 1.00 91.44 374 ALA A CA 1
ATOM 3003 C C . ALA A 1 374 ? -23.150 -17.850 32.816 1.00 91.44 374 ALA A C 1
ATOM 3005 O O . ALA A 1 374 ? -22.549 -17.244 33.704 1.00 91.44 374 ALA A O 1
ATOM 3006 N N . ASN A 1 375 ? -22.547 -18.791 32.084 1.00 91.06 375 ASN A N 1
ATOM 3007 C CA . ASN A 1 375 ? -21.171 -19.234 32.318 1.00 91.06 375 ASN A CA 1
ATOM 3008 C C . ASN A 1 375 ? -20.136 -18.124 32.135 1.00 91.06 375 ASN A C 1
ATOM 3010 O O . ASN A 1 375 ? -19.113 -18.102 32.823 1.00 91.06 375 ASN A O 1
ATOM 3014 N N . ALA A 1 376 ? -20.359 -17.240 31.162 1.00 94.62 376 ALA A N 1
ATOM 3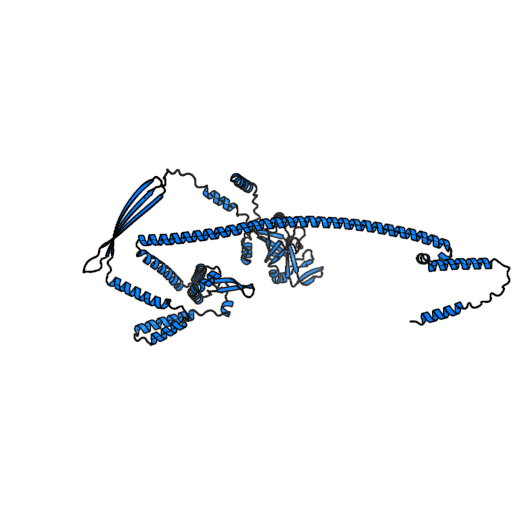015 C CA . ALA A 1 376 ? -19.483 -16.113 30.903 1.00 94.62 376 ALA A CA 1
ATOM 3016 C C . ALA A 1 376 ? -19.468 -15.139 32.085 1.00 94.62 376 ALA A C 1
ATOM 3018 O O . ALA A 1 376 ? -18.386 -14.702 32.468 1.00 94.62 376 ALA A O 1
ATOM 3019 N N . LEU A 1 377 ? -20.627 -14.852 32.687 1.00 93.69 377 LEU A N 1
ATOM 3020 C CA . LEU A 1 377 ? -20.740 -13.970 33.856 1.00 93.69 377 LEU A CA 1
ATOM 3021 C C . LEU A 1 377 ? -20.068 -14.573 35.090 1.00 93.69 377 LEU A C 1
ATOM 3023 O O . LEU A 1 377 ? -19.243 -13.904 35.705 1.00 93.69 377 LEU A O 1
ATOM 3027 N N . VAL A 1 378 ? -20.322 -15.852 35.381 1.00 90.56 378 VAL A N 1
ATOM 3028 C CA . VAL A 1 378 ? -19.713 -16.558 36.525 1.00 90.56 378 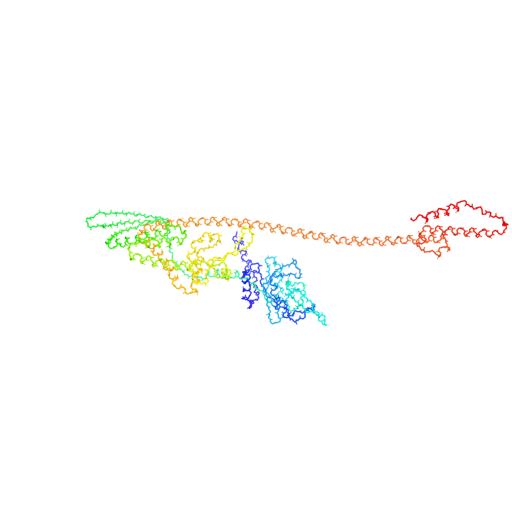VAL A CA 1
ATOM 3029 C C . VAL A 1 378 ? -18.183 -16.574 36.436 1.00 90.56 378 VAL A C 1
ATOM 3031 O O . VAL A 1 378 ? -17.486 -16.419 37.434 1.00 90.56 378 VAL A O 1
ATOM 3034 N N . ARG A 1 379 ? -17.626 -16.731 35.230 1.00 91.62 379 ARG A N 1
ATOM 3035 C CA . ARG A 1 379 ? -16.169 -16.800 35.028 1.00 91.62 379 ARG A CA 1
ATOM 3036 C C . ARG A 1 379 ? -15.496 -15.451 34.808 1.00 91.62 379 ARG A C 1
ATOM 3038 O O . ARG A 1 379 ? -14.268 -15.402 34.738 1.00 91.62 379 ARG A O 1
ATOM 3045 N N . LEU A 1 380 ? -16.257 -14.372 34.652 1.00 94.25 380 LEU A N 1
ATOM 3046 C CA . LEU A 1 380 ? -15.697 -13.061 34.346 1.00 94.25 380 LEU A CA 1
ATOM 3047 C C . LEU A 1 380 ? -14.739 -12.544 35.442 1.00 94.25 380 LEU A C 1
ATOM 3049 O O . LEU A 1 380 ? -13.644 -12.107 35.072 1.00 94.25 380 LEU A O 1
ATOM 3053 N N . PRO A 1 381 ? -15.049 -12.657 36.754 1.00 91.81 381 PRO A N 1
ATOM 3054 C CA . PRO A 1 381 ? -14.143 -12.216 37.822 1.00 91.81 381 PRO A CA 1
ATOM 3055 C C . PRO A 1 381 ? -12.791 -12.944 37.812 1.00 91.81 381 PRO A C 1
ATOM 3057 O O . PRO A 1 381 ? -11.750 -12.349 38.073 1.00 91.81 381 PRO A O 1
ATOM 3060 N N . GLN A 1 382 ? -12.774 -14.214 37.401 1.00 92.88 382 GLN A N 1
ATOM 3061 C CA . GLN A 1 382 ? -11.556 -15.031 37.337 1.00 92.88 382 GLN A CA 1
ATOM 3062 C C . GLN A 1 382 ? -10.585 -14.573 36.233 1.00 92.88 382 GLN A C 1
ATOM 3064 O O . GLN A 1 382 ? -9.430 -14.993 36.199 1.00 92.88 382 GLN A O 1
ATOM 3069 N N . ALA A 1 383 ? -11.030 -13.726 35.298 1.00 94.44 383 ALA A N 1
ATOM 3070 C CA . ALA A 1 383 ? -10.224 -13.293 34.160 1.00 94.44 383 ALA A CA 1
ATOM 3071 C C . ALA A 1 383 ? -9.577 -11.909 34.325 1.00 94.44 383 ALA A C 1
ATOM 3073 O O . ALA A 1 383 ? -8.892 -11.488 33.392 1.00 94.44 383 ALA A O 1
ATOM 3074 N N . ILE A 1 384 ? -9.732 -11.220 35.465 1.00 93.50 384 ILE A N 1
ATOM 3075 C CA . ILE A 1 384 ? -9.280 -9.825 35.673 1.00 93.50 384 ILE A CA 1
ATOM 3076 C C . ILE A 1 384 ? -7.834 -9.591 35.204 1.00 93.50 384 ILE A C 1
ATOM 3078 O O . ILE A 1 384 ? -7.581 -8.682 34.412 1.00 93.50 384 ILE A O 1
ATOM 3082 N N . GLU A 1 385 ? -6.880 -10.438 35.602 1.00 94.56 385 GLU A N 1
ATOM 3083 C CA . GLU A 1 385 ? -5.483 -10.280 35.173 1.00 94.56 385 GLU A CA 1
ATOM 3084 C C . GLU A 1 385 ? -5.283 -10.457 33.665 1.00 94.56 385 GLU A C 1
ATOM 3086 O O . GLU A 1 385 ? -4.441 -9.795 33.054 1.00 94.56 385 GLU A O 1
ATOM 3091 N N . THR A 1 386 ? -6.030 -11.380 33.058 1.00 95.19 386 THR A N 1
ATOM 3092 C CA . THR A 1 386 ? -5.953 -11.628 31.615 1.00 95.19 386 THR A CA 1
ATOM 3093 C C . THR A 1 386 ? -6.523 -10.439 30.852 1.00 95.19 386 THR A C 1
ATOM 3095 O O . THR A 1 386 ? -5.922 -10.016 29.869 1.00 95.19 386 THR A O 1
ATOM 3098 N N . LEU A 1 387 ? -7.626 -9.857 31.331 1.00 95.44 387 LEU A N 1
ATOM 3099 C CA . LEU A 1 387 ? -8.222 -8.648 30.760 1.00 95.44 387 LEU A CA 1
ATOM 3100 C C . LEU A 1 387 ? -7.277 -7.449 30.856 1.00 95.44 387 LEU A C 1
ATOM 3102 O O . LEU A 1 387 ? -7.070 -6.762 29.858 1.00 95.44 387 LEU A O 1
ATOM 3106 N N . LYS A 1 388 ? -6.610 -7.271 32.004 1.00 94.25 388 LYS A N 1
ATOM 3107 C CA . LYS A 1 388 ? -5.594 -6.227 32.203 1.00 94.25 388 LYS A CA 1
ATOM 3108 C C . LYS A 1 388 ? -4.418 -6.369 31.229 1.00 94.25 388 LYS A C 1
ATOM 3110 O O . LYS A 1 388 ? -3.960 -5.379 30.676 1.00 94.25 388 LYS A O 1
ATOM 3115 N N . LYS A 1 389 ? -3.957 -7.599 30.964 1.00 94.94 389 LYS A N 1
ATOM 3116 C CA . LYS A 1 389 ? -2.894 -7.886 29.975 1.00 94.94 389 LYS A CA 1
ATOM 3117 C C . LYS A 1 389 ? -3.324 -7.623 28.526 1.00 94.94 389 LYS A C 1
ATOM 3119 O O . LYS A 1 389 ? -2.460 -7.435 27.676 1.00 94.94 389 LYS A O 1
ATOM 3124 N N . LEU A 1 390 ? -4.626 -7.663 28.243 1.00 94.94 390 LEU A N 1
ATOM 3125 C CA . LEU A 1 390 ? -5.203 -7.392 26.923 1.00 94.94 390 LEU A CA 1
ATOM 3126 C C . LEU A 1 390 ? -5.648 -5.933 26.748 1.00 94.94 390 LEU A C 1
ATOM 3128 O O . LEU A 1 390 ? -6.119 -5.601 25.665 1.00 94.94 390 LEU A O 1
ATOM 3132 N N . ASP A 1 391 ? -5.513 -5.100 27.784 1.00 95.06 391 ASP A N 1
ATOM 3133 C CA . ASP A 1 391 ? -6.017 -3.722 27.831 1.00 95.06 391 ASP A CA 1
ATOM 3134 C C . ASP A 1 391 ? -7.537 -3.621 27.575 1.00 95.06 391 ASP A C 1
ATOM 3136 O O . ASP A 1 391 ? -8.030 -2.783 26.823 1.00 95.06 391 ASP A O 1
ATOM 3140 N N . ILE A 1 392 ? -8.307 -4.535 28.180 1.00 94.75 392 ILE A N 1
ATOM 3141 C CA . ILE A 1 392 ? -9.773 -4.575 28.085 1.00 94.75 392 ILE A CA 1
ATOM 3142 C C . ILE A 1 392 ? -10.368 -4.405 29.485 1.00 94.75 392 ILE A C 1
ATOM 3144 O O . ILE A 1 392 ? -10.019 -5.140 30.405 1.00 94.75 392 ILE A O 1
ATOM 3148 N N . SER A 1 393 ? -11.308 -3.472 29.654 1.00 95.00 393 SER A N 1
ATOM 3149 C CA . SER A 1 393 ? -12.028 -3.293 30.924 1.00 95.00 393 SER A CA 1
ATOM 3150 C C . SER A 1 393 ? -13.023 -4.436 31.178 1.00 95.00 393 SER A C 1
ATOM 3152 O O . SER A 1 393 ? -13.782 -4.823 30.283 1.00 95.00 393 SER A O 1
ATOM 3154 N N . ILE A 1 394 ? -13.061 -4.939 32.419 1.00 95.44 394 ILE A N 1
ATOM 3155 C CA . ILE A 1 394 ? -14.028 -5.954 32.865 1.00 95.44 394 ILE A CA 1
ATOM 3156 C C . ILE A 1 394 ? -15.477 -5.502 32.657 1.00 95.44 394 ILE A C 1
ATOM 3158 O O . ILE A 1 394 ? -16.297 -6.294 32.194 1.00 95.44 394 ILE A O 1
ATOM 3162 N N . ASP A 1 395 ? -15.771 -4.219 32.871 1.00 92.00 395 ASP A N 1
ATOM 3163 C CA . ASP A 1 395 ? -17.112 -3.654 32.701 1.00 92.00 395 ASP A CA 1
ATOM 3164 C C . ASP A 1 395 ? -17.545 -3.675 31.239 1.00 92.00 395 ASP A C 1
ATOM 3166 O O . ASP A 1 395 ? -18.698 -3.964 30.921 1.00 92.00 395 ASP A O 1
ATOM 3170 N N . THR A 1 396 ? -16.605 -3.440 30.318 1.00 93.69 396 THR A N 1
ATOM 3171 C CA . THR A 1 396 ? -16.879 -3.524 28.875 1.00 93.69 396 THR A CA 1
ATOM 3172 C C . THR A 1 396 ? -17.286 -4.944 28.486 1.00 93.69 396 THR A C 1
ATOM 3174 O O . THR A 1 396 ? -18.229 -5.138 27.714 1.00 93.69 396 THR A O 1
ATOM 3177 N N . VAL A 1 397 ? -16.617 -5.949 29.057 1.00 96.56 397 VAL A N 1
ATOM 3178 C CA . VAL A 1 397 ? -16.947 -7.361 28.833 1.00 96.56 397 VAL A CA 1
ATOM 3179 C C . VAL A 1 397 ? -18.288 -7.714 29.481 1.00 96.56 397 VAL A C 1
ATOM 3181 O O . VAL A 1 397 ? -19.144 -8.279 28.798 1.00 96.56 397 VAL A O 1
ATOM 3184 N N . LYS A 1 398 ? -18.511 -7.326 30.748 1.00 96.06 398 LYS A N 1
ATOM 3185 C CA . LYS A 1 398 ? -19.771 -7.541 31.486 1.00 96.06 398 LYS A CA 1
ATOM 3186 C C . LYS A 1 398 ? -20.960 -6.971 30.714 1.00 96.06 398 LYS A C 1
ATOM 3188 O O . LYS A 1 398 ? -21.919 -7.686 30.435 1.00 96.06 398 LYS A O 1
ATOM 3193 N N . ASN A 1 399 ? -20.853 -5.723 30.263 1.00 94.38 399 ASN A N 1
ATOM 3194 C CA . ASN A 1 399 ? -21.894 -5.042 29.493 1.00 94.38 399 ASN A CA 1
ATOM 3195 C C . ASN A 1 399 ? -22.192 -5.735 28.162 1.00 94.38 399 ASN A C 1
ATOM 3197 O O . ASN A 1 399 ? -23.353 -5.823 27.762 1.00 94.38 399 ASN A O 1
ATOM 3201 N N . LYS A 1 400 ? -21.173 -6.268 27.476 1.00 96.69 400 LYS A N 1
ATOM 3202 C CA . LYS A 1 400 ? -21.379 -7.022 26.233 1.00 96.69 400 LYS A CA 1
ATOM 3203 C C . LYS A 1 400 ? -22.106 -8.349 26.480 1.00 96.69 400 LYS A C 1
ATOM 3205 O O . LYS A 1 400 ? -22.985 -8.695 25.692 1.00 96.69 400 LYS A O 1
ATOM 3210 N N . ILE A 1 401 ? -21.794 -9.054 27.571 1.00 97.19 401 ILE A N 1
ATOM 3211 C CA . ILE A 1 401 ? -22.498 -10.288 27.956 1.00 97.19 401 ILE A CA 1
ATOM 3212 C C . ILE A 1 401 ? -23.961 -9.982 28.313 1.00 97.19 401 ILE A C 1
ATOM 3214 O O . ILE A 1 401 ? -24.867 -10.608 27.767 1.00 97.19 401 ILE A O 1
ATOM 3218 N N . LEU A 1 402 ? -24.209 -8.963 29.146 1.00 94.81 402 LEU A N 1
ATOM 3219 C CA . LEU A 1 402 ? -25.564 -8.548 29.535 1.00 94.81 402 LEU A CA 1
ATOM 3220 C C . LEU A 1 402 ? -26.386 -8.034 28.347 1.00 94.81 402 LEU A C 1
ATOM 3222 O O . LEU A 1 402 ? -27.579 -8.314 28.252 1.00 94.81 402 LEU A O 1
ATOM 3226 N N . LYS A 1 403 ? -25.763 -7.329 27.394 1.00 95.88 403 LYS A N 1
ATOM 3227 C CA . LYS A 1 403 ? -26.425 -6.945 26.141 1.00 95.88 403 LYS A CA 1
ATOM 3228 C C . LYS A 1 403 ? -26.917 -8.179 25.387 1.00 95.88 403 LYS A C 1
ATOM 3230 O O . LYS A 1 403 ? -28.061 -8.198 24.940 1.00 95.88 403 LYS A O 1
ATOM 3235 N N . LYS A 1 404 ? -26.085 -9.219 25.288 1.00 97.19 404 LYS A N 1
ATOM 3236 C CA . LYS A 1 404 ? -26.471 -10.464 24.621 1.00 97.19 404 LYS A CA 1
ATOM 3237 C C . LYS A 1 404 ? -27.565 -11.218 25.382 1.00 97.19 404 LYS A C 1
ATOM 3239 O O . LYS A 1 404 ? -28.459 -11.775 24.755 1.00 97.19 404 LYS A O 1
ATOM 3244 N N . ALA A 1 405 ? -27.556 -11.152 26.715 1.00 96.00 405 ALA A N 1
ATOM 3245 C CA . ALA A 1 405 ? -28.619 -11.702 27.558 1.00 96.00 405 ALA A CA 1
ATOM 3246 C C . ALA A 1 405 ? -29.982 -11.045 27.268 1.00 96.00 405 ALA A C 1
ATOM 3248 O O . ALA A 1 405 ? -30.995 -11.740 27.186 1.00 96.00 405 ALA A O 1
ATOM 3249 N N . ARG A 1 406 ? -30.004 -9.720 27.041 1.00 95.50 406 ARG A N 1
ATOM 3250 C CA . ARG A 1 406 ? -31.212 -8.988 26.609 1.00 95.50 406 ARG A CA 1
ATOM 3251 C C . ARG A 1 406 ? -31.684 -9.427 25.227 1.00 95.50 406 ARG A C 1
ATOM 3253 O O . ARG A 1 406 ? -32.873 -9.646 25.047 1.00 95.50 406 ARG A O 1
ATOM 3260 N N . GLU A 1 407 ? -30.767 -9.597 24.273 1.00 95.75 407 GLU A N 1
ATOM 3261 C CA . GLU A 1 407 ? -31.100 -10.076 22.919 1.00 95.75 407 GLU A CA 1
ATOM 3262 C C . GLU A 1 407 ? -31.737 -11.478 22.929 1.00 95.75 407 GLU A C 1
ATOM 3264 O O . GLU A 1 407 ? -32.557 -11.781 22.066 1.00 95.75 407 GLU A O 1
ATOM 3269 N N . LEU A 1 408 ? -31.393 -12.318 23.913 1.00 95.75 408 LEU A N 1
ATOM 3270 C CA . LEU A 1 408 ? -31.969 -13.654 24.106 1.00 95.75 408 LEU A CA 1
ATOM 3271 C C . LEU A 1 408 ? -33.137 -13.696 25.111 1.00 95.75 408 LEU A C 1
ATOM 3273 O O . LEU A 1 408 ? -33.575 -14.786 25.471 1.00 95.75 408 LEU A O 1
ATOM 3277 N N . ASN A 1 409 ? -33.650 -12.543 25.558 1.00 96.06 409 ASN A N 1
ATOM 3278 C CA . ASN A 1 409 ? -34.759 -12.424 26.515 1.00 96.06 409 ASN A CA 1
ATOM 3279 C C . ASN A 1 409 ? -34.551 -13.195 27.839 1.00 96.06 409 ASN A C 1
ATOM 3281 O O . ASN A 1 409 ? -35.489 -13.774 28.384 1.00 96.06 409 ASN A O 1
ATOM 3285 N N . MET A 1 410 ? -33.330 -13.197 28.384 1.00 95.25 410 MET A N 1
ATOM 3286 C CA . MET A 1 410 ? -33.014 -13.850 29.665 1.00 95.25 410 MET A CA 1
ATOM 3287 C C . MET A 1 410 ? -33.432 -12.989 30.870 1.00 95.25 410 MET A C 1
ATOM 3289 O O . MET A 1 410 ? -32.586 -12.450 31.584 1.00 95.25 410 MET A O 1
ATOM 3293 N N . THR A 1 411 ? -34.738 -12.830 31.089 1.00 93.06 411 THR A N 1
ATOM 3294 C CA . THR A 1 411 ? -35.291 -11.930 32.118 1.00 93.06 411 THR A CA 1
ATOM 3295 C C . THR A 1 411 ? -34.817 -12.251 33.531 1.00 93.06 411 THR A C 1
ATOM 3297 O O . THR A 1 411 ? -34.519 -11.329 34.282 1.00 93.06 411 THR A O 1
ATOM 3300 N N . ASP A 1 412 ? -34.697 -13.532 33.881 1.00 89.94 412 ASP A N 1
ATOM 3301 C CA . ASP A 1 412 ? -34.358 -13.950 35.249 1.00 89.94 412 ASP A CA 1
ATOM 3302 C C . ASP A 1 412 ? -32.904 -13.617 35.599 1.00 89.94 412 ASP A C 1
ATOM 3304 O O . ASP A 1 412 ? -32.624 -13.102 36.676 1.00 89.94 412 ASP A O 1
ATOM 3308 N N . LEU A 1 413 ? -31.988 -13.821 34.646 1.00 89.19 413 LEU A N 1
ATOM 3309 C CA . LEU A 1 413 ? -30.573 -13.465 34.788 1.00 89.19 413 LEU A CA 1
ATOM 3310 C C . LEU A 1 413 ? -30.374 -11.943 34.870 1.00 89.19 413 LEU A C 1
ATOM 3312 O O . LEU A 1 413 ? -29.492 -11.453 35.571 1.00 89.19 413 LEU A O 1
ATOM 3316 N N . LEU A 1 414 ? -31.169 -11.186 34.110 1.00 90.75 414 LEU A N 1
ATOM 3317 C CA . LEU A 1 414 ? -31.117 -9.727 34.147 1.00 90.75 414 LEU A CA 1
ATOM 3318 C C . LEU A 1 414 ? -31.622 -9.199 35.491 1.00 90.75 414 LEU A C 1
ATOM 3320 O O . LEU A 1 414 ? -30.958 -8.344 36.068 1.00 90.75 414 LEU A O 1
ATOM 3324 N N . LYS A 1 415 ? -32.726 -9.757 36.006 1.00 90.69 415 LYS A N 1
ATOM 3325 C CA . LYS A 1 415 ? -33.249 -9.427 37.336 1.00 90.69 415 LYS A CA 1
ATOM 3326 C C . LYS A 1 415 ? -32.260 -9.766 38.440 1.00 90.69 415 LYS A C 1
ATOM 3328 O O . LYS A 1 415 ? -32.009 -8.907 39.266 1.00 90.69 415 LYS A O 1
ATOM 3333 N N . SER A 1 416 ? -31.639 -10.948 38.423 1.00 85.00 416 SER A N 1
ATOM 3334 C CA . SER A 1 416 ? -30.690 -11.326 39.480 1.00 85.00 416 SER A CA 1
ATOM 3335 C C . SER A 1 416 ? -29.489 -10.380 39.555 1.00 85.00 416 SER A C 1
ATOM 3337 O O . SER A 1 416 ? -29.021 -10.065 40.639 1.00 85.00 416 SER A O 1
ATOM 3339 N N . HIS A 1 417 ? -28.991 -9.900 38.411 1.00 85.62 417 HIS A N 1
ATOM 3340 C CA . HIS A 1 417 ? -27.896 -8.924 38.394 1.00 85.62 417 HIS A CA 1
ATOM 3341 C C . HIS A 1 417 ? -28.339 -7.494 38.722 1.00 85.62 417 HIS A C 1
ATOM 3343 O O . HIS A 1 417 ? -27.523 -6.704 39.193 1.00 85.62 417 HIS A O 1
ATOM 3349 N N . GLU A 1 418 ? -29.594 -7.141 38.448 1.00 83.38 418 GLU A N 1
ATOM 3350 C CA . GLU A 1 418 ? -30.184 -5.873 38.881 1.00 83.38 418 GLU A CA 1
ATOM 3351 C C . GLU A 1 418 ? -30.412 -5.872 40.399 1.00 83.38 418 GLU A C 1
ATOM 3353 O O . GLU A 1 418 ? -30.039 -4.915 41.067 1.00 83.38 418 GLU A O 1
ATOM 3358 N N . GLU A 1 419 ? -30.928 -6.971 40.951 1.00 82.25 419 GLU A N 1
ATOM 3359 C CA . GLU A 1 419 ? -31.072 -7.204 42.389 1.00 82.25 419 GLU A CA 1
ATOM 3360 C C . GLU A 1 419 ? -29.716 -7.176 43.090 1.00 82.25 419 GLU A C 1
ATOM 3362 O O . GLU A 1 419 ? -29.574 -6.423 44.036 1.00 82.25 419 GLU A O 1
ATOM 3367 N N . GLU A 1 420 ? -28.699 -7.882 42.587 1.00 77.88 420 GLU A N 1
ATOM 3368 C CA . GLU A 1 420 ? -27.336 -7.846 43.140 1.00 77.88 420 GLU A CA 1
ATOM 3369 C C . GLU A 1 420 ? -26.763 -6.419 43.162 1.00 77.88 420 GLU A C 1
ATOM 3371 O O . GLU A 1 420 ? -26.183 -5.996 44.159 1.00 77.88 420 GLU A O 1
ATOM 3376 N N . ALA A 1 421 ? -26.960 -5.645 42.087 1.00 72.69 421 ALA A N 1
ATOM 3377 C CA . ALA A 1 421 ? -26.539 -4.245 42.044 1.00 72.69 421 ALA A CA 1
ATOM 3378 C C . ALA A 1 421 ? -27.298 -3.381 43.064 1.00 72.69 421 ALA A C 1
ATOM 3380 O O . ALA A 1 421 ? -26.694 -2.517 43.701 1.00 72.69 421 ALA A O 1
ATOM 3381 N N . ASN A 1 422 ? -28.597 -3.630 43.240 1.00 72.69 422 ASN A N 1
ATOM 3382 C CA . ASN A 1 422 ? -29.417 -2.949 44.236 1.00 72.69 422 ASN A CA 1
ATOM 3383 C C . ASN A 1 422 ? -29.029 -3.358 45.662 1.00 72.69 422 ASN A C 1
ATOM 3385 O O . ASN A 1 422 ? -28.919 -2.484 46.506 1.00 72.69 422 ASN A O 1
ATOM 3389 N N . THR A 1 423 ? -28.732 -4.633 45.930 1.00 78.31 423 THR A N 1
ATOM 3390 C CA . THR A 1 423 ? -28.268 -5.113 47.241 1.00 78.31 423 THR A CA 1
ATOM 3391 C C . THR A 1 423 ? -26.937 -4.482 47.614 1.00 78.31 423 THR A C 1
ATOM 3393 O O . THR A 1 423 ? -26.788 -4.004 48.728 1.00 78.31 423 THR A O 1
ATOM 3396 N N . LEU A 1 424 ? -25.991 -4.393 46.677 1.00 72.12 424 LEU A N 1
ATOM 3397 C CA . LEU A 1 424 ? -24.707 -3.727 46.911 1.00 72.12 424 LEU A CA 1
ATOM 3398 C C . LEU A 1 424 ? -24.897 -2.233 47.211 1.00 72.12 424 LEU A C 1
ATOM 3400 O O . LEU A 1 424 ? -24.218 -1.667 48.068 1.00 72.12 424 LEU A O 1
ATOM 3404 N N . MET A 1 425 ? -25.851 -1.596 46.526 1.00 70.56 425 MET A N 1
ATOM 3405 C CA . MET A 1 425 ? -26.235 -0.212 46.788 1.00 70.56 425 MET A CA 1
ATOM 3406 C C . MET A 1 425 ? -26.926 -0.059 48.149 1.00 70.56 425 MET A C 1
ATOM 3408 O O . MET A 1 425 ? -26.633 0.890 48.867 1.00 70.56 425 MET A O 1
ATOM 3412 N N . ASP A 1 426 ? -27.789 -0.996 48.530 1.00 73.88 426 ASP A N 1
ATOM 3413 C CA . ASP A 1 426 ? -28.484 -1.021 49.816 1.00 73.88 426 ASP A CA 1
ATOM 3414 C C . ASP A 1 426 ? -27.526 -1.324 50.971 1.00 73.88 426 ASP A C 1
ATOM 3416 O O . ASP A 1 426 ? -27.650 -0.725 52.031 1.00 73.88 426 ASP A O 1
ATOM 3420 N N . GLU A 1 427 ? -26.527 -2.187 50.785 1.00 77.00 427 GLU A N 1
ATOM 3421 C CA . GLU A 1 427 ? -25.451 -2.435 51.749 1.00 77.00 427 GLU A CA 1
ATOM 3422 C C . GLU A 1 427 ? -24.570 -1.203 51.926 1.00 77.00 427 GLU A C 1
ATOM 3424 O O . GLU A 1 427 ? -24.250 -0.835 53.058 1.00 77.00 427 GLU A O 1
ATOM 3429 N N . LEU A 1 428 ? -24.224 -0.522 50.827 1.00 72.38 428 LEU A N 1
ATOM 3430 C CA . LEU A 1 428 ? -23.576 0.785 50.884 1.00 72.38 428 LEU A CA 1
ATOM 3431 C C . LEU A 1 428 ? -24.457 1.759 51.668 1.00 72.38 428 LEU A C 1
ATOM 3433 O O . LEU A 1 428 ? -23.999 2.334 52.651 1.00 72.38 428 LEU A O 1
ATOM 3437 N N . LEU A 1 429 ? -25.735 1.894 51.314 1.00 73.56 429 LEU A N 1
ATOM 3438 C CA . LEU A 1 429 ? -26.677 2.775 52.003 1.00 73.56 429 LEU A CA 1
ATOM 3439 C C . LEU A 1 429 ? -26.847 2.412 53.483 1.00 73.56 429 LEU A C 1
ATOM 3441 O O . LEU A 1 429 ? -26.877 3.321 54.300 1.00 73.56 429 LEU A O 1
ATOM 3445 N N . LYS A 1 430 ? -26.887 1.128 53.856 1.00 78.75 430 LYS A N 1
ATOM 3446 C CA . LYS A 1 430 ? -27.001 0.630 55.241 1.00 78.75 430 LYS A CA 1
ATOM 3447 C C . LYS A 1 430 ? -25.718 0.887 56.034 1.00 78.75 430 LYS A C 1
ATOM 3449 O O . LYS A 1 430 ? -25.768 1.234 57.215 1.00 78.75 430 LYS A O 1
ATOM 3454 N N . LYS A 1 431 ? -24.559 0.765 55.381 1.00 74.50 431 LYS A N 1
ATOM 3455 C CA . LYS A 1 431 ? -23.255 1.151 55.935 1.00 74.50 431 LYS A CA 1
ATOM 3456 C C . LYS A 1 431 ? -23.187 2.662 56.169 1.00 74.50 431 LYS A C 1
ATOM 3458 O O . LYS A 1 431 ? -22.692 3.089 57.208 1.00 74.50 431 LYS A O 1
ATOM 3463 N N . TYR A 1 432 ? -23.734 3.460 55.253 1.00 66.69 432 TYR A N 1
ATOM 3464 C CA . TYR A 1 432 ? -23.786 4.917 55.379 1.00 66.69 432 TYR A CA 1
ATOM 3465 C C . TYR A 1 432 ? -24.897 5.410 56.314 1.00 66.69 432 TYR A C 1
ATOM 3467 O O . TYR A 1 432 ? -24.724 6.438 56.956 1.00 66.69 432 TYR A O 1
ATOM 3475 N N . SER A 1 433 ? -25.999 4.677 56.479 1.00 74.25 433 SER A N 1
ATOM 3476 C CA . SER A 1 433 ? -27.116 5.083 57.341 1.00 74.25 433 SER A CA 1
ATOM 3477 C C . SER A 1 433 ? -26.813 4.926 58.831 1.00 74.25 433 SER A C 1
ATOM 3479 O O . SER A 1 433 ? -27.467 5.563 59.650 1.00 74.25 433 SER A O 1
ATOM 3481 N N . LYS A 1 434 ? -25.856 4.060 59.191 1.00 73.50 434 LYS A N 1
ATOM 3482 C CA . LYS A 1 434 ? -25.388 3.865 60.575 1.00 73.50 434 LYS A CA 1
ATOM 3483 C C . LYS A 1 434 ? -24.195 4.748 60.940 1.00 73.50 434 LYS A C 1
ATOM 3485 O O . LYS A 1 434 ? -23.907 4.909 62.122 1.00 73.50 434 LYS A O 1
ATOM 3490 N N . ALA A 1 435 ? -23.496 5.292 59.947 1.00 72.75 435 ALA A N 1
ATOM 3491 C CA . ALA A 1 435 ? -22.403 6.218 60.179 1.00 72.75 435 ALA A CA 1
ATOM 3492 C C . ALA A 1 435 ? -22.974 7.559 60.651 1.00 72.75 435 ALA A C 1
ATOM 3494 O O . ALA A 1 435 ? -23.912 8.101 60.061 1.00 72.75 435 ALA A O 1
ATOM 3495 N N . SER A 1 436 ? -22.392 8.128 61.700 1.00 82.75 436 SER A N 1
ATOM 3496 C CA . SER A 1 436 ? -22.667 9.522 62.028 1.00 82.75 436 SER A CA 1
ATOM 3497 C C . SER A 1 436 ? -22.296 10.407 60.829 1.00 82.75 436 SER A C 1
ATOM 3499 O O . SER A 1 436 ? -21.382 10.098 60.059 1.00 82.75 436 SER A O 1
ATOM 3501 N N . ILE A 1 437 ? -22.971 11.549 60.673 1.00 77.38 437 ILE A N 1
ATOM 3502 C CA . ILE A 1 437 ? -22.635 12.543 59.631 1.00 77.38 437 ILE A CA 1
ATOM 3503 C C . ILE A 1 437 ? -21.128 12.885 59.649 1.00 77.38 437 ILE A C 1
ATOM 3505 O O . ILE A 1 437 ? -20.527 13.114 58.605 1.00 77.38 437 ILE A O 1
ATOM 3509 N N . GLU A 1 438 ? -20.506 12.853 60.831 1.00 77.69 438 GLU A N 1
ATOM 3510 C CA . GLU A 1 438 ? -19.070 13.073 61.037 1.00 77.69 438 GLU A CA 1
ATOM 3511 C C . GLU A 1 438 ? -18.183 11.967 60.447 1.00 77.69 438 GLU A C 1
ATOM 3513 O O . GLU A 1 438 ? -17.137 12.254 59.866 1.00 77.69 438 GLU A O 1
ATOM 3518 N N . GLU A 1 439 ? -18.579 10.703 60.575 1.00 81.25 439 GLU A N 1
ATOM 3519 C CA . GLU A 1 439 ? -17.847 9.569 60.000 1.00 81.25 439 GLU A CA 1
ATOM 3520 C C . GLU A 1 439 ? -17.997 9.515 58.480 1.00 81.25 439 GLU A C 1
ATOM 3522 O O . GLU A 1 439 ? -17.019 9.246 57.782 1.00 81.25 439 GLU A O 1
ATOM 3527 N N . MET A 1 440 ? -19.184 9.847 57.960 1.00 78.06 440 MET A N 1
ATOM 3528 C CA . MET A 1 440 ? -19.396 10.017 56.521 1.00 78.06 440 MET A CA 1
ATOM 3529 C C . MET A 1 440 ? -18.527 11.133 55.945 1.00 78.06 440 MET A C 1
ATOM 3531 O O . MET A 1 440 ? -17.879 10.924 54.922 1.00 78.06 440 MET A O 1
ATOM 3535 N N . ALA A 1 441 ? -18.468 12.291 56.610 1.00 79.31 441 ALA A N 1
ATOM 3536 C CA . ALA A 1 441 ? -17.616 13.398 56.184 1.00 79.31 441 ALA A CA 1
ATOM 3537 C C . ALA A 1 441 ? -16.134 12.990 56.161 1.00 79.31 441 ALA A C 1
ATOM 3539 O O . ALA A 1 441 ? -15.469 13.167 55.144 1.00 79.31 441 ALA A O 1
ATOM 3540 N N . LYS A 1 442 ? -15.639 12.336 57.223 1.00 84.88 442 LYS A N 1
ATOM 3541 C CA . LYS A 1 442 ? -14.256 11.827 57.278 1.00 84.88 442 LYS A CA 1
ATOM 3542 C C . LYS A 1 442 ? -13.954 10.807 56.181 1.00 84.88 442 LYS A C 1
ATOM 3544 O O . LYS A 1 442 ? -12.868 10.832 55.610 1.00 84.88 442 LYS A O 1
ATOM 3549 N N . PHE A 1 443 ? -14.886 9.902 55.887 1.00 80.69 443 PHE A N 1
ATOM 3550 C CA . PHE A 1 443 ? -14.714 8.916 54.821 1.00 80.69 443 PHE A CA 1
ATOM 3551 C C . PHE A 1 443 ? -14.661 9.579 53.439 1.00 80.69 443 PHE A C 1
ATOM 3553 O O . PHE A 1 443 ? -13.753 9.294 52.660 1.00 80.69 443 PHE A O 1
ATOM 3560 N N . LEU A 1 444 ? -15.589 10.501 53.161 1.00 83.62 444 LEU A N 1
ATOM 3561 C CA . LEU A 1 444 ? -15.613 11.265 51.914 1.00 83.62 444 LEU A CA 1
ATOM 3562 C C . LEU A 1 444 ? -14.351 12.115 51.744 1.00 83.62 444 LEU A C 1
ATOM 3564 O O . LEU A 1 444 ? -13.832 12.190 50.635 1.00 83.62 444 LEU A O 1
ATOM 3568 N N . ASP A 1 445 ? -13.818 12.697 52.820 1.00 86.31 445 ASP A N 1
ATOM 3569 C CA . ASP A 1 445 ? -12.544 13.421 52.785 1.00 86.31 445 ASP A CA 1
ATOM 3570 C C . ASP A 1 445 ? -11.378 12.493 52.410 1.00 86.31 445 ASP A C 1
ATOM 3572 O O . ASP A 1 445 ? -10.553 12.847 51.567 1.00 86.31 445 ASP A O 1
ATOM 3576 N N . VAL A 1 446 ? -11.325 11.276 52.964 1.00 87.19 446 VAL A N 1
ATOM 3577 C CA . VAL A 1 446 ? -10.297 10.277 52.615 1.00 87.19 446 VAL A CA 1
ATOM 3578 C C . VAL A 1 446 ? -10.423 9.816 51.160 1.00 87.19 446 VAL A C 1
ATOM 3580 O O . VAL A 1 446 ? -9.412 9.727 50.454 1.00 87.19 446 VAL A O 1
ATOM 3583 N N . GLU A 1 447 ? -11.638 9.542 50.676 1.00 84.88 447 GLU A N 1
ATOM 3584 C CA . GLU A 1 447 ? -11.863 9.200 49.267 1.00 84.88 447 GLU A CA 1
ATOM 3585 C C . GLU A 1 447 ? -11.518 10.367 48.339 1.00 84.88 447 GLU A C 1
ATOM 3587 O O . GLU A 1 447 ? -10.865 10.158 47.316 1.00 84.88 447 GLU A O 1
ATOM 3592 N N . LEU A 1 448 ? -11.878 11.600 48.706 1.00 86.25 448 LEU A N 1
ATOM 3593 C CA . LEU A 1 448 ? -11.527 12.800 47.951 1.00 86.25 448 LEU A CA 1
ATOM 3594 C C . LEU A 1 448 ? -10.014 12.983 47.862 1.00 86.25 448 LEU A C 1
ATOM 3596 O O . LEU A 1 448 ? -9.508 13.248 46.772 1.00 86.25 448 LEU A O 1
ATOM 3600 N N . GLU A 1 449 ? -9.277 12.816 48.960 1.00 91.00 449 GLU A N 1
ATOM 3601 C CA . GLU A 1 449 ? -7.812 12.880 48.944 1.00 91.00 449 GLU A CA 1
ATOM 3602 C C . GLU A 1 449 ? -7.199 11.747 48.108 1.00 91.00 449 GLU A C 1
ATOM 3604 O O . GLU A 1 449 ? -6.262 11.980 47.341 1.00 91.00 449 GLU A O 1
ATOM 3609 N N . THR A 1 450 ? -7.779 10.545 48.151 1.00 87.38 450 THR A N 1
ATOM 3610 C CA . THR A 1 450 ? -7.357 9.412 47.310 1.00 87.38 450 THR A CA 1
ATOM 3611 C C . THR A 1 450 ? -7.589 9.695 45.822 1.00 87.38 450 THR A C 1
ATOM 3613 O O . THR A 1 450 ? -6.709 9.455 44.988 1.00 87.38 450 THR A O 1
ATOM 3616 N N . ILE A 1 451 ? -8.748 10.257 45.468 1.00 85.00 451 ILE A N 1
ATOM 3617 C CA . ILE A 1 451 ? -9.083 10.654 44.097 1.00 85.00 451 ILE A CA 1
ATOM 3618 C C . ILE A 1 451 ? -8.157 11.778 43.628 1.00 85.00 451 ILE A C 1
ATOM 3620 O O . ILE A 1 451 ? -7.613 11.687 42.527 1.00 85.00 451 ILE A O 1
ATOM 3624 N N . LYS A 1 452 ? -7.913 12.805 44.453 1.00 91.88 452 LYS A N 1
ATOM 3625 C CA . LYS A 1 452 ? -6.970 13.890 44.138 1.00 91.88 452 LYS A CA 1
ATOM 3626 C C . LYS A 1 452 ? -5.564 13.352 43.892 1.00 91.88 452 LYS A C 1
ATOM 3628 O O . LYS A 1 452 ? -4.954 13.718 42.891 1.00 91.88 452 LYS A O 1
ATOM 3633 N N . ALA A 1 453 ? -5.071 12.450 44.743 1.00 90.50 453 ALA A N 1
ATOM 3634 C CA . ALA A 1 453 ? -3.771 11.812 44.552 1.00 90.50 453 ALA A CA 1
ATOM 3635 C C . ALA A 1 453 ? -3.716 11.028 43.229 1.00 90.50 453 ALA A C 1
ATOM 3637 O O . ALA A 1 453 ? -2.766 11.180 42.462 1.00 90.50 453 ALA A O 1
ATOM 3638 N N . SER A 1 454 ? -4.766 10.260 42.909 1.00 86.81 454 SER A N 1
ATOM 3639 C CA . SER A 1 454 ? -4.867 9.532 41.637 1.00 86.81 454 SER A CA 1
ATOM 3640 C C . SER A 1 454 ? -4.881 10.462 40.418 1.00 86.81 454 SER A C 1
ATOM 3642 O O . SER A 1 454 ? -4.238 10.159 39.411 1.00 86.81 454 SER A O 1
ATOM 3644 N N . ILE A 1 455 ? -5.579 11.600 40.501 1.00 86.81 455 ILE A N 1
ATOM 3645 C CA . ILE A 1 455 ? -5.600 12.623 39.446 1.00 86.81 455 ILE A CA 1
ATOM 3646 C C . ILE A 1 455 ? -4.198 13.200 39.242 1.00 86.81 455 ILE A C 1
ATOM 3648 O O . ILE A 1 455 ? -3.722 13.218 38.112 1.00 86.81 455 ILE A O 1
ATOM 3652 N N . VAL A 1 456 ? -3.498 13.575 40.318 1.00 93.00 456 VAL A N 1
ATOM 3653 C CA . VAL A 1 456 ? -2.127 14.110 40.237 1.00 93.00 456 VAL A CA 1
ATOM 3654 C C . VAL A 1 456 ? -1.174 13.111 39.575 1.00 93.00 456 VAL A C 1
ATOM 3656 O O . VAL A 1 456 ? -0.383 13.499 38.716 1.00 93.00 456 VAL A O 1
ATOM 3659 N N . THR A 1 457 ? -1.259 11.821 39.915 1.00 90.12 457 THR A N 1
ATOM 3660 C CA . THR A 1 457 ? -0.448 10.782 39.258 1.00 90.12 457 THR A CA 1
ATOM 3661 C C . THR A 1 457 ? -0.769 10.673 37.766 1.00 90.12 457 THR A C 1
ATOM 3663 O O . THR A 1 457 ? 0.147 10.631 36.946 1.00 90.12 457 THR A O 1
ATOM 3666 N N . LYS A 1 458 ? -2.053 10.686 37.385 1.00 89.00 458 LYS A N 1
ATOM 3667 C CA . LYS A 1 458 ? -2.458 10.645 35.970 1.00 89.00 458 LYS A CA 1
ATOM 3668 C C . LYS A 1 458 ? -2.012 11.885 35.196 1.00 89.00 458 LYS A C 1
ATOM 3670 O O . LYS A 1 458 ? -1.600 11.751 34.046 1.00 89.00 458 LYS A O 1
ATOM 3675 N N . ASP A 1 459 ? -2.046 13.061 35.814 1.00 89.62 459 ASP A N 1
ATOM 3676 C CA . ASP A 1 459 ? -1.568 14.303 35.203 1.00 89.62 459 ASP A CA 1
ATOM 3677 C C . ASP A 1 459 ? -0.052 14.262 34.968 1.00 89.62 459 ASP A C 1
ATOM 3679 O O . ASP A 1 459 ? 0.421 14.676 33.908 1.00 89.62 459 ASP A O 1
ATOM 3683 N N . GLN A 1 460 ? 0.717 13.694 35.904 1.00 92.31 460 GLN A N 1
ATOM 3684 C CA . GLN A 1 460 ? 2.158 13.470 35.735 1.00 92.31 460 GLN A CA 1
ATOM 3685 C C . GLN A 1 460 ? 2.459 12.470 34.609 1.00 92.31 460 GLN A C 1
ATOM 3687 O O . GLN A 1 460 ? 3.326 12.729 33.772 1.00 92.31 460 GLN A O 1
ATOM 3692 N N . GLU A 1 461 ? 1.728 11.353 34.541 1.00 88.44 461 GLU A N 1
ATOM 3693 C CA . GLU A 1 461 ? 1.855 10.376 33.451 1.00 88.44 461 GLU A CA 1
ATOM 3694 C C . GLU A 1 461 ? 1.498 10.985 32.089 1.00 88.44 461 GLU A C 1
ATOM 3696 O O . GLU A 1 461 ? 2.174 10.730 31.087 1.00 88.44 461 GLU A O 1
ATOM 3701 N N . LEU A 1 462 ? 0.448 11.809 32.036 1.00 89.00 462 LEU A N 1
ATOM 3702 C CA . LEU A 1 462 ? 0.034 12.500 30.820 1.00 89.00 462 LEU A CA 1
ATOM 3703 C C . LEU A 1 462 ? 1.085 13.528 30.386 1.00 89.00 462 LEU A C 1
ATOM 3705 O O . LEU A 1 462 ? 1.440 13.564 29.208 1.00 89.00 462 LEU A O 1
ATOM 3709 N N . ALA A 1 463 ? 1.628 14.312 31.320 1.00 92.25 463 ALA A N 1
ATOM 3710 C CA . ALA A 1 463 ? 2.697 15.269 31.045 1.00 92.25 463 ALA A CA 1
ATOM 3711 C C . ALA A 1 463 ? 3.956 14.579 30.492 1.00 92.25 463 ALA A C 1
ATOM 3713 O O . ALA A 1 463 ? 4.525 15.047 29.504 1.00 92.25 463 ALA A O 1
ATOM 3714 N N . ALA A 1 464 ? 4.345 13.430 31.058 1.00 92.88 464 ALA A N 1
ATOM 3715 C CA . ALA A 1 464 ? 5.464 12.632 30.558 1.00 92.88 464 ALA A CA 1
ATOM 3716 C C . ALA A 1 464 ? 5.222 12.130 29.121 1.00 92.88 464 ALA A C 1
ATOM 3718 O O . ALA A 1 464 ? 6.101 12.250 28.267 1.00 92.88 464 ALA A O 1
ATOM 3719 N N . LYS A 1 465 ? 4.011 11.642 28.816 1.00 90.31 465 LYS A N 1
ATOM 3720 C CA . LYS A 1 465 ? 3.638 11.228 27.450 1.00 90.31 465 LYS A CA 1
ATOM 3721 C C . LYS A 1 465 ? 3.637 12.396 26.462 1.00 90.31 465 LYS A C 1
ATOM 3723 O O . LYS A 1 465 ? 4.079 12.231 25.329 1.00 90.31 465 LYS A O 1
ATOM 3728 N N . VAL A 1 466 ? 3.174 13.578 26.872 1.00 90.38 466 VAL A N 1
ATOM 3729 C CA . VAL A 1 466 ? 3.212 14.791 26.034 1.00 90.38 466 VAL A CA 1
ATOM 3730 C C . VAL A 1 466 ? 4.655 15.204 25.735 1.00 90.38 466 VAL A C 1
ATOM 3732 O O . VAL A 1 466 ? 4.963 15.561 24.596 1.00 90.38 466 VAL A O 1
ATOM 3735 N N . GLN A 1 467 ? 5.555 15.106 26.715 1.00 93.12 467 GLN A N 1
ATOM 3736 C CA . GLN A 1 467 ? 6.978 15.370 26.506 1.00 93.12 467 GLN A CA 1
ATOM 3737 C C . GLN A 1 467 ? 7.603 14.362 25.528 1.00 93.12 467 GLN A C 1
ATOM 3739 O O . GLN A 1 467 ? 8.322 14.771 24.621 1.00 93.12 467 GLN A O 1
ATOM 3744 N N . GLU A 1 468 ? 7.281 13.070 25.650 1.00 92.25 468 GLU A N 1
ATOM 3745 C CA . GLU A 1 468 ? 7.747 12.030 24.721 1.00 92.25 468 GLU A CA 1
ATOM 3746 C C . GLU A 1 468 ? 7.269 12.282 23.280 1.00 92.25 468 GLU A C 1
ATOM 3748 O O . GLU A 1 468 ? 8.057 12.186 22.337 1.00 92.25 468 GLU A O 1
ATOM 3753 N N . ILE A 1 469 ? 5.993 12.648 23.105 1.00 88.06 469 ILE A N 1
ATOM 3754 C CA . ILE A 1 469 ? 5.424 13.002 21.795 1.00 88.06 469 ILE A CA 1
ATOM 3755 C C . ILE A 1 469 ? 6.143 14.222 21.211 1.00 88.06 469 ILE A C 1
ATOM 3757 O O . ILE A 1 469 ? 6.530 14.201 20.047 1.00 88.06 469 ILE A O 1
ATOM 3761 N N . THR A 1 470 ? 6.391 15.247 22.028 1.00 89.44 470 THR A N 1
ATOM 3762 C CA . THR A 1 470 ? 7.076 16.470 21.586 1.00 89.44 470 THR A CA 1
ATOM 3763 C C . THR A 1 470 ? 8.498 16.171 21.096 1.00 89.44 470 THR A C 1
ATOM 3765 O O . THR A 1 470 ? 8.905 16.678 20.052 1.00 89.44 470 THR A O 1
ATOM 3768 N N . THR A 1 471 ? 9.243 15.305 21.793 1.00 92.56 471 THR A N 1
ATOM 3769 C CA . THR A 1 471 ? 10.579 14.865 21.352 1.00 92.56 471 THR A CA 1
ATOM 3770 C C . THR A 1 471 ? 10.507 14.125 20.014 1.00 92.56 471 THR A C 1
ATOM 3772 O O . THR A 1 471 ? 11.246 14.456 19.085 1.00 92.56 471 THR A O 1
ATOM 3775 N N . LYS A 1 472 ? 9.562 13.188 19.861 1.00 92.56 472 LYS A N 1
ATOM 3776 C CA . LYS A 1 472 ? 9.356 12.453 18.601 1.00 92.56 472 LYS A CA 1
ATOM 3777 C C . LYS A 1 472 ? 8.980 13.372 17.435 1.00 92.56 472 LYS A C 1
ATOM 3779 O O . LYS A 1 472 ? 9.458 13.167 16.321 1.00 92.56 472 LYS A O 1
ATOM 3784 N N . ASP A 1 473 ? 8.186 14.412 17.678 1.00 88.50 473 ASP A N 1
ATOM 3785 C CA . ASP A 1 473 ? 7.835 15.403 16.655 1.00 88.50 473 ASP A CA 1
ATOM 3786 C C . ASP A 1 473 ? 9.057 16.219 16.200 1.00 88.50 473 ASP A C 1
ATOM 3788 O O . ASP A 1 473 ? 9.204 16.501 15.007 1.00 88.50 473 ASP A O 1
ATOM 3792 N N . THR A 1 474 ? 9.978 16.553 17.114 1.00 92.12 474 THR A N 1
ATOM 3793 C CA . THR A 1 474 ? 11.234 17.237 16.752 1.00 92.12 474 THR A CA 1
ATOM 3794 C C . THR A 1 474 ? 12.193 16.349 15.955 1.00 92.12 474 THR A C 1
ATOM 3796 O O . THR A 1 474 ? 12.797 16.811 14.981 1.00 92.12 474 THR A O 1
ATOM 3799 N N . GLU A 1 475 ? 12.288 15.062 16.296 1.00 91.69 475 GLU A N 1
ATOM 3800 C CA . GLU A 1 475 ? 13.055 14.076 15.523 1.00 91.69 475 GLU A CA 1
ATOM 3801 C C . GLU A 1 475 ? 12.469 13.911 14.114 1.00 91.69 475 GLU A C 1
ATOM 3803 O O . GLU A 1 475 ? 13.196 13.950 13.120 1.00 91.69 475 GLU A O 1
ATOM 3808 N N . LEU A 1 476 ? 11.139 13.821 14.005 1.00 88.44 476 LEU A N 1
ATOM 3809 C CA . LEU A 1 476 ? 10.449 13.712 12.722 1.00 88.44 476 LEU A CA 1
ATOM 3810 C C . LEU A 1 476 ? 10.652 14.955 11.844 1.00 88.44 476 LEU A C 1
ATOM 3812 O O . LEU A 1 476 ? 10.822 14.827 10.630 1.00 88.44 476 LEU A O 1
ATOM 3816 N N . ALA A 1 477 ? 10.644 16.152 12.434 1.00 90.06 477 ALA A N 1
ATOM 3817 C CA . ALA A 1 477 ? 10.939 17.389 11.714 1.00 90.06 477 ALA A CA 1
ATOM 3818 C C . ALA A 1 477 ? 12.373 17.389 11.156 1.00 90.06 477 ALA A C 1
ATOM 3820 O O . ALA A 1 477 ? 12.576 17.741 9.995 1.00 90.06 477 ALA A O 1
ATOM 3821 N N . THR A 1 478 ? 13.343 16.918 11.945 1.00 91.69 478 THR A N 1
ATOM 3822 C CA . THR A 1 478 ? 14.751 16.810 11.528 1.00 91.69 478 THR A CA 1
ATOM 3823 C C . THR A 1 478 ? 14.901 15.833 10.358 1.00 91.69 478 THR A C 1
ATOM 3825 O O . THR A 1 478 ? 15.437 16.198 9.311 1.00 91.69 478 THR A O 1
ATOM 3828 N N . LEU A 1 479 ? 14.304 14.641 10.459 1.00 90.50 479 LEU A N 1
ATOM 3829 C CA . LEU A 1 479 ? 14.318 13.639 9.386 1.00 90.50 479 LEU A CA 1
ATOM 3830 C C . LEU A 1 479 ? 13.669 14.137 8.085 1.00 90.50 479 LEU A C 1
ATOM 3832 O O . LEU A 1 479 ? 14.121 13.784 6.994 1.00 90.50 479 LEU A O 1
ATOM 3836 N N . LYS A 1 480 ? 12.626 14.975 8.164 1.00 89.56 480 LYS A N 1
ATOM 3837 C CA . LYS A 1 480 ? 12.028 15.602 6.972 1.00 89.56 480 LYS A CA 1
ATOM 3838 C C . LYS A 1 480 ? 13.010 16.544 6.275 1.00 89.56 480 LYS A C 1
ATOM 3840 O O . LYS A 1 480 ? 13.156 16.451 5.059 1.00 89.56 480 LYS A O 1
ATOM 3845 N N . THR A 1 481 ? 13.722 17.381 7.032 1.00 92.25 481 THR A N 1
ATOM 3846 C CA . THR A 1 481 ? 14.727 18.294 6.458 1.00 92.25 481 THR A CA 1
ATOM 3847 C C . THR A 1 481 ? 15.921 17.551 5.847 1.00 92.25 481 THR A C 1
ATOM 3849 O O . THR A 1 481 ? 16.403 17.923 4.774 1.00 92.25 481 THR A O 1
ATOM 3852 N N . GLU A 1 482 ? 16.361 16.450 6.464 1.00 92.75 482 GLU A N 1
ATOM 3853 C CA . GLU A 1 482 ? 17.407 15.584 5.904 1.00 92.75 482 GLU A CA 1
ATOM 3854 C C . GLU A 1 482 ? 16.945 14.917 4.603 1.00 92.75 482 GLU A C 1
ATOM 3856 O O . GLU A 1 482 ? 17.674 14.923 3.609 1.00 92.75 482 GLU A O 1
ATOM 3861 N N . LYS A 1 483 ? 15.706 14.406 4.565 1.00 94.19 483 LYS A N 1
ATOM 3862 C CA . LYS A 1 483 ? 15.115 13.814 3.358 1.00 94.19 483 LYS A CA 1
ATOM 3863 C C . LYS A 1 483 ? 15.045 14.816 2.203 1.00 94.19 483 LYS A C 1
ATOM 3865 O O . LYS A 1 483 ? 15.412 14.464 1.085 1.00 94.19 483 LYS A O 1
ATOM 3870 N N . GLU A 1 484 ? 14.590 16.042 2.453 1.00 91.81 484 GLU A N 1
ATOM 3871 C CA . GLU A 1 484 ? 14.538 17.104 1.434 1.00 91.81 484 GLU A CA 1
ATOM 3872 C C . GLU A 1 484 ? 15.934 17.450 0.901 1.00 91.81 484 GLU A C 1
ATOM 3874 O O . GLU A 1 484 ? 16.123 17.582 -0.309 1.00 91.81 484 GLU A O 1
ATOM 3879 N N . THR A 1 485 ? 16.932 17.510 1.786 1.00 93.00 485 THR A N 1
ATOM 3880 C CA . THR A 1 485 ? 18.329 17.751 1.397 1.00 93.00 485 THR A CA 1
ATOM 3881 C C . THR A 1 485 ? 18.857 16.637 0.490 1.00 93.00 485 THR A C 1
ATOM 3883 O O . THR A 1 485 ? 19.434 16.919 -0.559 1.00 93.00 485 THR A O 1
ATOM 3886 N N . ILE A 1 486 ? 18.602 15.370 0.837 1.00 92.19 486 ILE A N 1
ATOM 3887 C CA . ILE A 1 486 ? 19.002 14.211 0.023 1.00 92.19 486 ILE A CA 1
ATOM 3888 C C . ILE A 1 486 ? 18.315 14.232 -1.348 1.00 92.19 486 ILE A C 1
ATOM 3890 O O . ILE A 1 486 ? 18.968 13.973 -2.359 1.00 92.19 486 ILE A O 1
ATOM 3894 N N . LEU A 1 487 ? 17.018 14.555 -1.407 1.00 88.81 487 LEU A N 1
ATOM 3895 C CA . LEU A 1 487 ? 16.283 14.643 -2.673 1.00 88.81 487 LEU A CA 1
ATOM 3896 C C . LEU A 1 487 ? 16.884 15.701 -3.600 1.00 88.81 487 LEU A C 1
ATOM 3898 O O . LEU A 1 487 ? 17.116 15.412 -4.774 1.00 88.81 487 LEU A O 1
ATOM 3902 N N . LYS A 1 488 ? 17.231 16.872 -3.058 1.00 94.50 488 LYS A N 1
ATOM 3903 C CA . LYS A 1 488 ? 17.905 17.926 -3.819 1.00 94.50 488 LYS A CA 1
ATOM 3904 C C . LYS A 1 488 ? 19.262 17.461 -4.363 1.00 94.50 488 LYS A C 1
ATOM 3906 O O . LYS A 1 488 ? 19.547 17.657 -5.541 1.00 94.50 488 LYS A O 1
ATOM 3911 N N . THR A 1 489 ? 20.071 16.771 -3.555 1.00 92.06 489 THR A N 1
ATOM 3912 C CA . THR A 1 489 ? 21.361 16.210 -4.003 1.00 92.06 489 THR A CA 1
ATOM 3913 C C . THR A 1 489 ? 21.198 15.142 -5.091 1.00 92.06 489 THR A C 1
ATOM 3915 O O . THR A 1 489 ? 22.010 15.066 -6.017 1.00 92.06 489 THR A O 1
ATOM 3918 N N . ILE A 1 490 ? 20.150 14.314 -5.017 1.00 91.31 490 ILE A N 1
ATOM 3919 C CA . ILE A 1 490 ? 19.836 13.325 -6.060 1.00 91.31 490 ILE A CA 1
ATOM 3920 C C . ILE A 1 490 ? 19.478 14.025 -7.374 1.00 91.31 490 ILE A C 1
ATOM 3922 O O . ILE A 1 490 ? 19.914 13.589 -8.439 1.00 91.31 490 ILE A O 1
ATOM 3926 N N . GLU A 1 491 ? 18.697 15.099 -7.317 1.00 91.62 491 GLU A N 1
ATOM 3927 C CA . GLU A 1 491 ? 18.272 15.854 -8.495 1.00 91.62 491 GLU A CA 1
ATOM 3928 C C . GLU A 1 491 ? 19.447 16.583 -9.165 1.00 91.62 491 GLU A C 1
ATOM 3930 O O . GLU A 1 491 ? 19.636 16.468 -10.378 1.00 91.62 491 GLU A O 1
ATOM 3935 N N . GLU A 1 492 ? 20.322 17.204 -8.368 1.00 94.50 492 GLU A N 1
ATOM 3936 C CA . GLU A 1 492 ? 21.596 17.767 -8.835 1.00 94.50 492 GLU A CA 1
ATOM 3937 C C . GLU A 1 492 ? 22.483 16.688 -9.488 1.00 94.50 492 GLU A C 1
ATOM 3939 O O . GLU A 1 492 ? 23.028 16.894 -10.575 1.00 94.50 492 GLU A O 1
ATOM 3944 N N . SER A 1 493 ? 22.569 15.497 -8.885 1.00 93.62 493 SER A N 1
ATOM 3945 C CA . SER A 1 493 ? 23.342 14.373 -9.434 1.00 93.62 493 SER A CA 1
ATOM 3946 C C . SER A 1 493 ? 22.768 13.854 -10.759 1.00 93.62 493 SER A C 1
ATOM 3948 O O . SER A 1 493 ? 23.527 13.533 -11.674 1.00 93.62 493 SER A O 1
ATOM 3950 N N . LYS A 1 494 ? 21.436 13.801 -10.906 1.00 93.00 494 LYS A N 1
ATOM 3951 C CA . LYS A 1 494 ? 20.777 13.425 -12.171 1.00 93.00 494 LYS A CA 1
ATOM 3952 C C . LYS A 1 494 ? 21.115 14.406 -13.290 1.00 93.00 494 LYS A C 1
ATOM 3954 O O . LYS A 1 494 ? 21.422 13.970 -14.398 1.00 93.00 494 LYS A O 1
ATOM 3959 N N . LEU A 1 495 ? 21.109 15.706 -12.996 1.00 94.38 495 LEU A N 1
ATOM 3960 C CA . LEU A 1 495 ? 21.450 16.739 -13.973 1.00 94.38 495 LEU A CA 1
ATOM 3961 C C . LEU A 1 495 ? 22.909 16.617 -14.442 1.00 94.38 495 LEU A C 1
ATOM 3963 O O . LEU A 1 495 ? 23.185 16.728 -15.636 1.00 94.38 495 LEU A O 1
ATOM 3967 N N . ILE A 1 496 ? 23.839 16.327 -13.524 1.00 93.94 496 ILE A N 1
ATOM 3968 C CA . ILE A 1 496 ? 25.252 16.080 -13.859 1.00 93.94 496 ILE A CA 1
ATOM 3969 C C . ILE A 1 496 ? 25.397 14.871 -14.795 1.00 93.94 496 ILE A C 1
ATOM 3971 O O . ILE A 1 496 ? 26.145 14.937 -15.775 1.00 93.94 496 ILE A O 1
ATOM 3975 N N . VAL A 1 497 ? 24.675 13.777 -14.525 1.00 93.31 497 VAL A N 1
ATOM 3976 C CA . VAL A 1 497 ? 24.716 12.563 -15.358 1.00 93.31 497 VAL A CA 1
ATOM 3977 C C . VAL A 1 497 ? 24.158 12.827 -16.756 1.00 93.31 497 VAL A C 1
ATOM 3979 O O . VAL A 1 497 ? 24.769 12.404 -17.738 1.00 93.31 497 VAL A O 1
ATOM 3982 N N . GLU A 1 498 ? 23.043 13.552 -16.870 1.00 94.56 498 GLU A N 1
ATOM 3983 C CA . GLU A 1 498 ? 22.445 13.872 -18.171 1.00 94.56 498 GLU A CA 1
ATOM 3984 C C . GLU A 1 498 ? 23.360 14.783 -19.003 1.00 94.56 498 GLU A C 1
ATOM 3986 O O . GLU A 1 498 ? 23.620 14.498 -20.173 1.00 94.56 498 GLU A O 1
ATOM 3991 N N . ASN A 1 499 ? 23.956 15.808 -18.386 1.00 93.31 499 ASN A N 1
ATOM 3992 C CA . ASN A 1 499 ? 24.947 16.657 -19.054 1.00 93.31 499 ASN A CA 1
ATOM 3993 C C . ASN A 1 499 ? 26.171 15.853 -19.526 1.00 93.31 499 ASN A C 1
ATOM 3995 O O . ASN A 1 499 ? 26.593 15.991 -20.675 1.00 93.31 499 ASN A O 1
ATOM 3999 N N . SER A 1 500 ? 26.690 14.949 -18.687 1.00 95.00 500 SER A N 1
ATOM 4000 C CA . SER A 1 500 ? 27.815 14.072 -19.051 1.00 95.00 500 SER A CA 1
ATOM 4001 C C . SER A 1 500 ? 27.470 13.142 -20.223 1.00 95.00 500 SER A C 1
ATOM 4003 O O . SER A 1 500 ? 28.313 12.856 -21.072 1.00 95.00 500 SER A O 1
ATOM 4005 N N . LYS A 1 501 ? 26.218 12.675 -20.312 1.00 94.25 501 LYS A N 1
ATOM 4006 C CA . LYS A 1 501 ? 25.738 11.842 -21.424 1.00 94.25 501 LYS A CA 1
ATOM 4007 C C . LYS A 1 501 ? 25.690 12.628 -22.736 1.00 94.25 501 LYS A C 1
ATOM 4009 O O . LYS A 1 501 ? 26.111 12.110 -23.768 1.00 94.25 501 LYS A O 1
ATOM 4014 N N . ILE A 1 502 ? 25.227 13.877 -22.691 1.00 94.38 502 ILE A N 1
ATOM 4015 C CA . ILE A 1 502 ? 25.222 14.779 -23.851 1.00 94.38 502 ILE A CA 1
ATOM 4016 C C . ILE A 1 502 ? 26.655 15.042 -24.335 1.00 94.38 502 ILE A C 1
ATOM 4018 O O . ILE A 1 502 ? 26.916 14.985 -25.537 1.00 94.38 502 ILE A O 1
ATOM 4022 N N . GLU A 1 503 ? 27.594 15.304 -23.422 1.00 96.38 503 GLU A N 1
ATOM 4023 C CA . GLU A 1 503 ? 29.011 15.483 -23.768 1.00 96.38 503 GLU A CA 1
ATOM 4024 C C . GLU A 1 503 ? 29.620 14.219 -24.384 1.00 96.38 503 GLU A C 1
ATOM 4026 O O . GLU A 1 503 ? 30.310 14.303 -25.400 1.00 96.38 503 GLU A O 1
ATOM 4031 N N . LEU A 1 504 ? 29.305 13.039 -23.843 1.00 95.12 504 LEU A N 1
ATOM 4032 C CA . LEU A 1 504 ? 29.777 11.766 -24.386 1.00 95.12 504 LEU A CA 1
ATOM 4033 C C . LEU A 1 504 ? 29.299 11.535 -25.829 1.00 95.12 504 LEU A C 1
ATOM 4035 O O . LEU A 1 504 ? 30.079 11.080 -26.665 1.00 95.12 504 LEU A O 1
ATOM 4039 N N . GLU A 1 505 ? 28.041 11.851 -26.141 1.00 95.12 505 GLU A N 1
ATOM 4040 C CA . GLU A 1 505 ? 27.513 11.724 -27.506 1.00 95.12 505 GLU A CA 1
ATOM 4041 C C . GLU A 1 505 ? 28.164 12.720 -28.479 1.00 95.12 505 GLU A C 1
ATOM 4043 O O . GLU A 1 505 ? 28.463 12.353 -29.617 1.00 95.12 505 GLU A O 1
ATOM 4048 N N . LYS A 1 506 ? 28.488 13.942 -28.028 1.00 96.94 506 LYS A N 1
ATOM 4049 C CA . LYS A 1 506 ? 29.279 14.896 -28.829 1.00 96.94 506 LYS A CA 1
ATOM 4050 C C . LYS A 1 506 ? 30.669 14.347 -29.145 1.00 96.94 506 LYS A C 1
ATOM 4052 O O . LYS A 1 506 ? 31.063 14.331 -30.308 1.00 96.94 506 LYS A O 1
ATOM 4057 N N . VAL A 1 507 ? 31.373 13.823 -28.140 1.00 96.81 507 VAL A N 1
ATOM 4058 C CA . VAL A 1 507 ? 32.709 13.230 -28.323 1.00 96.81 507 VAL A CA 1
ATOM 4059 C C . VAL A 1 507 ? 32.658 12.027 -29.269 1.00 96.81 507 VAL A C 1
ATOM 4061 O O . VAL A 1 507 ? 33.531 11.878 -30.122 1.00 96.81 507 VAL A O 1
ATOM 4064 N N . LYS A 1 508 ? 31.625 11.177 -29.182 1.00 96.38 508 LYS A N 1
ATOM 4065 C CA . LYS A 1 508 ? 31.435 10.066 -30.133 1.00 96.38 508 LYS A CA 1
ATOM 4066 C C . LYS A 1 508 ? 31.230 10.557 -31.565 1.00 96.38 508 LYS A C 1
ATOM 4068 O O . LYS A 1 508 ? 31.794 9.967 -32.485 1.00 96.38 508 LYS A O 1
ATOM 4073 N N . ALA A 1 509 ? 30.444 11.616 -31.757 1.00 95.69 509 ALA A N 1
ATOM 4074 C CA . ALA A 1 509 ? 30.223 12.202 -33.074 1.00 95.69 509 ALA A CA 1
ATOM 4075 C C . ALA A 1 509 ? 31.522 12.783 -33.659 1.00 95.69 509 ALA A C 1
ATOM 4077 O O . ALA A 1 509 ? 31.855 12.499 -34.809 1.00 95.69 509 ALA A O 1
ATOM 4078 N N . GLU A 1 510 ? 32.298 13.519 -32.860 1.00 96.94 510 GLU A N 1
ATOM 4079 C CA . GLU A 1 510 ? 33.612 14.042 -33.261 1.00 96.94 510 GLU A CA 1
ATOM 4080 C C . GLU A 1 510 ? 34.597 12.916 -33.612 1.00 96.94 510 GLU A C 1
ATOM 4082 O O . GLU A 1 510 ? 35.281 12.978 -34.636 1.00 96.94 510 GLU A O 1
ATOM 4087 N N . LEU A 1 511 ? 34.623 11.841 -32.816 1.00 95.25 511 LEU A N 1
ATOM 4088 C CA . LEU A 1 511 ? 35.453 10.664 -33.079 1.00 95.25 511 LEU A CA 1
ATOM 4089 C C . LEU A 1 511 ? 35.085 9.994 -34.412 1.00 95.25 511 LEU A C 1
ATOM 4091 O O . LEU A 1 511 ? 35.976 9.590 -35.160 1.00 95.25 511 LEU A O 1
ATOM 4095 N N . ALA A 1 512 ? 33.792 9.882 -34.724 1.00 95.94 512 ALA A N 1
ATOM 4096 C CA . ALA A 1 512 ? 33.323 9.294 -35.977 1.00 95.94 512 ALA A CA 1
ATOM 4097 C C . ALA A 1 512 ? 33.757 10.125 -37.197 1.00 95.94 512 ALA A C 1
ATOM 4099 O O . ALA A 1 512 ? 34.208 9.561 -38.196 1.00 95.94 512 ALA A O 1
ATOM 4100 N N . VAL A 1 513 ? 33.693 11.459 -37.101 1.00 96.19 513 VAL A N 1
ATOM 4101 C CA . VAL A 1 513 ? 34.204 12.366 -38.144 1.00 96.19 513 VAL A CA 1
ATOM 4102 C C . VAL A 1 513 ? 35.710 12.178 -38.327 1.00 96.19 513 VAL A C 1
ATOM 4104 O O . VAL A 1 513 ? 36.172 11.982 -39.451 1.00 96.19 513 VAL A O 1
ATOM 4107 N N . PHE A 1 514 ? 36.472 12.147 -37.231 1.00 95.88 514 PHE A N 1
ATOM 4108 C CA . PHE A 1 514 ? 37.921 11.944 -37.280 1.00 95.88 514 PHE A CA 1
ATOM 4109 C C . PHE A 1 514 ? 38.307 10.596 -37.911 1.00 95.88 514 PHE A C 1
ATOM 4111 O O . PHE A 1 514 ? 39.245 10.520 -38.707 1.00 95.88 514 PHE A O 1
ATOM 4118 N N . GLN A 1 515 ? 37.576 9.523 -37.593 1.00 95.81 515 GLN A N 1
ATOM 4119 C CA . GLN A 1 515 ? 37.787 8.207 -38.200 1.00 95.81 515 GLN A CA 1
ATOM 4120 C C . GLN A 1 515 ? 37.518 8.229 -39.708 1.00 95.81 515 GLN A C 1
ATOM 4122 O O . GLN A 1 515 ? 38.353 7.751 -40.474 1.00 95.81 515 GLN A O 1
ATOM 4127 N N . ALA A 1 516 ? 36.417 8.848 -40.143 1.00 95.38 516 ALA A N 1
ATOM 4128 C CA . ALA A 1 516 ? 36.093 8.979 -41.562 1.00 95.38 516 ALA A CA 1
ATOM 4129 C C . ALA A 1 516 ? 37.156 9.785 -42.333 1.00 95.38 516 ALA A C 1
ATOM 4131 O O . ALA A 1 516 ? 37.553 9.398 -43.434 1.00 95.38 516 ALA A O 1
ATOM 4132 N N . GLU A 1 517 ? 37.666 10.877 -41.754 1.00 96.56 517 GLU A N 1
ATOM 4133 C CA . GLU A 1 517 ? 38.754 11.663 -42.348 1.00 96.56 517 GLU A CA 1
ATOM 4134 C C . GLU A 1 517 ? 40.062 10.873 -42.446 1.00 96.56 517 GLU A C 1
ATOM 4136 O O . GLU A 1 517 ? 40.750 10.934 -43.469 1.00 96.56 517 GLU A O 1
ATOM 4141 N N . ARG A 1 518 ? 40.407 10.116 -41.398 1.00 96.25 518 ARG A N 1
ATOM 4142 C CA . ARG A 1 518 ? 41.599 9.263 -41.388 1.00 96.25 518 ARG A CA 1
ATOM 4143 C C . ARG A 1 518 ? 41.514 8.184 -42.463 1.00 96.25 518 ARG A C 1
ATOM 4145 O O . ARG A 1 518 ? 42.478 7.988 -43.199 1.00 96.25 518 ARG A O 1
ATOM 4152 N N . ASP A 1 519 ? 40.375 7.509 -42.570 1.00 95.00 519 ASP A N 1
ATOM 4153 C CA . ASP A 1 519 ? 40.181 6.429 -43.536 1.00 95.00 519 ASP A CA 1
ATOM 4154 C C . ASP A 1 519 ? 40.173 6.969 -44.976 1.00 95.00 519 ASP A C 1
ATOM 4156 O O . ASP A 1 519 ? 40.750 6.355 -45.875 1.00 95.00 519 ASP A O 1
ATOM 4160 N N . LYS A 1 520 ? 39.614 8.169 -45.192 1.00 96.19 520 LYS A N 1
ATOM 4161 C CA . LYS A 1 520 ? 39.716 8.887 -46.468 1.00 96.19 520 LYS A CA 1
ATOM 4162 C C . LYS A 1 520 ? 41.174 9.167 -46.846 1.00 96.19 520 LYS A C 1
ATOM 4164 O O . LYS A 1 520 ? 41.580 8.795 -47.945 1.00 96.19 520 LYS A O 1
ATOM 4169 N N . LYS A 1 521 ? 41.968 9.757 -45.942 1.00 96.12 521 LYS A N 1
ATOM 4170 C CA . LYS A 1 521 ? 43.401 10.030 -46.179 1.00 96.12 521 LYS A CA 1
ATOM 4171 C C . LYS A 1 521 ? 44.185 8.754 -46.477 1.00 96.12 521 LYS A C 1
ATOM 4173 O O . LYS A 1 521 ? 44.955 8.720 -47.428 1.00 96.12 521 LYS A O 1
ATOM 4178 N N . LEU A 1 522 ? 43.938 7.685 -45.719 1.00 95.50 522 LEU A N 1
ATOM 4179 C CA . LEU A 1 522 ? 44.593 6.394 -45.934 1.00 95.50 522 LEU A CA 1
ATOM 4180 C C . LEU A 1 522 ? 44.279 5.816 -47.324 1.00 95.50 522 LEU A C 1
ATOM 4182 O O . LEU A 1 522 ? 45.153 5.242 -47.969 1.00 95.50 522 LEU A O 1
ATOM 4186 N N . ASN A 1 523 ? 43.041 5.961 -47.799 1.00 94.19 523 ASN A N 1
ATOM 4187 C CA . ASN A 1 523 ? 42.652 5.508 -49.135 1.00 94.19 523 ASN A CA 1
ATOM 4188 C C . ASN A 1 523 ? 43.272 6.368 -50.246 1.00 94.19 523 ASN A C 1
ATOM 4190 O O . ASN A 1 523 ? 43.701 5.822 -51.262 1.00 94.19 523 ASN A O 1
ATOM 4194 N N . GLU A 1 524 ? 43.370 7.685 -50.047 1.00 95.19 524 GLU A N 1
ATOM 4195 C CA . GLU A 1 524 ? 44.074 8.593 -50.962 1.00 95.19 524 GLU A CA 1
ATOM 4196 C C . GLU A 1 524 ? 45.570 8.238 -51.057 1.00 95.19 524 GLU A C 1
ATOM 4198 O O . GLU A 1 524 ? 46.098 8.088 -52.160 1.00 95.19 524 GLU A O 1
ATOM 4203 N N . GLU A 1 525 ? 46.239 8.003 -49.923 1.00 95.69 525 GLU A N 1
ATOM 4204 C CA . GLU A 1 525 ? 47.642 7.563 -49.868 1.00 95.69 525 GLU A CA 1
ATOM 4205 C C . GLU A 1 525 ? 47.850 6.208 -50.558 1.00 95.69 525 GLU A C 1
ATOM 4207 O O . GLU A 1 525 ? 48.769 6.054 -51.369 1.00 95.69 525 GLU A O 1
ATOM 4212 N N . LYS A 1 526 ? 46.966 5.233 -50.304 1.00 95.62 526 LYS A N 1
ATOM 4213 C CA . LYS A 1 526 ? 46.994 3.927 -50.983 1.00 95.62 526 LYS A CA 1
ATOM 4214 C C . LYS A 1 526 ? 46.842 4.070 -52.493 1.00 95.62 526 LYS A C 1
ATOM 4216 O O . LYS A 1 526 ? 47.588 3.430 -53.229 1.00 95.62 526 LYS A O 1
ATOM 4221 N N . ALA A 1 527 ? 45.920 4.908 -52.964 1.00 95.69 527 ALA A N 1
ATOM 4222 C CA . ALA A 1 527 ? 45.704 5.123 -54.392 1.00 95.69 527 ALA A CA 1
ATOM 4223 C C . ALA A 1 527 ? 46.943 5.731 -55.075 1.00 95.69 527 ALA A C 1
ATOM 4225 O O . ALA A 1 527 ? 47.330 5.289 -56.159 1.00 95.69 527 ALA A O 1
ATOM 4226 N N . VAL A 1 528 ? 47.605 6.696 -54.424 1.00 96.88 528 VAL A N 1
ATOM 4227 C CA . VAL A 1 528 ? 48.873 7.277 -54.902 1.00 96.88 528 VAL A CA 1
ATOM 4228 C C . VAL A 1 528 ? 49.970 6.211 -54.973 1.00 96.88 528 VAL A C 1
ATOM 4230 O O . VAL A 1 528 ? 50.664 6.105 -55.986 1.00 96.88 528 VAL A O 1
ATOM 4233 N N . PHE A 1 529 ? 50.097 5.384 -53.935 1.00 95.31 529 PHE A N 1
ATOM 4234 C CA . PHE A 1 529 ? 51.096 4.319 -53.870 1.00 95.31 529 PHE A CA 1
ATOM 4235 C C . PHE A 1 529 ? 50.872 3.227 -54.929 1.00 95.31 529 PHE A C 1
ATOM 4237 O O . PHE A 1 529 ? 51.808 2.842 -55.631 1.00 95.31 529 PHE A O 1
ATOM 4244 N N . ILE A 1 530 ? 49.624 2.780 -55.112 1.00 96.31 530 ILE A N 1
ATOM 4245 C CA . ILE A 1 530 ? 49.242 1.820 -56.159 1.00 96.31 530 ILE A CA 1
ATOM 4246 C C . ILE A 1 530 ? 49.588 2.374 -57.538 1.00 96.31 530 ILE A C 1
ATOM 4248 O O . ILE A 1 530 ? 50.184 1.664 -58.345 1.00 96.31 530 ILE A O 1
ATOM 4252 N N . LYS A 1 531 ? 49.249 3.639 -57.815 1.00 96.56 531 LYS A N 1
ATOM 4253 C CA . LYS A 1 531 ? 49.559 4.276 -59.099 1.00 96.56 531 LYS A CA 1
ATOM 4254 C C . LYS A 1 531 ? 51.065 4.270 -59.376 1.00 96.56 531 LYS A C 1
ATOM 4256 O O . LYS A 1 531 ? 51.473 3.811 -60.436 1.00 96.56 531 LYS A O 1
ATOM 4261 N N . SER A 1 532 ? 51.872 4.689 -58.399 1.00 96.69 532 SER A N 1
ATOM 4262 C CA . SER A 1 532 ? 53.339 4.670 -58.491 1.00 96.69 532 SER A CA 1
ATOM 4263 C C . SER A 1 532 ? 53.875 3.280 -58.851 1.00 96.69 532 SER A C 1
ATOM 4265 O O . SER A 1 532 ? 54.733 3.147 -59.720 1.00 96.69 532 SER A O 1
ATOM 4267 N N . ARG A 1 533 ? 53.342 2.229 -58.217 1.00 97.62 533 ARG A N 1
ATOM 4268 C CA . ARG A 1 533 ? 53.720 0.840 -58.504 1.00 97.62 533 ARG A CA 1
ATOM 4269 C C . ARG A 1 533 ? 53.261 0.362 -59.881 1.00 97.62 533 ARG A C 1
ATOM 4271 O O . ARG A 1 533 ? 54.035 -0.286 -60.582 1.00 97.62 533 ARG A O 1
ATOM 4278 N N . LYS A 1 534 ? 52.032 0.690 -60.298 1.00 96.50 534 LYS A N 1
ATOM 4279 C CA . LYS A 1 534 ? 51.530 0.370 -61.648 1.00 96.50 534 LYS A CA 1
ATOM 4280 C C . LYS A 1 534 ? 52.422 0.985 -62.726 1.00 96.50 534 LYS A C 1
ATOM 4282 O O . LYS A 1 534 ? 52.776 0.295 -63.680 1.00 96.50 534 LYS A O 1
ATOM 4287 N N . ASP A 1 535 ? 52.823 2.241 -62.540 1.00 96.38 535 ASP A N 1
ATOM 4288 C CA . ASP A 1 535 ? 53.704 2.954 -63.467 1.00 96.38 535 ASP A CA 1
ATOM 4289 C C . ASP A 1 535 ? 55.094 2.280 -63.562 1.00 96.38 535 ASP A C 1
ATOM 4291 O O . ASP A 1 535 ? 55.657 2.171 -64.654 1.00 96.38 535 ASP A O 1
ATOM 4295 N N . GLU A 1 536 ? 55.625 1.741 -62.456 1.00 96.44 536 GLU A N 1
ATOM 4296 C CA . GLU A 1 536 ? 56.924 1.049 -62.418 1.00 96.44 536 GLU A CA 1
ATOM 4297 C C . GLU A 1 536 ? 56.933 -0.278 -63.201 1.00 96.44 536 GLU A C 1
ATOM 4299 O O . GLU A 1 536 ? 57.887 -0.557 -63.936 1.00 96.44 536 GLU A O 1
ATOM 4304 N N . ILE A 1 537 ? 55.870 -1.086 -63.110 1.00 95.88 537 ILE A N 1
ATOM 4305 C CA . ILE A 1 537 ? 55.787 -2.397 -63.788 1.00 95.88 537 ILE A CA 1
ATOM 4306 C C . ILE A 1 537 ? 55.078 -2.345 -65.155 1.00 95.88 537 ILE A C 1
ATOM 4308 O O . ILE A 1 537 ? 55.142 -3.309 -65.915 1.00 95.88 537 ILE A O 1
ATOM 4312 N N . GLY A 1 538 ? 54.464 -1.220 -65.529 1.00 95.19 538 GLY A N 1
ATOM 4313 C CA . GLY A 1 538 ? 53.931 -0.975 -66.874 1.00 95.19 538 GLY A CA 1
ATOM 4314 C C . GLY A 1 538 ? 52.865 -1.986 -67.311 1.00 95.19 538 GLY A C 1
ATOM 4315 O O . GLY A 1 538 ? 51.867 -2.189 -66.625 1.00 95.19 538 GLY A O 1
ATOM 4316 N N . GLU A 1 539 ? 53.052 -2.634 -68.467 1.00 94.25 539 GLU A N 1
ATOM 4317 C CA . GLU A 1 539 ? 52.054 -3.573 -69.009 1.00 94.25 539 GLU A CA 1
ATOM 4318 C C . GLU A 1 539 ? 51.778 -4.779 -68.104 1.00 94.25 539 GLU A C 1
ATOM 4320 O O . GLU A 1 539 ? 50.667 -5.305 -68.128 1.00 94.25 539 GLU A O 1
ATOM 4325 N N . TYR A 1 540 ? 52.735 -5.165 -67.255 1.00 95.12 540 TYR A N 1
ATOM 4326 C CA . TYR A 1 540 ? 52.571 -6.264 -66.301 1.00 95.12 540 TYR A CA 1
ATOM 4327 C C . TYR A 1 540 ? 51.569 -5.936 -65.183 1.00 95.12 540 TYR A C 1
ATOM 4329 O O . TYR A 1 540 ? 51.083 -6.851 -64.527 1.00 95.12 540 TYR A O 1
ATOM 4337 N N . ALA A 1 541 ? 51.211 -4.658 -64.993 1.00 95.50 541 ALA A N 1
ATOM 4338 C CA . ALA A 1 541 ? 50.168 -4.251 -64.053 1.00 95.50 541 ALA A CA 1
ATOM 4339 C C . ALA A 1 541 ? 48.744 -4.572 -64.535 1.00 95.50 541 ALA A C 1
ATOM 4341 O O . ALA A 1 541 ? 47.832 -4.587 -63.713 1.00 95.50 541 ALA A O 1
ATOM 4342 N N . LYS A 1 542 ? 48.521 -4.782 -65.845 1.00 94.31 542 LYS A N 1
ATOM 4343 C CA . LYS A 1 542 ? 47.166 -4.911 -66.425 1.00 94.31 542 LYS A CA 1
ATOM 4344 C C . LYS A 1 542 ? 46.384 -6.101 -65.861 1.00 94.31 542 LYS A C 1
ATOM 4346 O O . LYS A 1 542 ? 45.166 -6.014 -65.739 1.00 94.31 542 LYS A O 1
ATOM 4351 N N . ASP A 1 543 ? 47.095 -7.159 -65.480 1.00 93.56 543 ASP A N 1
ATOM 4352 C CA . ASP A 1 543 ? 46.514 -8.398 -64.957 1.00 93.56 543 ASP A CA 1
ATOM 4353 C C . ASP A 1 543 ? 46.554 -8.481 -63.417 1.00 93.56 543 ASP A C 1
ATOM 4355 O O . ASP A 1 543 ? 46.252 -9.529 -62.849 1.00 93.56 543 ASP A O 1
ATOM 4359 N N . MET A 1 544 ? 46.947 -7.402 -62.725 1.00 96.62 544 MET A N 1
ATOM 4360 C CA . MET A 1 544 ? 47.055 -7.363 -61.261 1.00 96.62 544 MET A CA 1
ATOM 4361 C C . MET A 1 544 ? 45.968 -6.476 -60.643 1.00 96.62 544 MET A C 1
ATOM 4363 O O . MET A 1 544 ? 45.756 -5.343 -61.077 1.00 96.62 544 MET A O 1
ATOM 4367 N N . SER A 1 545 ? 45.303 -6.973 -59.593 1.00 97.38 545 SER A N 1
ATOM 4368 C CA . SER A 1 545 ? 44.397 -6.154 -58.779 1.00 97.38 545 SER A CA 1
ATOM 4369 C C . SER A 1 545 ? 45.167 -5.160 -57.900 1.00 97.38 545 SER A C 1
ATOM 4371 O O . SER A 1 545 ? 46.376 -5.289 -57.691 1.00 97.38 545 SER A O 1
ATOM 4373 N N . ASP A 1 546 ? 44.463 -4.174 -57.347 1.00 96.25 546 ASP A N 1
ATOM 4374 C CA . ASP A 1 546 ? 45.050 -3.194 -56.430 1.00 96.25 546 ASP A CA 1
ATOM 4375 C C . ASP A 1 546 ? 45.602 -3.866 -55.158 1.00 96.25 546 ASP A C 1
ATOM 4377 O O . ASP A 1 546 ? 46.692 -3.519 -54.702 1.00 96.25 546 ASP A O 1
ATOM 4381 N N . GLU A 1 547 ? 44.929 -4.898 -54.635 1.00 97.06 547 GLU A N 1
ATOM 4382 C CA . GLU A 1 547 ? 45.437 -5.730 -53.535 1.00 97.06 547 GLU A CA 1
ATOM 4383 C C . GLU A 1 547 ? 46.711 -6.493 -53.917 1.00 97.06 547 GLU A C 1
ATOM 4385 O O . GLU A 1 547 ? 47.620 -6.632 -53.096 1.00 97.06 547 GLU A O 1
ATOM 4390 N N . ASP A 1 548 ? 46.804 -6.966 -55.161 1.00 96.25 548 ASP A N 1
ATOM 4391 C CA . ASP A 1 548 ? 47.980 -7.678 -55.658 1.00 96.25 548 ASP A CA 1
ATOM 4392 C C . ASP A 1 548 ? 49.180 -6.748 -55.835 1.00 96.25 548 ASP A C 1
ATOM 4394 O O . ASP A 1 548 ? 50.313 -7.157 -55.597 1.00 96.25 548 ASP A O 1
ATOM 4398 N N . ILE A 1 549 ? 48.941 -5.487 -56.191 1.00 96.19 549 ILE A N 1
ATOM 4399 C CA . ILE A 1 549 ? 49.978 -4.453 -56.306 1.00 96.19 549 ILE A CA 1
ATOM 4400 C C . ILE A 1 549 ? 50.448 -3.972 -54.927 1.00 96.19 549 ILE A C 1
ATOM 4402 O O . ILE A 1 549 ? 51.629 -3.665 -54.732 1.00 96.19 549 ILE A O 1
ATOM 4406 N N . LEU A 1 550 ? 49.542 -3.931 -53.946 1.00 95.06 550 LEU A N 1
ATOM 4407 C CA . LEU A 1 550 ? 49.888 -3.660 -52.550 1.00 95.06 550 LEU A CA 1
ATOM 4408 C C . LEU A 1 550 ? 50.641 -4.824 -51.891 1.00 95.06 550 LEU A C 1
ATOM 4410 O O . LEU A 1 550 ? 51.375 -4.608 -50.927 1.00 95.06 550 LEU A O 1
ATOM 4414 N N . ASN A 1 551 ? 50.499 -6.049 -52.398 1.00 97.12 551 ASN A N 1
ATOM 4415 C CA . ASN A 1 551 ? 51.244 -7.198 -51.904 1.00 97.12 551 ASN A CA 1
ATOM 4416 C C . ASN A 1 551 ? 52.693 -7.181 -52.417 1.00 97.12 551 ASN A C 1
ATOM 4418 O O . ASN A 1 551 ? 52.952 -7.415 -53.597 1.00 97.12 551 ASN A O 1
ATOM 4422 N N . GLU A 1 552 ? 53.642 -6.974 -51.502 1.00 96.94 552 GLU A N 1
ATOM 4423 C CA . GLU A 1 552 ? 55.071 -6.831 -51.813 1.00 96.94 552 GLU A CA 1
ATOM 4424 C C . GLU A 1 552 ? 55.631 -7.951 -52.691 1.00 96.94 552 GLU A C 1
ATOM 4426 O O . GLU A 1 552 ? 56.312 -7.700 -53.680 1.00 96.94 552 GLU A O 1
ATOM 4431 N N . LEU A 1 553 ? 55.302 -9.201 -52.364 1.00 95.88 553 LEU A N 1
ATOM 4432 C CA . LEU A 1 553 ? 55.841 -10.362 -53.066 1.00 95.88 553 LEU A CA 1
ATOM 4433 C C . LEU A 1 553 ? 55.307 -10.453 -54.494 1.00 95.88 553 LEU A C 1
ATOM 4435 O O . LEU A 1 553 ? 56.040 -10.816 -55.413 1.00 95.88 553 LEU A O 1
ATOM 4439 N N . LYS A 1 554 ? 54.022 -10.151 -54.693 1.00 96.31 554 LYS A N 1
ATOM 4440 C CA . LYS A 1 554 ? 53.412 -10.171 -56.026 1.00 96.31 554 LYS A CA 1
ATOM 4441 C C . LYS A 1 554 ? 53.948 -9.032 -56.890 1.00 96.31 554 LYS A C 1
ATOM 4443 O O . LYS A 1 554 ? 54.267 -9.273 -58.053 1.00 96.31 554 LYS A O 1
ATOM 4448 N N . PHE A 1 555 ? 54.093 -7.841 -56.312 1.00 97.25 555 PHE A N 1
ATOM 4449 C CA . PHE A 1 555 ? 54.688 -6.688 -56.978 1.00 97.25 555 PHE A CA 1
ATOM 4450 C C . PHE A 1 555 ? 56.132 -6.963 -57.429 1.00 97.25 555 PHE A C 1
ATOM 4452 O O . PHE A 1 555 ? 56.435 -6.830 -58.615 1.00 97.25 555 PHE A O 1
ATOM 4459 N N . GLU A 1 556 ? 56.994 -7.440 -56.527 1.00 96.12 556 GLU A N 1
ATOM 4460 C CA . GLU A 1 556 ? 58.394 -7.760 -56.846 1.00 96.12 556 GLU A CA 1
ATOM 4461 C C . GLU A 1 556 ? 58.514 -8.864 -57.905 1.00 96.12 556 GLU A C 1
ATOM 4463 O O . GLU A 1 556 ? 59.304 -8.760 -58.843 1.00 96.12 556 GLU A O 1
ATOM 4468 N N . ASN A 1 557 ? 57.666 -9.895 -57.844 1.00 94.31 557 ASN A N 1
ATOM 4469 C CA . ASN A 1 557 ? 57.639 -10.929 -58.881 1.00 94.31 557 ASN A CA 1
ATOM 4470 C C . ASN A 1 557 ? 57.257 -10.370 -60.263 1.00 94.31 557 ASN A C 1
ATOM 4472 O O . ASN A 1 557 ? 57.825 -10.791 -61.274 1.00 94.31 557 ASN A O 1
ATOM 4476 N N . ALA A 1 558 ? 56.307 -9.433 -60.327 1.00 95.38 558 ALA A N 1
ATOM 4477 C CA . ALA A 1 558 ? 55.919 -8.783 -61.577 1.00 95.38 558 ALA A CA 1
ATOM 4478 C C . ALA A 1 558 ? 57.040 -7.887 -62.125 1.00 95.38 558 ALA A C 1
ATOM 4480 O O . ALA A 1 558 ? 57.326 -7.924 -63.325 1.00 95.38 558 ALA A O 1
ATOM 4481 N N . LYS A 1 559 ? 57.726 -7.150 -61.246 1.00 96.69 559 LYS A N 1
ATOM 4482 C CA . LYS A 1 559 ? 58.896 -6.334 -61.588 1.00 96.69 559 LYS A CA 1
ATOM 4483 C C . LYS A 1 559 ? 60.041 -7.178 -62.152 1.00 96.69 559 LYS A C 1
ATOM 4485 O O . LYS A 1 559 ? 60.516 -6.901 -63.251 1.00 96.69 559 LYS A O 1
ATOM 4490 N N . LEU A 1 560 ? 60.407 -8.269 -61.480 1.00 95.38 560 LEU A N 1
ATOM 4491 C CA . LEU A 1 560 ? 61.433 -9.200 -61.964 1.00 95.38 560 LEU A CA 1
ATOM 4492 C C . LEU A 1 560 ? 61.054 -9.835 -63.310 1.00 95.38 560 LEU A C 1
ATOM 4494 O O . LEU A 1 560 ? 61.912 -10.042 -64.170 1.00 95.38 560 LEU A O 1
ATOM 4498 N N . LYS A 1 561 ? 59.766 -10.136 -63.526 1.00 94.62 561 LYS A N 1
ATOM 4499 C CA . LYS A 1 561 ? 59.276 -10.654 -64.811 1.00 94.62 561 LYS A CA 1
ATOM 4500 C C . LYS A 1 561 ? 59.452 -9.628 -65.935 1.00 94.62 561 LYS A C 1
ATOM 4502 O O . LYS A 1 561 ? 59.933 -10.003 -67.003 1.00 94.62 561 LYS A O 1
ATOM 4507 N N . LYS A 1 562 ? 59.139 -8.351 -65.678 1.00 95.44 562 LYS A N 1
ATOM 4508 C CA . LYS A 1 562 ? 59.396 -7.244 -66.611 1.00 95.44 562 LYS A CA 1
ATOM 4509 C C . LYS A 1 562 ? 60.877 -7.146 -66.972 1.00 95.44 562 LYS A C 1
ATOM 4511 O O . LYS A 1 562 ? 61.210 -7.159 -68.153 1.00 95.44 562 LYS A O 1
ATOM 4516 N N . GLU A 1 563 ? 61.755 -7.097 -65.973 1.00 93.94 563 GLU A N 1
ATOM 4517 C CA . GLU A 1 563 ? 63.207 -6.992 -66.177 1.00 93.94 563 GLU A CA 1
ATOM 4518 C C . GLU A 1 563 ? 63.758 -8.171 -66.990 1.00 93.94 563 GLU A C 1
ATOM 4520 O O . GLU A 1 563 ? 64.545 -7.984 -67.921 1.00 93.94 563 GLU A O 1
ATOM 4525 N N . ARG A 1 564 ? 63.297 -9.392 -66.688 1.00 94.19 564 ARG A N 1
ATOM 4526 C CA . ARG A 1 564 ? 63.650 -10.600 -67.440 1.00 94.19 564 ARG A CA 1
ATOM 4527 C C . ARG A 1 564 ? 63.229 -10.492 -68.904 1.00 94.19 564 ARG A C 1
ATOM 4529 O O . ARG A 1 564 ? 64.036 -10.770 -69.788 1.00 94.19 564 ARG A O 1
ATOM 4536 N N . ASP A 1 565 ? 61.984 -10.112 -69.170 1.00 92.75 565 ASP A N 1
ATOM 4537 C CA . ASP A 1 565 ? 61.437 -10.073 -70.528 1.00 92.75 565 ASP A CA 1
ATOM 4538 C C . ASP A 1 565 ? 62.081 -8.939 -71.359 1.00 92.75 565 ASP A C 1
ATOM 4540 O O . ASP A 1 565 ? 62.381 -9.128 -72.541 1.00 92.75 565 ASP A O 1
ATOM 4544 N N . GLU A 1 566 ? 62.414 -7.799 -70.740 1.00 91.62 566 GLU A N 1
ATOM 4545 C CA . GLU A 1 566 ? 63.214 -6.731 -71.361 1.00 91.62 566 GLU A CA 1
ATOM 4546 C C . GLU A 1 566 ? 64.648 -7.180 -71.688 1.00 91.62 566 GLU A C 1
ATOM 4548 O O . GLU A 1 566 ? 65.165 -6.866 -72.766 1.00 91.62 566 GLU A O 1
ATOM 4553 N N . ALA A 1 567 ? 65.296 -7.932 -70.792 1.00 89.06 567 ALA A N 1
ATOM 4554 C CA . ALA A 1 567 ? 66.631 -8.482 -71.024 1.00 89.06 567 ALA A CA 1
ATOM 4555 C C . ALA A 1 567 ? 66.639 -9.505 -72.172 1.00 89.06 567 ALA A C 1
ATOM 4557 O O . ALA A 1 567 ? 67.514 -9.451 -73.039 1.00 89.06 567 ALA A O 1
ATOM 4558 N N . VAL A 1 568 ? 65.635 -10.391 -72.228 1.00 87.62 568 VAL A N 1
ATOM 4559 C CA . VAL A 1 568 ? 65.454 -11.356 -73.327 1.00 87.62 568 VAL A CA 1
ATOM 4560 C C . VAL A 1 568 ? 65.240 -10.630 -74.657 1.00 87.62 568 VAL A C 1
ATOM 4562 O O . VAL A 1 568 ? 65.864 -10.989 -75.658 1.00 87.62 568 VAL A O 1
ATOM 4565 N N . LYS A 1 569 ? 64.421 -9.570 -74.674 1.00 88.62 569 LYS A N 1
ATOM 4566 C CA . LYS A 1 569 ? 64.202 -8.759 -75.878 1.00 88.62 569 LYS A CA 1
ATOM 4567 C C . LYS A 1 569 ? 65.503 -8.113 -76.369 1.00 88.62 569 LYS A C 1
ATOM 4569 O O . LYS A 1 569 ? 65.839 -8.268 -77.542 1.00 88.62 569 LYS A O 1
ATOM 4574 N N . LYS A 1 570 ? 66.281 -7.485 -75.479 1.00 86.88 570 LYS A N 1
ATOM 4575 C CA . LYS A 1 570 ? 67.594 -6.902 -75.821 1.00 86.88 570 LYS A CA 1
ATOM 4576 C C . LYS A 1 570 ? 68.576 -7.945 -76.360 1.00 86.88 570 LYS A C 1
ATOM 4578 O O . LYS A 1 570 ? 69.269 -7.678 -77.337 1.00 86.88 570 LYS A O 1
ATOM 4583 N N . ALA A 1 571 ? 68.610 -9.143 -75.773 1.00 80.62 571 ALA A N 1
ATOM 4584 C CA . ALA A 1 571 ? 69.448 -10.237 -76.262 1.00 80.62 571 ALA A CA 1
ATOM 4585 C C . ALA A 1 571 ? 69.040 -10.695 -77.676 1.00 80.62 571 ALA A C 1
ATOM 4587 O O . ALA A 1 571 ? 69.903 -10.984 -78.501 1.00 80.62 571 ALA A O 1
ATOM 4588 N N . SER A 1 572 ? 67.737 -10.705 -77.985 1.00 72.50 572 SER A N 1
ATOM 4589 C CA . SER A 1 572 ? 67.221 -11.092 -79.308 1.00 72.50 572 SER A CA 1
ATOM 4590 C C . SER A 1 572 ? 67.503 -10.074 -80.426 1.00 72.50 572 SER A C 1
ATOM 4592 O O . SER A 1 572 ? 67.512 -10.436 -81.604 1.00 72.50 572 SER A O 1
ATOM 4594 N N . GLU A 1 573 ? 67.777 -8.812 -80.078 1.00 71.50 573 GLU A N 1
ATOM 4595 C CA . GLU A 1 573 ? 68.097 -7.737 -81.029 1.00 71.50 573 GLU A CA 1
ATOM 4596 C C . GLU A 1 573 ? 69.579 -7.736 -81.459 1.00 71.50 573 GLU A C 1
ATOM 4598 O O . GLU A 1 573 ? 69.924 -7.169 -82.498 1.00 71.50 573 GLU A O 1
ATOM 4603 N N . HIS A 1 574 ? 70.463 -8.444 -80.749 1.00 57.47 574 HIS A N 1
ATOM 4604 C CA . HIS A 1 574 ? 71.826 -8.732 -81.209 1.00 57.47 574 HIS A CA 1
ATOM 4605 C C . HIS A 1 574 ? 71.851 -9.960 -82.136 1.00 57.47 574 HIS A C 1
ATOM 4607 O O . HIS A 1 574 ? 72.310 -11.045 -81.784 1.00 57.47 574 HIS A O 1
ATOM 4613 N N . LYS A 1 575 ? 71.384 -9.773 -83.379 1.00 50.34 575 LYS A N 1
ATOM 4614 C CA . LYS A 1 575 ? 71.646 -10.704 -84.491 1.00 50.34 575 LYS A CA 1
ATOM 4615 C C . LYS A 1 575 ? 73.137 -10.676 -84.840 1.00 50.34 575 LYS A C 1
ATOM 4617 O O . LYS A 1 575 ? 73.566 -9.845 -85.636 1.00 50.34 575 LYS A O 1
ATOM 4622 N N . GLY A 1 576 ? 73.916 -11.581 -84.253 1.00 48.59 576 GLY A N 1
ATOM 4623 C CA . GLY A 1 576 ? 75.322 -11.738 -84.634 1.00 48.59 576 GLY A CA 1
ATOM 4624 C C . GLY A 1 576 ? 76.228 -12.540 -83.705 1.00 48.59 576 GLY A C 1
ATOM 4625 O O . GLY A 1 576 ? 77.438 -12.418 -83.851 1.00 48.59 576 GLY A O 1
ATOM 4626 N N . LEU A 1 577 ? 75.704 -13.344 -82.776 1.00 38.69 577 LEU A N 1
ATOM 4627 C CA . LEU A 1 577 ? 76.518 -14.307 -82.031 1.00 38.69 577 LEU A CA 1
ATOM 4628 C C . LEU A 1 577 ? 75.921 -15.704 -82.172 1.00 38.69 577 LEU A C 1
ATOM 4630 O O . LEU A 1 577 ? 74.791 -15.971 -81.768 1.00 38.69 577 LEU A O 1
ATOM 4634 N N . ASP A 1 578 ? 76.716 -16.544 -82.825 1.00 42.03 578 ASP A N 1
ATOM 4635 C CA . ASP A 1 578 ? 76.537 -17.974 -82.992 1.00 42.03 578 ASP A CA 1
ATOM 4636 C C . ASP A 1 578 ? 76.266 -18.647 -81.641 1.00 42.03 578 ASP A C 1
ATOM 4638 O O . ASP A 1 578 ? 76.852 -18.298 -80.610 1.00 42.03 578 ASP A O 1
ATOM 4642 N N . ALA A 1 579 ? 75.333 -19.592 -81.660 1.00 46.41 579 ALA A N 1
ATOM 4643 C CA . ALA A 1 579 ? 74.820 -20.297 -80.503 1.00 46.41 579 ALA A CA 1
ATOM 4644 C C . ALA A 1 579 ? 75.886 -21.255 -79.945 1.00 46.41 579 ALA A C 1
ATOM 4646 O O . ALA A 1 579 ? 75.872 -22.458 -80.195 1.00 46.41 579 ALA A O 1
ATOM 4647 N N . GLY A 1 580 ? 76.811 -20.718 -79.150 1.00 39.59 580 GLY A N 1
ATOM 4648 C CA . GLY A 1 580 ? 77.666 -21.502 -78.268 1.00 39.59 580 GLY A CA 1
ATOM 4649 C C . GLY A 1 580 ? 76.835 -22.084 -77.127 1.00 39.59 580 GLY A C 1
ATOM 4650 O O . GLY A 1 580 ? 76.313 -21.345 -76.295 1.00 39.59 580 GLY A O 1
ATOM 4651 N N . ALA A 1 581 ? 76.699 -23.409 -77.122 1.00 49.44 581 ALA A N 1
ATOM 4652 C CA . ALA A 1 581 ? 76.001 -24.214 -76.128 1.00 49.44 581 ALA A CA 1
ATOM 4653 C C . ALA A 1 581 ? 76.176 -23.694 -74.686 1.00 49.44 581 ALA A C 1
ATOM 4655 O O . ALA A 1 581 ? 77.238 -23.842 -74.079 1.00 49.44 581 ALA A O 1
ATOM 4656 N N . VAL A 1 582 ? 75.100 -23.150 -74.109 1.00 43.06 582 VAL A N 1
ATOM 4657 C CA . VAL A 1 582 ? 74.978 -23.014 -72.656 1.00 43.06 582 VAL A CA 1
ATOM 4658 C C . VAL A 1 582 ? 74.786 -24.424 -72.116 1.00 43.06 582 VAL A C 1
ATOM 4660 O O . VAL A 1 582 ? 73.693 -24.990 -72.150 1.00 43.06 582 VAL A O 1
ATOM 4663 N N . ILE A 1 583 ? 75.891 -25.014 -71.671 1.00 47.34 583 ILE A N 1
ATOM 4664 C CA . ILE A 1 583 ? 75.892 -26.207 -70.838 1.00 47.34 583 ILE A CA 1
ATOM 4665 C C . ILE A 1 583 ? 75.051 -25.860 -69.609 1.00 47.34 583 ILE A C 1
ATOM 4667 O O . ILE A 1 583 ? 75.458 -25.064 -68.765 1.00 47.34 583 ILE A O 1
ATOM 4671 N N . ILE A 1 584 ? 73.861 -26.453 -69.521 1.00 46.72 584 ILE A N 1
ATOM 4672 C CA . ILE A 1 584 ? 73.099 -26.545 -68.280 1.00 46.72 584 ILE A CA 1
ATOM 4673 C C . ILE A 1 584 ? 73.917 -27.468 -67.373 1.00 46.72 584 ILE A C 1
ATOM 4675 O O . ILE A 1 584 ? 73.697 -28.676 -67.328 1.00 46.72 584 ILE A O 1
ATOM 4679 N N . THR A 1 585 ? 74.920 -26.929 -66.682 1.00 50.59 585 THR A N 1
ATOM 4680 C CA . THR A 1 585 ? 75.401 -27.578 -65.467 1.00 50.59 585 THR A CA 1
ATOM 4681 C C . THR A 1 585 ? 74.249 -27.475 -64.485 1.00 50.59 585 THR A C 1
ATOM 4683 O O . THR A 1 585 ? 73.936 -26.373 -64.035 1.00 50.59 585 THR A O 1
ATOM 4686 N N . GLU A 1 586 ? 73.574 -28.603 -64.232 1.00 44.66 586 GLU A N 1
ATOM 4687 C CA . GLU A 1 586 ? 72.628 -28.754 -63.127 1.00 44.66 586 GLU A CA 1
ATOM 4688 C C . GLU A 1 586 ? 73.260 -28.126 -61.883 1.00 44.66 586 GLU A C 1
ATOM 4690 O O . GLU A 1 586 ? 74.180 -28.692 -61.290 1.00 44.66 586 GLU A O 1
ATOM 4695 N N . ASP A 1 587 ? 72.794 -26.937 -61.504 1.00 48.81 587 ASP A N 1
ATOM 4696 C CA . ASP A 1 587 ? 73.180 -26.350 -60.238 1.00 48.81 587 ASP A CA 1
ATOM 4697 C C . ASP A 1 587 ? 72.695 -27.306 -59.144 1.00 48.81 587 ASP A C 1
ATOM 4699 O O . ASP A 1 587 ? 71.500 -27.624 -59.038 1.00 48.81 587 ASP A O 1
ATOM 4703 N N . SER A 1 588 ? 73.650 -27.804 -58.359 1.00 54.06 588 SER A N 1
ATOM 4704 C CA . SER A 1 588 ? 73.457 -28.739 -57.249 1.00 54.06 588 SER A CA 1
ATOM 4705 C C . SER A 1 588 ? 72.364 -28.293 -56.268 1.00 54.06 588 SER A C 1
ATOM 4707 O O . SER A 1 588 ? 71.753 -29.130 -55.602 1.00 54.06 588 SER A O 1
ATOM 4709 N N . THR A 1 589 ? 72.038 -26.998 -56.230 1.00 56.66 589 THR A N 1
ATOM 4710 C CA . THR A 1 589 ? 70.953 -26.430 -55.420 1.00 56.66 589 THR A CA 1
ATOM 4711 C C . THR A 1 589 ? 69.552 -26.889 -55.853 1.00 56.66 589 THR A C 1
ATOM 4713 O O . THR A 1 589 ? 68.640 -26.955 -55.022 1.00 56.66 589 THR A O 1
ATOM 4716 N N . THR A 1 590 ? 69.366 -27.286 -57.116 1.00 58.00 590 THR A N 1
ATOM 4717 C CA . THR A 1 590 ? 68.063 -27.701 -57.669 1.00 58.00 590 THR A CA 1
ATOM 4718 C C . THR A 1 590 ? 67.634 -29.080 -57.155 1.00 58.00 590 THR A C 1
ATOM 4720 O O . THR A 1 590 ? 66.457 -29.297 -56.857 1.00 58.00 590 THR A O 1
ATOM 4723 N N . LYS A 1 591 ? 68.592 -30.001 -56.960 1.00 62.69 591 LYS A N 1
ATOM 4724 C CA . LYS A 1 591 ? 68.342 -31.290 -56.289 1.00 62.69 591 LYS A CA 1
ATOM 4725 C C . LYS A 1 591 ? 68.052 -31.087 -54.803 1.00 62.69 591 LYS A C 1
ATOM 4727 O O . LYS A 1 591 ? 67.107 -31.678 -54.286 1.00 62.69 591 LYS A O 1
ATOM 4732 N N . THR A 1 592 ? 68.778 -30.191 -54.137 1.00 62.16 592 THR A N 1
ATOM 4733 C CA . THR A 1 592 ? 68.567 -29.900 -52.711 1.00 62.16 592 THR A CA 1
ATOM 4734 C C . THR A 1 592 ? 67.191 -29.277 -52.447 1.00 62.16 592 THR A C 1
ATOM 4736 O O . THR A 1 592 ? 66.528 -29.665 -51.489 1.00 62.16 592 THR A O 1
ATOM 4739 N N . ARG A 1 593 ? 66.692 -28.385 -53.321 1.00 64.25 593 ARG A N 1
ATOM 4740 C CA . ARG A 1 593 ? 65.336 -27.809 -53.195 1.00 64.25 593 ARG A CA 1
ATOM 4741 C C . ARG A 1 593 ? 64.220 -28.841 -53.351 1.00 64.25 593 ARG A C 1
ATOM 4743 O O . ARG A 1 593 ? 63.276 -28.796 -52.566 1.00 64.25 593 ARG A O 1
ATOM 4750 N N . LYS A 1 594 ? 64.336 -29.787 -54.292 1.00 71.62 594 LYS A N 1
ATOM 4751 C CA . LYS A 1 594 ? 63.361 -30.887 -54.425 1.00 71.62 594 LYS A CA 1
ATOM 4752 C C . LYS A 1 594 ? 63.330 -31.774 -53.179 1.00 71.62 594 LYS A C 1
ATOM 4754 O O . LYS A 1 594 ? 62.251 -32.067 -52.681 1.00 71.62 594 LYS A O 1
ATOM 4759 N N . VAL A 1 595 ? 64.494 -32.105 -52.616 1.00 72.62 595 VAL A N 1
ATOM 4760 C CA . VAL A 1 595 ? 64.586 -32.920 -51.390 1.00 72.62 595 VAL A CA 1
ATOM 4761 C C . VAL A 1 595 ? 64.019 -32.187 -50.165 1.00 72.62 595 VAL A C 1
ATOM 4763 O O . VAL A 1 595 ? 63.375 -32.808 -49.322 1.00 72.62 595 VAL A O 1
ATOM 4766 N N . VAL A 1 596 ? 64.216 -30.868 -50.053 1.00 71.94 596 VAL A N 1
ATOM 4767 C CA . VAL A 1 596 ? 63.636 -30.062 -48.962 1.00 71.94 596 VAL A CA 1
ATOM 4768 C C . VAL A 1 596 ? 62.114 -29.930 -49.106 1.00 71.94 596 VAL A C 1
ATOM 4770 O O . VAL A 1 596 ? 61.411 -30.055 -48.106 1.00 71.94 596 VAL A O 1
ATOM 4773 N N . GLN A 1 597 ? 61.586 -29.750 -50.324 1.00 68.62 597 GLN A N 1
ATOM 4774 C CA . GLN A 1 597 ? 60.136 -29.732 -50.575 1.00 68.62 597 GLN A CA 1
ATOM 4775 C C . GLN A 1 597 ? 59.472 -31.090 -50.314 1.00 68.62 597 GLN A C 1
ATOM 4777 O O . GLN A 1 597 ? 58.420 -31.134 -49.681 1.00 68.62 597 GLN A O 1
ATOM 4782 N N . GLU A 1 598 ? 60.092 -32.196 -50.737 1.00 75.00 598 GLU A N 1
ATOM 4783 C CA . GLU A 1 598 ? 59.576 -33.544 -50.464 1.00 75.00 598 GLU A CA 1
ATOM 4784 C C . GLU A 1 598 ? 59.580 -33.863 -48.963 1.00 75.00 598 GLU A C 1
ATOM 4786 O O . GLU A 1 598 ? 58.603 -34.412 -48.458 1.00 75.00 598 GLU A O 1
ATOM 4791 N N . LYS A 1 599 ? 60.614 -33.447 -48.213 1.00 74.62 599 LYS A N 1
ATOM 4792 C CA . LYS A 1 599 ? 60.630 -33.594 -46.746 1.00 74.62 599 LYS A CA 1
ATOM 4793 C C . LYS A 1 599 ? 59.584 -32.722 -46.049 1.00 74.62 599 LYS A C 1
ATOM 4795 O O . LYS A 1 599 ? 58.934 -33.206 -45.130 1.00 74.62 599 LYS A O 1
ATOM 4800 N N . ALA A 1 600 ? 59.387 -31.479 -46.491 1.00 68.06 600 ALA A N 1
ATOM 4801 C CA . ALA A 1 600 ? 58.410 -30.564 -45.895 1.00 68.06 600 ALA A CA 1
ATOM 4802 C C . ALA A 1 600 ? 56.950 -31.013 -46.101 1.00 68.06 600 ALA A C 1
ATOM 4804 O O . ALA A 1 600 ? 56.102 -30.711 -45.266 1.00 68.06 600 ALA A O 1
ATOM 4805 N N . TRP A 1 601 ? 56.654 -31.759 -47.173 1.00 61.28 601 TRP A N 1
ATOM 4806 C CA . TRP A 1 601 ? 55.324 -32.334 -47.420 1.00 61.28 601 TRP A CA 1
ATOM 4807 C C . TRP A 1 601 ? 55.111 -33.742 -46.848 1.00 61.28 601 TRP A C 1
ATOM 4809 O O . TRP A 1 601 ? 53.964 -34.178 -46.760 1.00 61.28 601 TRP A O 1
ATOM 4819 N N . GLN A 1 602 ? 56.168 -34.441 -46.422 1.00 58.59 602 GLN A N 1
ATOM 4820 C CA . GLN A 1 602 ? 56.051 -35.739 -45.741 1.00 58.59 602 GLN A CA 1
ATOM 4821 C C . GLN A 1 602 ? 55.898 -35.637 -44.215 1.00 58.59 602 GLN A C 1
ATOM 4823 O O . GLN A 1 602 ? 55.437 -36.590 -43.593 1.00 58.59 602 GLN A O 1
ATOM 4828 N N . THR A 1 603 ? 56.213 -34.497 -43.601 1.00 51.03 603 THR A N 1
ATOM 4829 C CA . THR A 1 603 ? 55.830 -34.202 -42.211 1.00 51.03 603 THR A CA 1
ATOM 4830 C C . THR A 1 603 ? 54.441 -33.579 -42.171 1.00 51.03 603 THR A C 1
ATOM 4832 O O . THR A 1 603 ? 54.290 -32.358 -42.218 1.00 51.03 603 THR A O 1
ATOM 4835 N N . LYS A 1 604 ? 53.436 -34.451 -42.122 1.00 44.16 604 LYS A N 1
ATOM 4836 C CA . LYS A 1 604 ? 52.100 -34.145 -41.615 1.00 44.16 604 LYS A CA 1
ATOM 4837 C C . LYS A 1 604 ? 52.037 -34.481 -40.133 1.00 44.16 604 LYS A C 1
ATOM 4839 O O . LYS A 1 604 ? 52.629 -35.523 -39.768 1.00 44.16 604 LYS A O 1
#

pLDDT: mean 80.57, std 19.9, range [28.36, 98.5]

Organism: NCBI:txid1070528